Protein AF-A0A445LUB6-F1 (afdb_monomer)

Sequence (408 aa):
MPGCCTAAAAGLPTEVLAGRSSDDTPRFVSHTCWPWQSQTYELSVEFLMRFTRAGETTTYAGVMREAFGPLGAVAAQVAVVITNLGCLIMYLIIIADVFSGNQREGEVHLGVLQQWFGIHWWSSREFALLVVLFLILLPLVLYRRVESLKFSSAISTLLAVAFVTICTVLAIVAIVEGRTQSPRLIPCLDQHTSFFDLFTAVPVVVTAYTFHFNVHPIGFELAKPSEMATAVRIALLLCCVIYFSIGLSGYLLFGDSTQSDILVNFDQNAGSALGSLLNVLVRLSYAFHVMLTFPLLNFSLRTNVDEFFFPKKSPLATDSKRFVSLTLVLLALSYIAAILVPDIWYIFQFMGSTSAVCLAFVFPGAIVLRDSYGISTRRDKIIALVMVILAAITSVIAISTNIYKAFQ

pLDDT: mean 83.84, std 18.04, range [23.09, 97.5]

Structure (mmCIF, N/CA/C/O backbone):
data_AF-A0A445LUB6-F1
#
_entry.id   AF-A0A445LUB6-F1
#
loop_
_atom_site.group_PDB
_atom_site.id
_atom_site.type_symbol
_atom_site.label_atom_id
_atom_site.label_alt_id
_atom_site.label_comp_id
_atom_site.label_asym_id
_atom_site.label_entity_id
_atom_site.label_seq_id
_atom_site.pdbx_PDB_ins_code
_atom_site.Cartn_x
_atom_site.Cartn_y
_atom_site.Cartn_z
_atom_site.occupancy
_atom_site.B_iso_or_equiv
_atom_site.auth_seq_id
_atom_site.auth_comp_id
_atom_site.auth_asym_id
_atom_site.auth_atom_id
_atom_site.pdbx_PDB_model_num
ATOM 1 N N . MET A 1 1 ? 11.298 28.980 -40.816 1.00 23.09 1 MET A N 1
ATOM 2 C CA . MET A 1 1 ? 11.956 30.267 -41.150 1.00 23.09 1 MET A CA 1
ATOM 3 C C . MET A 1 1 ? 10.928 31.177 -41.820 1.00 23.09 1 MET A C 1
ATOM 5 O O . MET A 1 1 ? 10.042 30.637 -42.464 1.00 23.09 1 MET A O 1
ATOM 9 N N . PRO A 1 2 ? 10.951 32.495 -41.571 1.00 38.28 2 PRO A N 1
ATOM 10 C CA . PRO A 1 2 ? 10.082 33.097 -40.552 1.00 38.28 2 PRO A CA 1
ATOM 11 C C . PRO A 1 2 ? 9.273 34.313 -41.054 1.00 38.28 2 PRO A C 1
ATOM 13 O O . PRO A 1 2 ? 9.577 34.890 -42.089 1.00 38.28 2 PRO A O 1
ATOM 16 N N . GLY A 1 3 ? 8.295 34.751 -40.258 1.00 24.95 3 GLY A N 1
ATOM 17 C CA . GLY A 1 3 ? 7.699 36.094 -40.305 1.00 24.95 3 GLY A CA 1
ATOM 18 C C . GLY A 1 3 ? 7.289 36.459 -38.874 1.00 24.95 3 GLY A C 1
ATOM 19 O O . GLY A 1 3 ? 6.392 35.828 -38.335 1.00 24.95 3 GLY A O 1
ATOM 20 N N . CYS A 1 4 ? 8.100 37.175 -38.092 1.00 25.19 4 CYS A N 1
ATOM 21 C CA . CYS A 1 4 ? 8.432 38.603 -38.157 1.00 25.19 4 CYS A CA 1
ATOM 22 C C . CYS A 1 4 ? 7.287 39.487 -37.640 1.00 25.19 4 CYS A C 1
ATOM 24 O O . CYS A 1 4 ? 6.333 39.738 -38.362 1.00 25.19 4 CYS A O 1
ATOM 26 N N . CYS A 1 5 ? 7.446 39.989 -36.412 1.00 27.00 5 CYS A N 1
ATOM 27 C CA . CYS A 1 5 ? 6.983 41.311 -35.989 1.00 27.00 5 CYS A CA 1
ATOM 28 C C . CYS A 1 5 ? 7.835 41.773 -34.797 1.00 27.00 5 CYS A C 1
ATOM 30 O O . CYS A 1 5 ? 7.543 41.493 -33.638 1.00 27.00 5 CYS A O 1
ATOM 32 N N . THR A 1 6 ? 8.926 42.465 -35.114 1.00 29.41 6 THR A N 1
ATOM 33 C CA . THR A 1 6 ? 9.628 43.400 -34.233 1.00 29.41 6 THR A CA 1
ATOM 34 C C . THR A 1 6 ? 9.045 44.794 -34.455 1.00 29.41 6 THR A C 1
ATOM 36 O O . THR A 1 6 ? 8.915 45.239 -35.592 1.00 29.41 6 THR A O 1
ATOM 39 N N . ALA A 1 7 ? 8.748 45.509 -33.374 1.00 28.94 7 ALA A N 1
ATOM 40 C CA . ALA A 1 7 ? 8.656 46.964 -33.380 1.00 28.94 7 ALA A CA 1
ATOM 41 C C . ALA A 1 7 ? 9.311 47.487 -32.099 1.00 28.94 7 ALA A C 1
ATOM 43 O O . ALA A 1 7 ? 8.932 47.118 -30.990 1.00 28.94 7 ALA A O 1
ATOM 44 N N . ALA A 1 8 ? 10.350 48.292 -32.295 1.00 27.66 8 ALA A N 1
ATOM 45 C CA . ALA A 1 8 ? 11.150 48.951 -31.277 1.00 27.66 8 ALA A CA 1
ATOM 46 C C . ALA A 1 8 ? 10.629 50.372 -31.016 1.00 27.66 8 ALA A C 1
ATOM 48 O O . ALA A 1 8 ? 10.174 51.025 -31.952 1.00 27.66 8 ALA A O 1
ATOM 49 N N . ALA A 1 9 ? 10.804 50.881 -29.793 1.00 27.75 9 ALA A N 1
ATOM 50 C CA . ALA A 1 9 ? 11.066 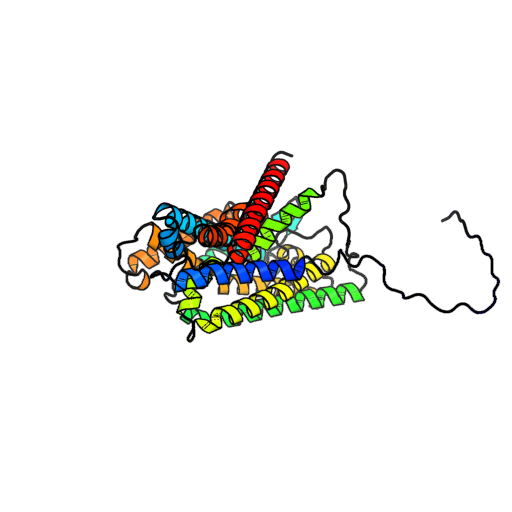52.300 -29.538 1.00 27.75 9 ALA A CA 1
ATOM 51 C C . ALA A 1 9 ? 11.678 52.489 -28.138 1.00 27.75 9 ALA A C 1
ATOM 53 O O . ALA A 1 9 ? 11.177 51.962 -27.148 1.00 27.75 9 ALA A O 1
ATOM 54 N N . ALA A 1 10 ? 12.783 53.232 -28.091 1.00 27.75 10 ALA A N 1
ATOM 55 C CA . ALA A 1 10 ? 13.555 53.611 -26.912 1.00 27.75 10 ALA A CA 1
ATOM 56 C C . ALA A 1 10 ? 13.189 55.032 -26.429 1.00 27.75 10 ALA A C 1
ATOM 58 O O . ALA A 1 10 ? 12.758 55.847 -27.243 1.00 27.75 10 ALA A O 1
ATOM 59 N N . GLY A 1 11 ? 13.454 55.354 -25.150 1.00 24.95 11 GLY A N 1
ATOM 60 C CA . GLY A 1 11 ? 13.555 56.742 -24.652 1.00 24.95 11 GLY A CA 1
ATOM 61 C C . GLY A 1 11 ? 13.123 56.980 -23.190 1.00 24.95 11 GLY A C 1
ATOM 62 O O . GLY A 1 11 ? 11.937 57.057 -22.908 1.00 24.95 11 GLY A O 1
ATOM 63 N N . LEU A 1 12 ? 14.103 57.127 -22.287 1.00 28.39 12 LEU A N 1
ATOM 64 C CA . LEU A 1 12 ? 14.058 57.630 -20.883 1.00 28.39 12 LEU A CA 1
ATOM 65 C C . LEU A 1 12 ? 13.641 59.137 -20.800 1.00 28.39 12 LEU A C 1
ATOM 67 O O . LEU A 1 12 ? 13.667 59.745 -21.872 1.00 28.39 12 LEU A O 1
ATOM 71 N N . PRO A 1 13 ? 13.340 59.801 -19.632 1.00 32.59 13 PRO A N 1
ATOM 72 C CA . PRO A 1 13 ? 13.987 59.622 -18.307 1.00 32.59 13 PRO A CA 1
ATOM 73 C C . PRO A 1 13 ? 13.181 59.890 -16.983 1.00 32.59 13 PRO A C 1
ATOM 75 O O . PRO A 1 13 ? 12.122 60.502 -16.964 1.00 32.59 13 PRO A O 1
ATOM 78 N N . THR A 1 14 ? 13.771 59.406 -15.874 1.00 30.19 14 THR A N 1
ATOM 79 C CA . THR A 1 14 ? 13.827 59.867 -14.451 1.00 30.19 14 THR A CA 1
ATOM 80 C C . THR A 1 14 ? 12.648 60.511 -13.678 1.00 30.19 14 THR A C 1
ATOM 82 O O . THR A 1 14 ? 12.255 61.639 -13.940 1.00 30.19 14 THR A O 1
ATOM 85 N N . GLU A 1 15 ? 12.348 59.837 -12.552 1.00 29.33 15 GLU A N 1
ATOM 86 C CA . GLU A 1 15 ? 12.090 60.313 -11.168 1.00 29.33 15 GLU A CA 1
ATOM 87 C C . GLU A 1 15 ? 10.743 60.918 -10.699 1.00 29.33 15 GLU A C 1
ATOM 89 O O . GLU A 1 15 ? 10.127 61.779 -11.312 1.00 29.33 15 GLU A O 1
ATOM 94 N N . VAL A 1 16 ? 10.423 60.503 -9.457 1.00 29.19 16 VAL A N 1
ATOM 95 C CA . VAL A 1 16 ? 9.447 60.999 -8.467 1.00 29.19 16 VAL A CA 1
ATOM 96 C C . VAL A 1 16 ? 7.988 60.561 -8.645 1.00 29.19 16 VAL A C 1
ATOM 98 O O . VAL A 1 16 ? 7.217 61.184 -9.358 1.00 29.19 16 VAL A O 1
ATOM 101 N N . LEU A 1 17 ? 7.576 59.548 -7.870 1.00 28.72 17 LEU A N 1
ATOM 102 C CA . LEU A 1 17 ? 6.526 59.690 -6.847 1.00 28.72 17 LEU A CA 1
ATOM 103 C C . LEU A 1 17 ? 6.545 58.477 -5.903 1.00 28.72 17 LEU A C 1
ATOM 105 O O . LEU A 1 17 ? 6.357 57.327 -6.296 1.00 28.72 17 LEU A O 1
ATOM 109 N N . ALA A 1 18 ? 6.818 58.767 -4.636 1.00 30.91 18 ALA A N 1
ATOM 110 C CA . ALA A 1 18 ? 6.825 57.825 -3.535 1.00 30.91 18 ALA A CA 1
ATOM 111 C C . ALA A 1 18 ? 5.403 57.374 -3.159 1.00 30.91 18 ALA A C 1
ATOM 113 O O . ALA A 1 18 ? 4.476 58.180 -3.126 1.00 30.91 18 ALA A O 1
ATOM 114 N N . GLY A 1 19 ? 5.284 56.106 -2.756 1.00 30.84 19 GLY A N 1
ATOM 115 C CA . GLY A 1 19 ? 4.251 55.650 -1.827 1.00 30.84 19 GLY A CA 1
ATOM 116 C C . GLY A 1 19 ? 3.029 54.975 -2.446 1.00 30.84 19 GLY A C 1
ATOM 117 O O . GLY A 1 19 ? 2.001 55.612 -2.650 1.00 30.84 19 GLY A O 1
ATOM 118 N N . ARG A 1 20 ? 3.087 53.644 -2.580 1.00 27.88 20 ARG A N 1
ATOM 119 C CA . ARG A 1 20 ? 2.038 52.737 -2.082 1.00 27.88 20 ARG A CA 1
ATOM 120 C C . ARG A 1 20 ? 2.546 51.297 -2.071 1.00 27.88 20 ARG A C 1
ATOM 122 O O . ARG A 1 20 ? 3.196 50.840 -3.002 1.00 27.88 20 ARG A O 1
ATOM 129 N N . SER A 1 21 ? 2.283 50.646 -0.948 1.00 28.12 21 SER A N 1
ATOM 130 C CA . SER A 1 21 ? 2.639 49.283 -0.574 1.00 28.12 21 SER A CA 1
ATOM 131 C C . SER A 1 21 ? 2.340 48.256 -1.666 1.00 28.12 21 SER A C 1
ATOM 133 O O . SER A 1 21 ? 1.201 48.109 -2.102 1.00 28.12 21 SER A O 1
ATOM 135 N N . SER A 1 22 ? 3.377 47.519 -2.046 1.00 34.31 22 SER A N 1
ATOM 136 C CA . SER A 1 22 ? 3.326 46.295 -2.832 1.00 34.31 22 SER A CA 1
ATOM 137 C C . SER A 1 22 ? 2.911 45.118 -1.949 1.00 34.31 22 SER A C 1
ATOM 139 O O . SER A 1 22 ? 3.748 44.579 -1.230 1.00 34.31 22 SER A O 1
ATOM 141 N N . ASP A 1 23 ? 1.645 44.722 -2.005 1.00 36.69 23 ASP A N 1
ATOM 142 C CA . ASP A 1 23 ? 1.235 43.330 -1.798 1.00 36.69 23 ASP A CA 1
ATOM 143 C C . ASP A 1 23 ? -0.211 43.199 -2.282 1.00 36.69 23 ASP A C 1
ATOM 145 O O . ASP A 1 23 ? -1.138 43.581 -1.584 1.00 36.69 23 ASP A O 1
ATOM 149 N N . ASP A 1 24 ? -0.393 42.751 -3.523 1.00 33.94 24 ASP A N 1
ATOM 150 C CA . ASP A 1 24 ? -1.641 42.122 -3.964 1.00 33.94 24 ASP A CA 1
ATOM 151 C C . ASP A 1 24 ? -1.391 41.403 -5.294 1.00 33.94 24 ASP A C 1
ATOM 153 O O . ASP A 1 24 ? -1.666 41.877 -6.394 1.00 33.94 24 ASP A O 1
ATOM 157 N N . THR A 1 25 ? -0.803 40.215 -5.177 1.00 30.62 25 THR A N 1
ATOM 158 C CA . THR A 1 25 ? -0.986 39.141 -6.157 1.00 30.62 25 THR A CA 1
ATOM 159 C C . THR A 1 25 ? -1.560 37.945 -5.398 1.00 30.62 25 THR A C 1
ATOM 161 O O . THR A 1 25 ? -1.065 37.621 -4.315 1.00 30.62 25 THR A O 1
ATOM 164 N N . PRO A 1 26 ? -2.627 37.295 -5.894 1.00 29.25 26 PRO A N 1
ATOM 165 C CA . PRO A 1 26 ? -3.351 36.299 -5.118 1.00 29.25 26 PRO A CA 1
ATOM 166 C C . PRO A 1 26 ? -2.502 35.030 -4.955 1.00 29.25 26 PRO A C 1
ATOM 168 O O . PRO A 1 26 ? -2.462 34.162 -5.826 1.00 29.25 26 PRO A O 1
ATOM 171 N N . ARG A 1 27 ? -1.839 34.898 -3.800 1.00 27.80 27 ARG A N 1
ATOM 172 C CA . ARG A 1 27 ? -1.151 33.678 -3.339 1.00 27.80 27 ARG A CA 1
ATOM 173 C C . ARG A 1 27 ? -2.151 32.604 -2.893 1.00 27.80 27 ARG A C 1
ATOM 175 O O . ARG A 1 27 ? -2.102 32.152 -1.754 1.00 27.80 27 ARG A O 1
ATOM 182 N N . PHE A 1 28 ? -3.085 32.206 -3.756 1.00 30.08 28 PHE A N 1
ATOM 183 C CA . PHE A 1 28 ? -4.148 31.270 -3.362 1.00 30.08 28 PHE A CA 1
ATOM 184 C C . PHE A 1 28 ? -4.006 29.846 -3.912 1.00 30.08 28 PHE A C 1
ATOM 186 O O . PHE A 1 28 ? -4.817 28.996 -3.559 1.00 30.08 28 PHE A O 1
ATOM 193 N N . VAL A 1 29 ? -2.987 29.539 -4.728 1.00 32.81 29 VAL A N 1
ATOM 194 C CA . VAL A 1 29 ? -2.988 28.265 -5.484 1.00 32.81 29 VAL A CA 1
ATOM 195 C C . VAL A 1 29 ? -1.783 27.340 -5.238 1.00 32.81 29 VAL A C 1
ATOM 197 O O . VAL A 1 29 ? -1.864 26.173 -5.594 1.00 32.81 29 VAL A O 1
ATOM 200 N N . SER A 1 30 ? -0.704 27.748 -4.553 1.00 29.27 30 SER A N 1
ATOM 201 C CA . SER A 1 30 ? 0.483 26.868 -4.400 1.00 29.27 30 SER A CA 1
ATOM 202 C C . SER A 1 30 ? 0.834 26.389 -2.980 1.00 29.27 30 SER A C 1
ATOM 204 O O . SER A 1 30 ? 1.665 25.496 -2.852 1.00 29.27 30 SER A O 1
ATOM 206 N N . HIS A 1 31 ? 0.208 26.901 -1.909 1.00 31.72 31 HIS A N 1
ATOM 207 C CA . HIS A 1 31 ? 0.602 26.574 -0.519 1.00 31.72 31 HIS A CA 1
ATOM 208 C C . HIS A 1 31 ? -0.474 25.887 0.347 1.00 31.72 31 HIS A C 1
ATOM 210 O O . HIS A 1 31 ? -0.206 25.558 1.501 1.00 31.72 31 HIS A O 1
ATOM 216 N N . THR A 1 32 ? -1.682 25.649 -0.165 1.00 37.31 32 THR A N 1
ATOM 217 C CA . THR A 1 32 ? -2.859 25.404 0.692 1.00 37.31 32 THR A CA 1
ATOM 218 C C . THR A 1 32 ? -3.465 24.003 0.633 1.00 37.31 32 THR A C 1
ATOM 220 O O . THR A 1 32 ? -4.292 23.707 1.480 1.00 37.31 32 THR A O 1
ATOM 223 N N . CYS A 1 33 ? -3.068 23.104 -0.274 1.00 37.81 33 CYS A N 1
ATOM 224 C CA . CYS A 1 33 ? -3.679 21.759 -0.330 1.00 37.81 33 CYS A CA 1
ATOM 225 C C . CYS A 1 33 ? -2.831 20.668 0.359 1.00 37.81 33 CYS A C 1
ATOM 227 O O . CYS A 1 33 ? -3.355 19.745 0.976 1.00 37.81 33 CYS A O 1
ATOM 229 N N . TRP A 1 34 ? -1.505 20.810 0.329 1.00 40.88 34 TRP A N 1
ATOM 230 C CA . TRP A 1 34 ? -0.561 19.757 0.717 1.00 40.88 34 TRP A CA 1
ATOM 231 C C . TRP A 1 34 ? -0.360 19.578 2.242 1.00 40.88 34 TRP A C 1
ATOM 233 O O . TRP A 1 34 ? -0.412 18.442 2.715 1.00 40.88 34 TRP A O 1
ATOM 243 N N . PRO A 1 35 ? -0.242 20.646 3.064 1.00 52.06 35 PRO A N 1
ATOM 244 C CA . PRO A 1 35 ? -0.219 20.508 4.528 1.00 52.06 35 PRO A CA 1
ATOM 245 C C . PRO A 1 35 ? -1.572 20.081 5.118 1.00 52.06 35 PRO A C 1
ATOM 247 O O . PRO A 1 35 ? -1.627 19.549 6.221 1.00 52.06 35 PRO A O 1
ATOM 250 N N . TRP A 1 36 ? -2.668 20.318 4.394 1.00 51.44 36 TRP A N 1
ATOM 251 C CA . TRP A 1 36 ? -4.024 20.008 4.850 1.00 51.44 36 TRP A CA 1
ATOM 252 C C . TRP A 1 36 ? -4.318 18.511 4.849 1.00 51.44 36 TRP A C 1
ATOM 254 O O . TRP A 1 36 ? -5.015 18.011 5.735 1.00 51.44 36 TRP A O 1
ATOM 264 N N . GLN A 1 37 ? -3.770 17.773 3.884 1.00 59.69 37 GLN A N 1
ATOM 265 C CA . GLN A 1 37 ? -4.016 16.342 3.792 1.00 59.69 37 GLN A CA 1
ATOM 266 C C . GLN A 1 37 ? -3.371 15.597 4.964 1.00 59.69 37 GLN A C 1
ATOM 268 O O . GLN A 1 37 ? -4.078 14.904 5.692 1.00 59.69 37 GLN A O 1
ATOM 273 N N . SER A 1 38 ? -2.077 15.812 5.229 1.00 66.25 38 SER A N 1
ATOM 274 C CA . SER A 1 38 ? -1.385 15.196 6.373 1.00 66.25 38 SER A CA 1
ATOM 275 C C . SER A 1 38 ? -2.034 15.559 7.715 1.00 66.25 38 SER A C 1
ATOM 277 O O . SER A 1 38 ? -2.200 14.684 8.562 1.00 66.25 38 SER A O 1
ATOM 279 N N . GLN A 1 39 ? -2.504 16.801 7.873 1.00 75.69 39 GLN A N 1
ATOM 280 C CA . GLN A 1 39 ? -3.273 17.220 9.050 1.00 75.69 39 GLN A CA 1
ATOM 281 C C . GLN A 1 39 ? -4.592 16.451 9.206 1.00 75.69 39 GLN A C 1
ATOM 283 O O . GLN A 1 39 ? -4.962 16.092 10.320 1.00 75.69 39 GLN A O 1
ATOM 288 N N . THR A 1 40 ? -5.293 16.149 8.110 1.00 84.75 40 THR A N 1
ATOM 289 C CA . THR A 1 40 ? -6.563 15.403 8.163 1.00 84.75 40 THR A CA 1
ATOM 290 C C . THR A 1 40 ? -6.342 13.949 8.596 1.00 84.75 40 THR A C 1
ATOM 292 O O . THR A 1 40 ? -7.109 13.429 9.405 1.00 84.75 40 THR A O 1
ATOM 295 N N . TYR A 1 41 ? -5.271 13.302 8.119 1.00 89.81 41 TYR A N 1
ATOM 296 C CA . TYR A 1 41 ? -4.880 11.961 8.581 1.00 89.81 41 TYR A CA 1
ATOM 297 C C . TYR A 1 41 ? -4.497 11.954 10.063 1.00 89.81 41 TYR A C 1
ATOM 299 O O . TYR A 1 41 ? -4.912 11.061 10.799 1.00 89.81 41 TYR A O 1
ATOM 307 N N . GLU A 1 42 ? -3.736 12.955 10.513 1.00 89.06 42 GLU A N 1
ATOM 308 C CA . GLU A 1 42 ? -3.361 13.092 11.922 1.00 89.06 42 GLU A CA 1
ATOM 309 C C . GLU A 1 42 ? -4.598 13.245 12.820 1.00 89.06 42 GLU A C 1
ATOM 311 O O . GLU A 1 42 ? -4.746 12.496 13.787 1.00 89.06 42 GLU A O 1
ATOM 316 N N . LEU A 1 43 ? -5.525 14.139 12.455 1.00 90.38 43 LEU A N 1
ATOM 317 C CA . LEU A 1 43 ? -6.786 14.353 13.173 1.00 90.38 43 LEU A CA 1
ATOM 318 C C . LEU A 1 43 ? -7.653 13.092 13.219 1.00 90.38 43 LEU A C 1
ATOM 320 O O . LEU A 1 43 ? -8.240 12.773 14.251 1.00 90.38 43 LEU A O 1
ATOM 324 N N . SER A 1 44 ? -7.729 12.355 12.111 1.00 94.00 44 SER A N 1
ATOM 325 C CA . SER A 1 44 ? -8.504 11.118 12.044 1.00 94.00 44 SER A CA 1
ATOM 326 C C . SER A 1 44 ? -7.977 10.048 13.009 1.00 94.00 44 SER A C 1
ATOM 328 O O . SER A 1 44 ? -8.743 9.429 13.755 1.00 94.00 44 SER A O 1
ATOM 330 N N . VAL A 1 45 ? -6.653 9.882 13.073 1.00 91.94 45 VAL A N 1
ATOM 331 C CA . VAL A 1 45 ? -6.011 8.977 14.035 1.00 91.94 45 VAL A CA 1
ATOM 332 C C . VAL A 1 45 ? -6.175 9.470 15.466 1.00 91.94 45 VAL A C 1
ATOM 334 O O . VAL A 1 45 ? -6.421 8.660 16.361 1.00 91.94 45 VAL A O 1
ATOM 337 N N . GLU A 1 46 ? -6.068 10.777 15.701 1.00 90.38 46 GLU A N 1
ATOM 338 C CA . GLU A 1 46 ? -6.306 11.368 17.016 1.00 90.38 46 GLU A CA 1
ATOM 339 C C . GLU A 1 46 ? -7.724 11.060 17.508 1.00 90.38 46 GLU A C 1
ATOM 341 O O . GLU A 1 46 ? -7.887 10.581 18.633 1.00 90.38 46 GLU A O 1
ATOM 346 N N . PHE A 1 47 ? -8.741 11.244 16.659 1.00 92.88 47 PHE A N 1
ATOM 347 C CA . PHE A 1 47 ? -10.117 10.863 16.968 1.00 92.88 47 PHE A CA 1
ATOM 348 C C . PHE A 1 47 ? -10.228 9.378 17.299 1.00 92.88 47 PHE A C 1
ATOM 350 O O . PHE A 1 47 ? -10.740 9.020 18.361 1.00 92.88 47 PHE A O 1
ATOM 357 N N . LEU A 1 48 ? -9.689 8.511 16.444 1.00 93.50 48 LEU A N 1
ATOM 358 C CA . LEU A 1 48 ? -9.738 7.070 16.656 1.00 93.50 48 LEU A CA 1
ATOM 359 C C . LEU A 1 48 ? -9.090 6.663 17.993 1.00 93.50 48 LEU A C 1
ATOM 361 O O . LEU A 1 48 ? -9.685 5.920 18.779 1.00 93.50 48 LEU A O 1
ATOM 365 N N . MET A 1 49 ? -7.902 7.187 18.298 1.00 90.38 49 MET A N 1
ATOM 366 C CA . MET A 1 49 ? -7.172 6.882 19.533 1.00 90.38 49 MET A CA 1
ATOM 367 C C . MET A 1 49 ? -7.840 7.468 20.775 1.00 90.38 49 MET A C 1
ATOM 369 O O . MET A 1 49 ? -7.845 6.825 21.825 1.00 90.38 49 MET A O 1
ATOM 373 N N . ARG A 1 50 ? -8.426 8.664 20.678 1.00 91.00 50 ARG A N 1
ATOM 374 C CA . ARG A 1 50 ? -9.142 9.301 21.788 1.00 91.00 50 ARG A CA 1
ATOM 375 C C . ARG A 1 50 ? -10.355 8.477 22.212 1.00 91.00 50 ARG A C 1
ATOM 377 O O . ARG A 1 50 ? -10.546 8.269 23.405 1.00 91.00 50 ARG A O 1
ATOM 384 N N . PHE A 1 51 ? -11.121 7.968 21.250 1.00 93.12 51 PHE A N 1
ATOM 385 C CA . PHE A 1 51 ? -12.255 7.086 21.526 1.00 93.12 51 PHE A CA 1
ATOM 386 C C . PHE A 1 51 ? -11.821 5.703 22.009 1.00 93.12 51 PHE A C 1
ATOM 388 O O . PHE A 1 51 ? -12.414 5.184 22.945 1.00 93.12 51 PHE A O 1
ATOM 395 N N . THR A 1 52 ? -10.733 5.153 21.461 1.00 92.00 52 THR A N 1
ATOM 396 C CA . THR A 1 52 ? -10.146 3.895 21.960 1.00 92.00 52 THR A CA 1
ATOM 397 C C . THR A 1 52 ? -9.774 3.997 23.440 1.00 92.00 52 THR A C 1
ATOM 399 O O . THR A 1 52 ? -10.062 3.096 24.210 1.00 92.00 52 THR A O 1
ATOM 402 N N . ARG A 1 53 ? -9.160 5.111 23.860 1.00 90.00 53 ARG A N 1
ATOM 403 C CA . ARG A 1 53 ? -8.763 5.335 25.263 1.00 90.00 53 ARG A CA 1
ATOM 404 C C . ARG A 1 53 ? -9.942 5.581 26.208 1.00 90.00 53 ARG A C 1
ATOM 406 O O . ARG A 1 53 ? -9.760 5.463 27.414 1.00 90.00 53 ARG A O 1
ATOM 413 N N . ALA A 1 54 ? -11.095 5.989 25.679 1.00 90.94 54 ALA A N 1
ATOM 414 C CA . ALA A 1 54 ? -12.316 6.170 26.459 1.00 90.94 54 ALA A CA 1
ATOM 415 C C . ALA A 1 54 ? -13.104 4.857 26.631 1.00 90.94 54 ALA A C 1
ATOM 417 O O . ALA A 1 54 ? -13.904 4.758 27.560 1.00 90.94 54 ALA A O 1
ATOM 418 N N . GLY A 1 55 ? -12.885 3.884 25.742 1.00 89.75 55 GLY A N 1
ATOM 419 C CA . GLY A 1 55 ? -13.507 2.562 25.770 1.00 89.75 55 GLY A CA 1
ATOM 420 C C . GLY A 1 55 ? -12.662 1.482 26.447 1.00 89.75 55 GLY A C 1
ATOM 421 O O . GLY A 1 55 ? -11.641 1.756 27.076 1.00 89.75 55 GLY A O 1
ATOM 422 N N . GLU A 1 56 ? -13.111 0.234 26.309 1.00 88.44 56 GLU A N 1
ATOM 423 C CA . GLU A 1 56 ? -12.456 -0.957 26.878 1.00 88.44 56 GLU A CA 1
ATOM 424 C C . GLU A 1 56 ? -11.711 -1.774 25.809 1.00 88.44 56 GLU A C 1
ATOM 426 O O . GLU A 1 56 ? -10.902 -2.653 26.113 1.00 88.44 56 GLU A O 1
ATOM 431 N N . THR A 1 57 ? -11.986 -1.494 24.538 1.00 88.25 57 THR A N 1
ATOM 432 C CA . THR A 1 57 ? -11.372 -2.160 23.392 1.00 88.25 57 THR A CA 1
ATOM 433 C C . THR A 1 57 ? -9.934 -1.723 23.108 1.00 88.25 57 THR A C 1
ATOM 435 O O . THR A 1 57 ? -9.520 -0.585 23.321 1.00 88.25 57 THR A O 1
ATOM 438 N N . THR A 1 58 ? -9.181 -2.632 22.492 1.00 86.06 58 THR A N 1
ATOM 439 C CA . THR A 1 58 ? -7.830 -2.393 21.977 1.00 86.06 58 THR A CA 1
ATOM 440 C C . THR A 1 58 ? -7.725 -2.573 20.464 1.00 86.06 58 THR A C 1
ATOM 442 O O . THR A 1 58 ? -6.627 -2.542 19.921 1.00 86.06 58 THR A O 1
ATOM 445 N N . THR A 1 59 ? -8.840 -2.746 19.749 1.00 89.88 59 THR A N 1
ATOM 446 C CA . THR A 1 59 ? -8.848 -2.917 18.287 1.00 89.88 59 THR A CA 1
ATOM 447 C C . THR A 1 59 ? -9.760 -1.906 17.611 1.00 89.88 59 THR A C 1
ATOM 449 O O . THR A 1 59 ? -10.774 -1.492 18.176 1.00 89.88 59 THR A O 1
ATOM 452 N N . TYR A 1 60 ? -9.444 -1.560 16.360 1.00 92.25 60 TYR A N 1
ATOM 453 C CA . TYR A 1 60 ? -10.292 -0.692 15.540 1.00 92.25 60 TYR A CA 1
ATOM 454 C C . TYR A 1 60 ? -11.716 -1.269 15.420 1.00 92.25 60 TYR A C 1
ATOM 456 O O . TYR A 1 60 ? -12.701 -0.589 15.715 1.00 92.25 60 TYR A O 1
ATOM 464 N N . ALA A 1 61 ? -11.844 -2.556 15.086 1.00 93.44 61 ALA A N 1
ATOM 465 C CA . ALA A 1 61 ? -13.143 -3.223 15.011 1.00 93.44 61 ALA A CA 1
ATOM 466 C C . ALA A 1 61 ? -13.937 -3.123 16.323 1.00 93.44 61 ALA A C 1
ATOM 468 O O . ALA A 1 61 ? -15.152 -2.928 16.294 1.00 93.44 61 ALA A O 1
ATOM 469 N N . GLY A 1 62 ? -13.267 -3.207 17.474 1.00 92.75 62 GLY A N 1
ATOM 470 C CA . GLY A 1 62 ? -13.919 -3.047 18.765 1.00 92.75 62 GLY A CA 1
ATOM 471 C C . GLY A 1 62 ? -14.359 -1.609 19.060 1.00 92.75 62 GLY A C 1
ATOM 472 O O . GLY A 1 62 ? -15.457 -1.443 19.574 1.00 92.75 62 GLY A O 1
ATOM 473 N N . VAL A 1 63 ? -13.617 -0.571 18.642 1.00 94.88 63 VAL A N 1
ATOM 474 C CA . VAL A 1 63 ? -14.083 0.834 18.785 1.00 94.88 63 VAL A CA 1
ATOM 475 C C . VAL A 1 63 ? -15.361 1.046 17.978 1.00 94.88 63 VAL A C 1
ATOM 477 O O . VAL A 1 63 ? -16.333 1.642 18.438 1.00 94.88 63 VAL A O 1
ATOM 480 N N . MET A 1 64 ? -15.396 0.488 16.769 1.00 96.69 64 MET A N 1
ATOM 481 C CA . MET A 1 64 ? -16.595 0.509 15.936 1.00 96.69 64 MET A CA 1
ATOM 482 C C . MET A 1 64 ? -17.738 -0.318 16.538 1.00 96.69 64 MET A C 1
ATOM 484 O O . MET A 1 64 ? -18.903 0.053 16.381 1.00 96.69 64 MET A O 1
ATOM 488 N N . ARG A 1 65 ? -17.425 -1.398 17.267 1.00 95.31 65 ARG A N 1
ATOM 489 C CA . ARG A 1 65 ? -18.402 -2.185 18.031 1.00 95.31 65 ARG A CA 1
ATOM 490 C C . ARG A 1 65 ? -19.015 -1.387 19.177 1.00 95.31 65 ARG A C 1
ATOM 492 O O . ARG A 1 65 ? -20.226 -1.435 19.353 1.00 95.31 65 ARG A O 1
ATOM 499 N N . GLU A 1 66 ? -18.206 -0.660 19.936 1.00 95.12 66 GLU A N 1
ATOM 500 C CA . GLU A 1 66 ? -18.670 0.189 21.039 1.00 95.12 66 GLU A CA 1
ATOM 501 C C . GLU A 1 66 ? -19.531 1.356 20.525 1.00 95.12 66 GLU A C 1
ATOM 503 O O . GLU A 1 66 ? -20.537 1.712 21.138 1.00 95.12 66 GLU A O 1
ATOM 508 N N . ALA A 1 67 ? -19.196 1.921 19.360 1.00 95.94 67 ALA A N 1
ATOM 509 C CA . ALA A 1 67 ? -19.943 3.034 18.775 1.00 95.94 67 ALA A CA 1
ATOM 510 C C . ALA A 1 67 ? -21.261 2.619 18.085 1.00 95.94 67 ALA A C 1
ATOM 512 O O . ALA A 1 67 ? -22.294 3.278 18.258 1.00 95.94 67 ALA A O 1
ATOM 513 N N . PHE A 1 68 ? -21.235 1.536 17.300 1.00 96.69 68 PHE A N 1
ATOM 514 C CA . PHE A 1 68 ? -22.313 1.152 16.373 1.00 96.69 68 PHE A CA 1
ATOM 515 C C . PHE A 1 68 ? -22.800 -0.298 16.535 1.00 96.69 68 PHE A C 1
ATOM 517 O O . PHE A 1 68 ? -23.603 -0.782 15.736 1.00 96.69 68 PHE A O 1
ATOM 524 N N . GLY A 1 69 ? -22.333 -1.015 17.554 1.00 95.31 69 GLY A N 1
ATOM 525 C CA . GLY A 1 69 ? -22.675 -2.416 17.777 1.00 95.31 69 GLY A CA 1
ATOM 526 C C . GLY A 1 69 ? -22.000 -3.378 16.786 1.00 95.31 69 GLY A C 1
ATOM 527 O O . GLY A 1 69 ? -21.057 -3.018 16.076 1.00 95.31 69 GLY A O 1
ATOM 528 N N . PRO A 1 70 ? -22.475 -4.635 16.704 1.00 93.75 70 PRO A N 1
ATOM 529 C CA . PRO A 1 70 ? -21.842 -5.680 15.894 1.00 93.75 70 PRO A CA 1
ATOM 530 C C . PRO A 1 70 ? -21.702 -5.332 14.407 1.00 93.75 70 PRO A C 1
ATOM 532 O O . PRO A 1 70 ? -20.709 -5.708 13.789 1.00 93.75 70 PRO A O 1
ATOM 535 N N . LEU A 1 71 ? -22.659 -4.586 13.845 1.00 95.19 71 LEU A N 1
ATOM 536 C CA . LEU A 1 71 ? -22.631 -4.170 12.440 1.00 95.19 71 LEU A CA 1
ATOM 537 C C . LEU A 1 71 ? -21.465 -3.221 12.142 1.00 95.19 71 LEU A C 1
ATOM 539 O O . LEU A 1 71 ? -20.801 -3.380 11.121 1.00 95.19 71 LEU A O 1
ATOM 543 N N . GLY A 1 72 ? -21.171 -2.282 13.049 1.00 95.69 72 GLY A N 1
ATOM 544 C CA . GLY A 1 72 ? -20.014 -1.394 12.912 1.00 95.69 72 GLY A CA 1
ATOM 545 C C . GLY A 1 72 ? -18.695 -2.159 12.937 1.00 95.69 72 GLY A C 1
ATOM 546 O O . GLY A 1 72 ? -17.811 -1.896 12.123 1.00 95.69 72 GLY A O 1
ATOM 547 N N . ALA A 1 73 ? -18.586 -3.148 13.827 1.00 94.69 73 ALA A N 1
ATOM 548 C CA . ALA A 1 73 ? -17.412 -4.012 13.912 1.00 94.69 73 ALA A CA 1
ATOM 549 C C . ALA A 1 73 ? -17.179 -4.786 12.607 1.00 94.69 73 ALA A C 1
ATOM 551 O O . ALA A 1 73 ? -16.071 -4.780 12.077 1.00 94.69 73 ALA A O 1
ATOM 552 N N . VAL A 1 74 ? -18.237 -5.400 12.065 1.00 95.31 74 VAL A N 1
ATOM 553 C CA . VAL A 1 74 ? -18.185 -6.142 10.797 1.00 95.31 74 VAL A CA 1
ATOM 554 C C . VAL A 1 74 ? -17.805 -5.224 9.636 1.00 95.31 74 VAL A C 1
ATOM 556 O O . VAL A 1 74 ? -16.940 -5.586 8.844 1.00 95.31 74 VAL A O 1
ATOM 559 N N . ALA A 1 75 ? -18.385 -4.023 9.552 1.00 96.75 75 ALA A N 1
ATOM 560 C CA . ALA A 1 75 ? -18.044 -3.055 8.510 1.00 96.75 75 ALA A CA 1
ATOM 561 C C . ALA A 1 75 ? -16.555 -2.667 8.551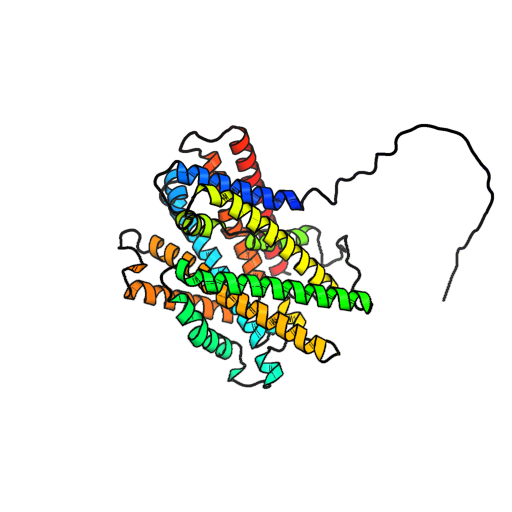 1.00 96.75 75 ALA A C 1
ATOM 563 O O . ALA A 1 75 ? -15.889 -2.653 7.514 1.00 96.75 75 ALA A O 1
ATOM 564 N N . ALA A 1 76 ? -16.017 -2.420 9.749 1.00 95.56 76 ALA A N 1
ATOM 565 C CA . ALA A 1 76 ? -14.599 -2.143 9.939 1.00 95.56 76 ALA A CA 1
ATOM 566 C C . ALA A 1 76 ? -13.728 -3.336 9.529 1.00 95.56 76 ALA A C 1
ATOM 568 O O . ALA A 1 76 ? -12.809 -3.169 8.734 1.00 95.56 76 ALA A O 1
ATOM 569 N N . GLN A 1 77 ? -14.046 -4.544 10.001 1.00 95.19 77 GLN A N 1
ATOM 570 C CA . GLN A 1 77 ? -13.294 -5.760 9.675 1.00 95.19 77 GLN A CA 1
ATOM 571 C C . GLN A 1 77 ? -13.271 -6.031 8.169 1.00 95.19 77 GLN A C 1
ATOM 573 O O . GLN A 1 77 ? -12.203 -6.274 7.614 1.00 95.19 77 GLN A O 1
ATOM 578 N N . VAL A 1 78 ? -14.416 -5.925 7.488 1.00 96.19 78 VAL A N 1
ATOM 579 C CA . VAL A 1 78 ? -14.502 -6.093 6.029 1.00 96.19 78 VAL A CA 1
ATOM 580 C C . VAL A 1 78 ? -13.638 -5.059 5.311 1.00 96.19 78 VAL A C 1
ATOM 582 O O . VAL A 1 78 ? -12.864 -5.427 4.431 1.00 96.19 78 VAL A O 1
ATOM 585 N N . ALA A 1 79 ? -13.691 -3.787 5.714 1.00 96.81 79 ALA A N 1
ATOM 586 C CA . ALA A 1 79 ? -12.853 -2.755 5.112 1.00 96.81 79 ALA A CA 1
ATOM 587 C C . ALA A 1 79 ? -11.353 -3.021 5.344 1.00 96.81 79 ALA A C 1
ATOM 589 O O . ALA A 1 79 ? -10.554 -2.873 4.416 1.00 96.81 79 ALA A O 1
ATOM 590 N N . VAL A 1 80 ? -10.959 -3.468 6.543 1.00 95.56 80 VAL A N 1
ATOM 591 C CA . VAL A 1 80 ? -9.567 -3.844 6.845 1.00 95.56 80 VAL A CA 1
ATOM 592 C C . VAL A 1 80 ? -9.120 -5.037 6.000 1.00 95.56 80 VAL A C 1
ATOM 594 O O . VAL A 1 80 ? -8.007 -5.012 5.474 1.00 95.56 80 VAL A O 1
ATOM 597 N N . VAL A 1 81 ? -9.974 -6.051 5.834 1.00 95.69 81 VAL A N 1
ATOM 598 C CA . VAL A 1 81 ? -9.690 -7.234 5.009 1.00 95.69 81 VAL A CA 1
ATOM 599 C C . VAL A 1 81 ? -9.522 -6.849 3.543 1.00 95.69 81 VAL A C 1
ATOM 601 O O . VAL A 1 81 ? -8.502 -7.202 2.960 1.00 95.69 81 VAL A O 1
ATOM 604 N N . ILE A 1 82 ? -10.460 -6.087 2.968 1.00 95.81 82 ILE A N 1
ATOM 605 C CA . ILE A 1 82 ? -10.380 -5.626 1.572 1.00 95.81 82 ILE A CA 1
ATOM 606 C C . ILE A 1 82 ? -9.100 -4.815 1.356 1.00 95.81 82 ILE A C 1
ATOM 608 O O . ILE A 1 82 ? -8.362 -5.074 0.409 1.00 95.81 82 ILE A O 1
ATOM 612 N N . THR A 1 83 ? -8.799 -3.886 2.268 1.00 95.75 83 THR A N 1
ATOM 613 C CA . THR A 1 83 ? -7.628 -3.008 2.143 1.00 95.75 83 THR A CA 1
ATOM 614 C C . THR A 1 83 ? -6.322 -3.788 2.235 1.00 95.75 83 THR A C 1
ATOM 616 O O . THR A 1 83 ? -5.460 -3.666 1.372 1.00 95.75 83 THR A O 1
ATOM 619 N N . ASN A 1 84 ? -6.157 -4.630 3.257 1.00 95.44 84 ASN A N 1
ATOM 620 C CA . ASN A 1 84 ? -4.903 -5.362 3.412 1.00 95.44 84 ASN A CA 1
ATOM 621 C C . ASN A 1 84 ? -4.726 -6.429 2.332 1.00 95.44 84 ASN A C 1
ATOM 623 O O . ASN A 1 84 ? -3.623 -6.564 1.816 1.00 95.44 84 ASN A O 1
ATOM 627 N N . LEU A 1 85 ? -5.786 -7.157 1.961 1.00 96.25 85 LEU A N 1
ATOM 628 C CA . LEU A 1 85 ? -5.713 -8.135 0.877 1.00 96.25 85 LEU A CA 1
ATOM 629 C C . LEU A 1 85 ? -5.358 -7.449 -0.449 1.00 96.25 85 LEU A C 1
ATOM 631 O O . LEU A 1 85 ? -4.462 -7.918 -1.143 1.00 96.25 85 LEU A O 1
ATOM 635 N N . GLY A 1 86 ? -5.988 -6.310 -0.758 1.00 95.88 86 GLY A N 1
ATOM 636 C CA . GLY A 1 86 ? -5.652 -5.491 -1.924 1.00 95.88 86 GLY A CA 1
ATOM 637 C C . GLY A 1 86 ? -4.182 -5.073 -1.936 1.00 95.88 86 GLY A C 1
ATOM 638 O O . GLY A 1 86 ? -3.494 -5.284 -2.931 1.00 95.88 86 GLY A O 1
ATOM 639 N N . CYS A 1 87 ? -3.658 -4.576 -0.812 1.00 95.81 87 CYS A N 1
ATOM 640 C CA . CYS A 1 87 ? -2.240 -4.232 -0.693 1.00 95.81 87 CYS A CA 1
ATOM 641 C C . CYS A 1 87 ? -1.301 -5.430 -0.888 1.00 95.81 87 CYS A C 1
ATOM 643 O O . CYS A 1 87 ? -0.296 -5.293 -1.582 1.00 95.81 87 CYS A O 1
ATOM 645 N N . LEU A 1 88 ? -1.619 -6.606 -0.334 1.00 96.69 88 LEU A N 1
ATOM 646 C CA . LEU A 1 88 ? -0.811 -7.811 -0.558 1.00 96.69 88 LEU A CA 1
ATOM 647 C C . LEU A 1 88 ? -0.816 -8.235 -2.031 1.00 96.69 88 LEU A C 1
ATOM 649 O O . LEU A 1 88 ? 0.229 -8.614 -2.553 1.00 96.69 88 LEU A O 1
ATOM 653 N N . ILE A 1 89 ? -1.960 -8.138 -2.713 1.00 96.88 89 ILE A N 1
ATOM 654 C CA . ILE A 1 89 ? -2.059 -8.426 -4.149 1.00 96.88 89 ILE A CA 1
ATOM 655 C C . ILE A 1 89 ? -1.199 -7.439 -4.946 1.00 96.88 89 ILE A C 1
ATOM 657 O O . ILE A 1 89 ? -0.399 -7.872 -5.771 1.00 96.88 89 ILE A O 1
ATOM 661 N N . MET A 1 90 ? -1.288 -6.132 -4.666 1.00 95.69 90 MET A N 1
ATOM 662 C CA . MET A 1 90 ? -0.440 -5.121 -5.317 1.00 95.69 90 MET A CA 1
ATOM 663 C C . MET A 1 90 ? 1.046 -5.402 -5.101 1.00 95.69 90 MET A C 1
ATOM 665 O O . MET A 1 90 ? 1.831 -5.317 -6.038 1.00 95.69 90 MET A O 1
ATOM 669 N N . TYR A 1 91 ? 1.437 -5.791 -3.887 1.00 96.12 91 TYR A N 1
ATOM 670 C CA . TYR A 1 91 ? 2.822 -6.137 -3.577 1.00 96.12 91 TYR A CA 1
ATOM 671 C C . TYR A 1 91 ? 3.318 -7.321 -4.410 1.00 96.12 91 TYR A C 1
ATOM 673 O O . TYR A 1 91 ? 4.430 -7.280 -4.931 1.00 96.12 91 TYR A O 1
ATOM 681 N N . LEU A 1 92 ? 2.489 -8.353 -4.582 1.00 97.12 92 LEU A N 1
ATOM 682 C CA . LEU A 1 92 ? 2.816 -9.492 -5.438 1.00 97.12 92 LEU A CA 1
ATOM 683 C C . LEU A 1 92 ? 2.904 -9.099 -6.918 1.00 97.12 92 LEU A C 1
ATOM 685 O O . LEU A 1 92 ? 3.806 -9.578 -7.601 1.00 97.12 92 LEU A O 1
ATOM 689 N N . ILE A 1 93 ? 2.025 -8.212 -7.401 1.00 95.25 93 ILE A N 1
ATOM 690 C CA . ILE A 1 93 ? 2.077 -7.696 -8.778 1.00 95.25 93 ILE A CA 1
ATOM 691 C C . ILE A 1 93 ? 3.376 -6.920 -9.015 1.00 95.25 93 ILE A C 1
ATOM 693 O O . ILE A 1 93 ? 4.060 -7.216 -9.987 1.00 95.25 93 ILE A O 1
ATOM 697 N N . ILE A 1 94 ? 3.755 -6.012 -8.109 1.00 94.88 94 ILE A N 1
ATOM 698 C CA . ILE A 1 94 ? 4.998 -5.223 -8.200 1.00 94.88 94 ILE A CA 1
ATOM 699 C C . ILE A 1 94 ? 6.226 -6.141 -8.203 1.00 94.88 94 ILE A C 1
ATOM 701 O O . ILE A 1 94 ? 7.130 -5.992 -9.022 1.00 94.88 94 ILE A O 1
ATOM 705 N N . ILE A 1 95 ? 6.266 -7.128 -7.302 1.00 96.06 95 ILE A N 1
ATOM 706 C CA . ILE A 1 95 ? 7.343 -8.126 -7.272 1.00 96.06 95 ILE A CA 1
ATOM 707 C C . ILE A 1 95 ? 7.423 -8.844 -8.624 1.00 96.06 95 ILE A C 1
ATOM 709 O O . ILE A 1 95 ? 8.502 -8.966 -9.203 1.00 96.06 95 ILE A O 1
ATOM 713 N N . ALA A 1 96 ? 6.291 -9.304 -9.146 1.00 94.75 96 ALA A N 1
ATOM 714 C CA . ALA A 1 96 ? 6.243 -10.022 -10.408 1.00 94.75 96 ALA A CA 1
ATOM 715 C C . ALA A 1 96 ? 6.652 -9.141 -11.608 1.00 94.75 96 ALA A C 1
ATOM 717 O O . ALA A 1 96 ? 7.429 -9.603 -12.443 1.00 94.75 96 ALA A O 1
ATOM 718 N N . ASP A 1 97 ? 6.225 -7.875 -11.653 1.00 93.50 97 ASP A N 1
ATOM 719 C CA . ASP A 1 97 ? 6.610 -6.889 -12.675 1.00 93.50 97 ASP A CA 1
ATOM 720 C C . ASP A 1 97 ? 8.128 -6.607 -12.626 1.00 93.50 97 ASP A C 1
ATOM 722 O O . ASP A 1 97 ? 8.802 -6.546 -13.658 1.00 93.50 97 ASP A O 1
ATOM 726 N N . VAL A 1 98 ? 8.723 -6.530 -11.429 1.00 95.00 98 VAL A N 1
ATOM 727 C CA . VAL A 1 98 ? 10.175 -6.344 -11.276 1.00 95.00 98 VAL A CA 1
ATOM 728 C C . VAL A 1 98 ? 10.968 -7.561 -11.753 1.00 95.00 98 VAL A C 1
ATOM 730 O O . VAL A 1 98 ? 11.935 -7.393 -12.496 1.00 95.00 98 VAL A O 1
ATOM 733 N N . PHE A 1 99 ? 10.607 -8.783 -11.351 1.00 94.88 99 PHE A N 1
ATOM 734 C CA . PHE A 1 99 ? 11.406 -9.971 -11.687 1.00 94.88 99 PHE A CA 1
ATOM 735 C C . PHE A 1 99 ? 11.143 -10.505 -13.094 1.00 94.88 99 PHE A C 1
ATOM 737 O O . PHE A 1 99 ? 12.091 -10.910 -13.768 1.00 94.88 99 PHE A O 1
ATOM 744 N N . SER A 1 100 ? 9.892 -10.474 -13.546 1.00 93.06 100 SER A N 1
ATOM 745 C CA . SER A 1 100 ? 9.427 -11.135 -14.772 1.00 93.06 100 SER A CA 1
ATOM 746 C C . SER A 1 100 ? 8.786 -10.191 -15.781 1.00 93.06 100 SER A C 1
ATOM 748 O O . SER A 1 100 ? 8.321 -10.655 -16.818 1.00 93.06 100 SER A O 1
ATOM 750 N N . GLY A 1 101 ? 8.790 -8.885 -15.521 1.00 88.50 101 GLY A N 1
ATOM 751 C CA . GLY A 1 101 ? 8.305 -7.906 -16.480 1.00 88.50 101 GLY A CA 1
ATOM 752 C C . GLY A 1 101 ? 6.792 -7.937 -16.635 1.00 88.50 101 GLY A C 1
ATOM 753 O O . GLY A 1 101 ? 6.069 -8.650 -15.929 1.00 88.50 101 GLY A O 1
ATOM 754 N N . ASN A 1 102 ? 6.317 -7.133 -17.576 1.00 83.56 102 ASN A N 1
ATOM 755 C CA . ASN A 1 102 ? 4.909 -7.034 -17.912 1.00 83.56 102 ASN A CA 1
ATOM 756 C C . ASN A 1 102 ? 4.765 -6.725 -19.407 1.00 83.56 102 ASN A C 1
ATOM 758 O O . ASN A 1 102 ? 5.622 -6.078 -20.005 1.00 83.56 102 ASN A O 1
ATOM 762 N N . GLN A 1 103 ? 3.682 -7.193 -20.014 1.00 77.25 103 GLN A N 1
ATOM 763 C CA . GLN A 1 103 ? 3.336 -6.873 -21.390 1.00 77.25 103 GLN A CA 1
ATOM 764 C C . GLN A 1 103 ? 2.074 -6.016 -21.353 1.00 77.25 103 GLN A C 1
ATOM 766 O O . GLN A 1 103 ? 0.974 -6.536 -21.166 1.00 77.25 103 GLN A O 1
ATOM 771 N N . ARG A 1 104 ? 2.240 -4.696 -21.482 1.00 68.00 104 ARG A N 1
ATOM 772 C CA . ARG A 1 104 ? 1.145 -3.722 -21.384 1.00 68.00 104 ARG A CA 1
ATOM 773 C C . ARG A 1 104 ? 1.030 -2.941 -22.678 1.00 68.00 104 ARG A C 1
ATOM 775 O O . ARG A 1 104 ? 2.032 -2.494 -23.211 1.00 68.00 104 ARG A O 1
ATOM 782 N N . GLU A 1 105 ? -0.194 -2.809 -23.187 1.00 58.69 105 GLU A N 1
ATOM 783 C CA . GLU A 1 105 ? -0.532 -1.890 -24.291 1.00 58.69 105 GLU A CA 1
ATOM 784 C C . GLU A 1 105 ? 0.349 -2.021 -25.555 1.00 58.69 105 GLU A C 1
ATOM 786 O O . GLU A 1 105 ? 0.506 -1.082 -26.326 1.00 58.69 105 GLU A O 1
ATOM 791 N N . GLY A 1 106 ? 0.908 -3.212 -25.801 1.00 63.69 106 GLY A N 1
ATOM 792 C CA . GLY A 1 106 ? 1.804 -3.473 -26.933 1.00 63.69 106 GLY A CA 1
ATOM 793 C C . GLY A 1 106 ? 3.288 -3.189 -26.664 1.00 63.69 106 GLY A C 1
ATOM 794 O O . GLY A 1 106 ? 4.121 -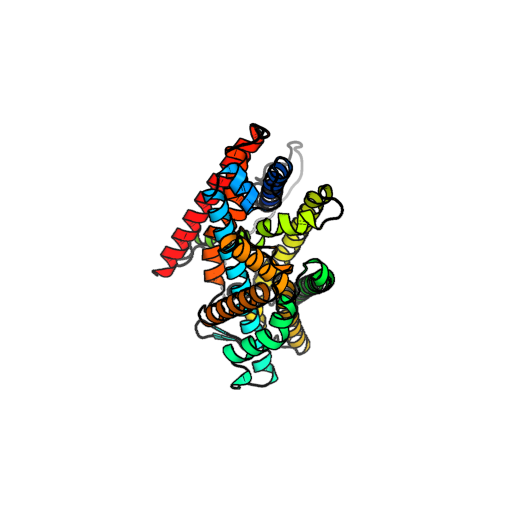3.603 -27.469 1.00 63.69 106 GLY A O 1
ATOM 795 N N . GLU A 1 107 ? 3.636 -2.585 -25.525 1.00 73.06 107 GLU A N 1
ATOM 796 C CA . GLU A 1 107 ? 5.010 -2.438 -25.045 1.00 73.06 107 GLU A CA 1
ATOM 797 C C . GLU A 1 107 ? 5.404 -3.637 -24.168 1.00 73.06 107 GLU A C 1
ATOM 799 O O . GLU A 1 107 ? 4.717 -4.036 -23.220 1.00 73.06 107 GLU A O 1
ATOM 804 N N . VAL A 1 108 ? 6.520 -4.271 -24.531 1.00 83.00 108 VAL A N 1
ATOM 805 C CA . VAL A 1 108 ? 7.075 -5.406 -23.790 1.00 83.00 108 VAL A CA 1
ATOM 806 C C . VAL A 1 108 ? 8.114 -4.867 -22.828 1.00 83.00 108 VAL A C 1
ATOM 808 O O . VAL A 1 108 ? 9.201 -4.480 -23.258 1.00 83.00 108 VAL A O 1
ATOM 811 N N . HIS A 1 109 ? 7.789 -4.898 -21.538 1.00 87.12 109 HIS A N 1
ATOM 812 C CA . HIS A 1 109 ? 8.729 -4.537 -20.496 1.00 87.12 109 HIS A CA 1
ATOM 813 C C . HIS A 1 109 ? 9.362 -5.769 -19.867 1.00 87.12 109 HIS A C 1
ATOM 815 O O . HIS A 1 109 ? 8.669 -6.678 -19.403 1.00 87.12 109 HIS A O 1
ATOM 821 N N . LEU A 1 110 ? 10.692 -5.801 -19.823 1.00 89.75 110 LEU A N 1
ATOM 822 C CA . LEU A 1 110 ? 11.436 -6.976 -19.378 1.00 89.75 110 LEU A CA 1
ATOM 823 C C . LEU A 1 110 ? 11.740 -6.928 -17.880 1.00 89.75 110 LEU A C 1
ATOM 825 O O . LEU A 1 110 ? 12.249 -5.944 -17.332 1.00 89.75 110 LEU A O 1
ATOM 829 N N . GLY A 1 111 ? 11.488 -8.048 -17.208 1.00 91.81 111 GLY A N 1
ATOM 830 C CA . GLY A 1 111 ? 11.870 -8.270 -15.816 1.00 91.81 111 GLY A CA 1
ATOM 831 C C . GLY A 1 111 ? 13.379 -8.391 -15.628 1.00 91.81 111 GLY A C 1
ATOM 832 O O . GLY A 1 111 ? 14.097 -8.742 -16.561 1.00 91.81 111 GLY A O 1
ATOM 833 N N . VAL A 1 112 ? 13.875 -8.186 -14.408 1.00 93.38 112 VAL A N 1
ATOM 834 C CA . VAL A 1 112 ? 15.304 -8.352 -14.083 1.00 93.38 112 VAL A CA 1
ATOM 835 C C . VAL A 1 112 ? 15.803 -9.762 -14.430 1.00 93.38 112 VAL A C 1
ATOM 837 O O . VAL A 1 112 ? 16.887 -9.905 -14.992 1.00 93.38 112 VAL A O 1
ATOM 840 N N . LEU A 1 113 ? 15.009 -10.813 -14.172 1.00 93.38 113 LEU A N 1
ATOM 841 C CA . LEU A 1 113 ? 15.397 -12.186 -14.524 1.00 93.38 113 LEU A CA 1
ATOM 842 C C . LEU A 1 113 ? 15.489 -12.370 -16.038 1.00 93.38 113 LEU A C 1
ATOM 844 O O . LEU A 1 113 ? 16.424 -12.999 -16.526 1.00 93.38 113 LEU A O 1
ATOM 848 N N . GLN A 1 114 ? 14.546 -11.792 -16.779 1.00 91.88 114 GLN A N 1
ATOM 849 C CA . GLN A 1 114 ? 14.522 -11.879 -18.237 1.00 91.88 114 GLN A CA 1
ATOM 850 C C . GLN A 1 114 ? 15.666 -11.085 -18.874 1.00 91.88 114 GLN A C 1
ATOM 852 O O . GLN A 1 114 ? 16.246 -11.536 -19.856 1.00 91.88 114 GLN A O 1
ATOM 857 N N . GLN A 1 115 ? 16.030 -9.934 -18.305 1.00 90.25 115 GLN A N 1
ATOM 858 C CA . GLN A 1 115 ? 17.154 -9.121 -18.775 1.00 90.25 115 GLN A CA 1
ATOM 859 C C . GLN A 1 115 ? 18.503 -9.811 -18.549 1.00 90.25 115 GLN A C 1
ATOM 861 O O . GLN A 1 115 ? 19.383 -9.736 -19.401 1.00 90.25 115 GLN A O 1
ATOM 866 N N . TRP A 1 116 ? 18.679 -10.476 -17.406 1.00 90.88 116 TRP A N 1
ATOM 867 C CA . TRP A 1 116 ? 19.949 -11.111 -17.048 1.00 90.88 116 TRP A CA 1
ATOM 868 C C . TRP A 1 116 ? 20.146 -12.484 -17.677 1.00 90.88 116 TRP A C 1
ATOM 870 O O . TRP A 1 116 ? 21.271 -12.845 -18.019 1.00 90.88 116 TRP A O 1
ATOM 880 N N . PHE A 1 117 ? 19.067 -13.253 -17.808 1.00 91.38 117 PHE A N 1
ATOM 881 C CA . PHE A 1 117 ? 19.147 -14.661 -18.185 1.00 91.38 117 PHE A CA 1
ATOM 882 C C . PHE A 1 117 ? 18.383 -15.000 -19.464 1.00 91.38 117 PHE A C 1
ATOM 884 O O . PHE A 1 117 ? 18.484 -16.127 -19.930 1.00 91.38 117 PHE A O 1
ATOM 891 N N . GLY A 1 118 ? 17.658 -14.051 -20.057 1.00 88.75 118 GLY A N 1
ATOM 892 C CA . GLY A 1 118 ? 16.796 -14.295 -21.209 1.00 88.75 118 GLY A CA 1
ATOM 893 C C . GLY A 1 118 ? 15.416 -14.836 -20.827 1.00 88.75 118 GLY A C 1
ATOM 894 O O . GLY A 1 118 ? 15.094 -15.057 -19.658 1.00 88.75 118 GLY A O 1
ATOM 895 N N . ILE A 1 119 ? 14.568 -15.031 -21.839 1.00 89.44 119 ILE A N 1
ATOM 896 C CA . ILE A 1 119 ? 13.189 -15.496 -21.658 1.00 89.44 119 ILE A CA 1
ATOM 897 C C . ILE A 1 119 ? 13.176 -17.026 -21.580 1.00 89.44 119 ILE A C 1
ATOM 899 O O . ILE A 1 119 ? 13.388 -17.728 -22.569 1.00 89.44 119 ILE A O 1
ATOM 903 N N . HIS A 1 120 ? 12.883 -17.541 -20.392 1.00 92.69 120 HIS A N 1
ATOM 904 C CA . HIS A 1 120 ? 12.749 -18.961 -20.096 1.00 92.69 120 HIS A CA 1
ATOM 905 C C . HIS A 1 120 ? 11.444 -19.262 -19.344 1.00 92.69 120 HIS A C 1
ATOM 907 O O . HIS A 1 120 ? 10.801 -18.378 -18.781 1.00 92.69 120 HIS A O 1
ATOM 913 N N . TRP A 1 121 ? 11.064 -20.542 -19.268 1.00 90.31 121 TRP A N 1
ATOM 914 C CA . TRP A 1 121 ? 9.872 -20.976 -18.523 1.00 90.31 121 TRP A CA 1
ATOM 915 C C . TRP A 1 121 ? 9.942 -20.609 -17.031 1.00 90.31 121 TRP A C 1
ATOM 917 O O . TRP A 1 121 ? 8.922 -20.306 -16.422 1.00 90.31 121 TRP A O 1
ATOM 927 N N . TRP A 1 122 ? 11.144 -20.590 -16.449 1.00 90.62 122 TRP A N 1
ATOM 928 C CA . TRP A 1 122 ? 11.373 -20.246 -15.044 1.00 90.62 122 TRP A CA 1
ATOM 929 C C . TRP A 1 122 ? 11.485 -18.733 -14.799 1.00 90.62 122 TRP A C 1
ATOM 931 O O . TRP A 1 122 ? 11.400 -18.291 -13.659 1.00 90.62 122 TRP A O 1
ATOM 941 N N . SER A 1 123 ? 11.639 -17.924 -15.851 1.00 89.94 123 SER A N 1
ATOM 942 C CA . SER A 1 123 ? 11.520 -16.463 -15.765 1.00 89.94 123 SER A CA 1
ATOM 943 C C . SER A 1 123 ? 10.088 -15.984 -16.038 1.00 89.94 123 SER A C 1
ATOM 945 O O . SER A 1 123 ? 9.856 -14.775 -16.112 1.00 89.94 123 SER A O 1
ATOM 947 N N . SER A 1 124 ? 9.136 -16.909 -16.225 1.00 91.75 124 SER A N 1
ATOM 948 C CA . SER A 1 124 ? 7.709 -16.590 -16.331 1.00 91.75 124 SER A CA 1
ATOM 949 C C . SER A 1 124 ? 7.195 -15.962 -15.040 1.00 91.75 124 SER A C 1
ATOM 951 O O . SER A 1 124 ? 7.704 -16.234 -13.948 1.00 91.75 124 SER A O 1
ATOM 953 N N . ARG A 1 125 ? 6.177 -15.115 -15.181 1.00 92.06 125 ARG A N 1
ATOM 954 C CA . ARG A 1 125 ? 5.570 -14.365 -14.082 1.00 92.06 125 ARG A CA 1
ATOM 955 C C . ARG A 1 125 ? 5.060 -15.295 -12.986 1.00 92.06 125 ARG A C 1
ATOM 957 O O . ARG A 1 125 ? 5.324 -15.080 -11.805 1.00 92.06 125 ARG A O 1
ATOM 964 N N . GLU A 1 126 ? 4.361 -16.347 -13.392 1.00 93.81 126 GLU A N 1
ATOM 965 C CA . GLU A 1 126 ? 3.713 -17.313 -12.517 1.00 93.81 126 GLU A CA 1
ATOM 966 C C . GLU A 1 126 ? 4.756 -18.075 -11.706 1.00 93.81 126 GLU A C 1
ATOM 968 O O . GLU A 1 126 ? 4.631 -18.175 -10.483 1.00 93.81 126 GLU A O 1
ATOM 973 N N . PHE A 1 127 ? 5.803 -18.577 -12.370 1.00 94.88 127 PHE A N 1
ATOM 974 C CA . PHE A 1 127 ? 6.836 -19.379 -11.723 1.00 94.88 127 PHE A CA 1
ATOM 975 C C . PHE A 1 127 ? 7.747 -18.537 -10.829 1.00 94.88 127 PHE A C 1
ATOM 977 O O . PHE A 1 127 ? 7.974 -18.909 -9.678 1.00 94.88 127 PHE A O 1
ATOM 984 N N . ALA A 1 128 ? 8.240 -17.392 -11.310 1.00 94.75 128 ALA A N 1
ATOM 985 C CA . ALA A 1 128 ? 9.128 -16.535 -10.527 1.00 94.75 128 ALA A CA 1
ATOM 986 C C . ALA A 1 128 ? 8.436 -16.026 -9.254 1.00 94.75 128 ALA A C 1
ATOM 988 O O . ALA A 1 128 ? 9.008 -16.102 -8.162 1.00 94.75 128 ALA A O 1
ATOM 989 N N . LEU A 1 129 ? 7.177 -15.585 -9.367 1.00 95.69 129 LEU A N 1
ATOM 990 C CA . LEU A 1 129 ? 6.396 -15.154 -8.211 1.00 95.69 129 LEU A CA 1
ATOM 991 C C . LEU A 1 129 ? 6.140 -16.313 -7.238 1.00 95.69 129 LEU A C 1
ATOM 993 O O . LEU A 1 129 ? 6.218 -16.114 -6.028 1.00 95.69 129 LEU A O 1
ATOM 997 N N . LEU A 1 130 ? 5.887 -17.528 -7.740 1.00 96.56 130 LEU A N 1
ATOM 998 C CA . LEU A 1 130 ? 5.708 -18.718 -6.902 1.00 96.56 130 LEU A CA 1
ATOM 999 C C . LEU A 1 130 ? 6.981 -19.044 -6.106 1.00 96.56 130 LEU A C 1
ATOM 1001 O O . LEU A 1 130 ? 6.909 -19.326 -4.910 1.00 96.56 130 LEU A O 1
ATOM 1005 N N . VAL A 1 131 ? 8.152 -18.956 -6.745 1.00 96.25 131 VAL A N 1
ATOM 1006 C CA . VAL A 1 131 ? 9.455 -19.156 -6.094 1.00 96.25 131 VAL A CA 1
ATOM 1007 C C . VAL A 1 131 ? 9.680 -18.115 -4.999 1.00 96.25 131 VAL A C 1
ATOM 1009 O O . VAL A 1 131 ? 10.016 -18.482 -3.873 1.00 96.25 131 VAL A O 1
ATOM 1012 N N . VAL A 1 132 ? 9.443 -16.831 -5.285 1.00 96.19 132 VAL A N 1
ATOM 1013 C CA . VAL A 1 132 ? 9.540 -15.759 -4.280 1.00 96.19 132 VAL A CA 1
ATOM 1014 C C . VAL A 1 132 ? 8.567 -16.001 -3.125 1.00 96.19 132 VAL A C 1
ATOM 1016 O O . VAL A 1 132 ? 8.934 -15.851 -1.958 1.00 96.19 132 VAL A O 1
ATOM 1019 N N . LEU A 1 133 ? 7.338 -16.423 -3.426 1.00 96.31 133 LEU A N 1
ATOM 1020 C CA . LEU A 1 133 ? 6.324 -16.693 -2.418 1.00 96.31 133 LEU A CA 1
ATOM 1021 C C . LEU A 1 133 ? 6.753 -17.813 -1.466 1.00 96.31 133 LEU A C 1
ATOM 1023 O O . LEU A 1 133 ? 6.642 -17.637 -0.257 1.00 96.31 133 LEU A O 1
ATOM 1027 N N . PHE A 1 134 ? 7.273 -18.933 -1.972 1.00 95.75 134 PHE A N 1
ATOM 1028 C CA . PHE A 1 134 ? 7.682 -20.058 -1.123 1.00 95.75 134 PHE A CA 1
ATOM 1029 C C . PHE A 1 134 ? 9.019 -19.844 -0.411 1.00 95.75 134 PHE A C 1
ATOM 1031 O O . PHE A 1 134 ? 9.144 -20.216 0.755 1.00 95.75 134 PHE A O 1
ATOM 1038 N N . LEU A 1 135 ? 10.016 -19.272 -1.091 1.00 95.00 135 LEU A N 1
ATOM 1039 C CA . LEU A 1 135 ? 11.374 -19.159 -0.549 1.00 95.00 135 LEU A CA 1
ATOM 1040 C C . LEU A 1 135 ? 11.579 -17.912 0.312 1.00 95.00 135 LEU A C 1
ATOM 1042 O O . LEU A 1 135 ? 12.432 -17.928 1.197 1.00 95.00 135 LEU A O 1
ATOM 1046 N N . ILE A 1 136 ? 10.816 -16.845 0.064 1.00 93.94 136 ILE A N 1
ATOM 1047 C CA . ILE A 1 136 ? 10.983 -15.555 0.741 1.00 93.94 136 ILE A CA 1
ATOM 1048 C C . ILE A 1 136 ? 9.727 -15.216 1.541 1.00 93.94 136 ILE A C 1
ATOM 1050 O O . ILE A 1 136 ? 9.777 -15.142 2.764 1.00 93.94 136 ILE A O 1
ATOM 1054 N N . LEU A 1 137 ? 8.569 -15.046 0.901 1.00 95.19 137 LEU A N 1
ATOM 1055 C CA . LEU A 1 137 ? 7.408 -14.487 1.605 1.00 95.19 137 LEU A CA 1
ATOM 1056 C C . LEU A 1 137 ? 6.853 -15.433 2.675 1.00 95.19 137 LEU A C 1
ATOM 1058 O O . LEU A 1 137 ? 6.590 -14.992 3.791 1.00 95.19 137 LEU A O 1
ATOM 1062 N N . LEU A 1 138 ? 6.718 -16.726 2.372 1.00 94.75 138 LEU A N 1
ATOM 1063 C CA . LEU A 1 138 ? 6.201 -17.737 3.292 1.00 94.75 138 LEU A CA 1
ATOM 1064 C C . LEU A 1 138 ? 6.989 -17.799 4.614 1.00 94.75 138 LEU A C 1
ATOM 1066 O O . LEU A 1 138 ? 6.351 -17.664 5.661 1.00 94.75 138 LEU A O 1
ATOM 1070 N N . PRO A 1 139 ? 8.330 -17.953 4.635 1.00 93.06 139 PRO A N 1
ATOM 1071 C CA . PRO A 1 139 ? 9.065 -17.951 5.898 1.00 93.06 139 PRO A CA 1
ATOM 1072 C C . PRO A 1 139 ? 8.917 -16.625 6.654 1.00 93.06 139 PRO A C 1
ATOM 1074 O O . PRO A 1 139 ? 8.768 -16.646 7.877 1.00 93.06 139 PRO A O 1
ATOM 1077 N N . LEU A 1 140 ? 8.864 -15.484 5.956 1.00 90.44 140 LEU A N 1
ATOM 1078 C CA . LEU A 1 140 ? 8.672 -14.184 6.599 1.00 90.44 140 LEU A CA 1
ATOM 1079 C C . LEU A 1 140 ? 7.265 -14.008 7.218 1.00 90.44 140 LEU A C 1
ATOM 1081 O O . LEU A 1 140 ? 7.134 -13.440 8.300 1.00 90.44 140 LEU A O 1
ATOM 1085 N N . VAL A 1 141 ? 6.188 -14.502 6.601 1.00 91.75 141 VAL A N 1
ATOM 1086 C CA . VAL A 1 141 ? 4.824 -14.349 7.162 1.00 91.75 141 VAL A CA 1
ATOM 1087 C C . VAL A 1 141 ? 4.496 -15.335 8.289 1.00 91.75 141 VAL A C 1
ATOM 1089 O O . VAL A 1 141 ? 3.475 -15.190 8.981 1.00 91.75 141 VAL A O 1
ATOM 1092 N N . LEU A 1 142 ? 5.336 -16.356 8.479 1.00 90.75 142 LEU A N 1
ATOM 1093 C CA . LEU A 1 142 ? 5.197 -17.334 9.557 1.00 90.75 142 LEU A CA 1
ATOM 1094 C C . LEU A 1 142 ? 5.680 -16.799 10.915 1.00 90.75 142 LEU A C 1
ATOM 1096 O O . LEU A 1 142 ? 5.366 -17.401 11.948 1.00 90.75 142 LEU A O 1
ATOM 1100 N N . TYR A 1 143 ? 6.355 -15.645 10.950 1.00 84.88 143 TYR A N 1
ATOM 1101 C CA . TYR A 1 143 ? 6.638 -14.946 12.201 1.00 84.88 143 TYR A CA 1
ATOM 1102 C C . TYR A 1 143 ? 5.335 -14.549 12.918 1.00 84.88 143 TYR A C 1
ATOM 1104 O O . TYR A 1 143 ? 4.391 -14.006 12.338 1.00 84.88 143 TYR A O 1
ATOM 1112 N N . ARG A 1 144 ? 5.263 -14.863 14.219 1.00 77.00 144 ARG A N 1
ATOM 1113 C CA . ARG A 1 144 ? 4.044 -14.692 15.032 1.00 77.00 144 ARG A CA 1
ATOM 1114 C C . ARG A 1 144 ? 3.909 -13.321 15.686 1.00 77.00 144 ARG A C 1
ATOM 1116 O O . ARG A 1 144 ? 2.814 -12.992 16.130 1.00 77.00 144 ARG A O 1
ATOM 1123 N N . ARG A 1 145 ? 5.002 -12.564 15.804 1.00 69.00 145 ARG A N 1
ATOM 1124 C CA . ARG A 1 145 ? 5.058 -11.294 16.544 1.00 69.00 145 ARG A CA 1
ATOM 1125 C C . ARG A 1 145 ? 5.567 -10.176 15.648 1.00 69.00 145 ARG A C 1
ATOM 1127 O O . ARG A 1 145 ? 6.590 -10.363 14.990 1.00 69.00 145 ARG A O 1
ATOM 1134 N N . VAL A 1 146 ? 4.916 -9.016 15.691 1.00 68.81 146 VAL A N 1
ATOM 1135 C CA . VAL A 1 146 ? 5.341 -7.828 14.935 1.00 68.81 146 VAL A CA 1
ATOM 1136 C C . VAL A 1 146 ? 6.725 -7.359 15.392 1.00 68.81 146 VAL A C 1
ATOM 1138 O O . VAL A 1 146 ? 7.563 -7.044 14.554 1.00 68.81 146 VAL A O 1
ATOM 1141 N N . GLU A 1 147 ? 7.042 -7.466 16.687 1.00 67.75 147 GLU A N 1
ATOM 1142 C CA . GLU A 1 147 ? 8.369 -7.111 17.214 1.00 67.75 147 GLU A CA 1
ATOM 1143 C C . GLU A 1 147 ? 9.532 -7.866 16.536 1.00 67.75 147 GLU A C 1
ATOM 1145 O O . GLU A 1 147 ? 10.612 -7.308 16.329 1.00 67.75 147 GLU A O 1
ATOM 1150 N N . SER A 1 148 ? 9.323 -9.124 16.125 1.00 72.06 148 SER A N 1
ATOM 1151 C CA . SER A 1 148 ? 10.358 -9.895 15.414 1.00 72.06 148 SER A CA 1
ATOM 1152 C C . SER A 1 148 ? 10.678 -9.332 14.021 1.00 72.06 148 SER A C 1
ATOM 1154 O O . SER A 1 148 ? 11.746 -9.599 13.478 1.00 72.06 148 SER A O 1
ATOM 1156 N N . LEU A 1 149 ? 9.797 -8.479 13.485 1.00 71.62 149 LEU A N 1
ATOM 1157 C CA . LEU A 1 149 ? 9.936 -7.798 12.201 1.00 71.62 149 LEU A CA 1
ATOM 1158 C C . LEU A 1 149 ? 10.583 -6.408 12.327 1.00 71.62 149 LEU A C 1
ATOM 1160 O O . LEU A 1 149 ? 10.718 -5.722 11.313 1.00 71.62 149 LEU A O 1
ATOM 1164 N N . LYS A 1 150 ? 11.013 -5.962 13.520 1.00 78.31 150 LYS A N 1
ATOM 1165 C CA . LYS A 1 150 ? 11.585 -4.611 13.705 1.00 78.31 150 LYS A CA 1
ATOM 1166 C C . LYS A 1 150 ? 12.825 -4.355 12.842 1.00 78.31 150 LYS A C 1
ATOM 1168 O O . LYS A 1 150 ? 12.929 -3.308 12.210 1.00 78.31 150 LYS A O 1
ATOM 1173 N N . PHE A 1 151 ? 13.723 -5.339 12.743 1.00 81.12 151 PHE A N 1
ATOM 1174 C CA . PHE A 1 151 ? 14.911 -5.249 11.886 1.00 81.12 151 PHE A CA 1
ATOM 1175 C C . PHE A 1 151 ? 14.541 -5.265 10.398 1.00 81.12 151 PHE A C 1
ATOM 1177 O O . PHE A 1 151 ? 15.061 -4.456 9.636 1.00 81.12 151 PHE A O 1
ATOM 1184 N N . SER A 1 152 ? 13.588 -6.119 10.006 1.00 84.12 152 SER A N 1
ATOM 1185 C CA . SER A 1 152 ? 13.031 -6.154 8.644 1.00 84.12 152 SER A CA 1
ATOM 1186 C C . SER A 1 152 ? 12.440 -4.799 8.251 1.00 84.12 152 SER A C 1
ATOM 1188 O O . SER A 1 152 ? 12.715 -4.288 7.171 1.00 84.12 152 SER A O 1
ATOM 1190 N N . SER A 1 153 ? 11.696 -4.169 9.163 1.00 83.50 153 SER A N 1
ATOM 1191 C CA . SER A 1 153 ? 11.061 -2.863 8.952 1.00 83.50 153 SER A CA 1
ATOM 1192 C C . SER A 1 153 ? 12.090 -1.733 8.831 1.00 83.50 153 SER A C 1
ATOM 1194 O O . SER A 1 153 ? 11.952 -0.859 7.975 1.00 83.50 153 SER A O 1
ATOM 1196 N N . ALA A 1 154 ? 13.156 -1.765 9.638 1.00 87.19 154 ALA A N 1
ATOM 1197 C CA . ALA A 1 154 ? 14.256 -0.805 9.544 1.00 87.19 154 ALA A CA 1
ATOM 1198 C C . ALA A 1 154 ? 15.021 -0.925 8.213 1.00 87.19 154 ALA A C 1
ATOM 1200 O O . ALA A 1 154 ? 15.226 0.078 7.530 1.00 87.19 154 ALA A O 1
ATOM 1201 N N . ILE A 1 155 ? 15.383 -2.149 7.809 1.00 91.00 155 ILE A N 1
ATOM 1202 C CA . ILE A 1 155 ? 16.043 -2.413 6.518 1.00 91.00 155 ILE A CA 1
ATOM 1203 C C . ILE A 1 155 ? 15.128 -2.002 5.363 1.00 91.00 155 ILE A C 1
ATOM 1205 O O . ILE A 1 155 ? 15.566 -1.328 4.435 1.00 91.00 155 ILE A O 1
ATOM 1209 N N . SER A 1 156 ? 13.844 -2.348 5.441 1.00 91.75 156 SER A N 1
ATOM 1210 C CA . SER A 1 156 ? 12.844 -1.959 4.451 1.00 91.75 156 SER A CA 1
ATOM 1211 C C . SER A 1 156 ? 12.763 -0.436 4.293 1.00 91.75 156 SER A C 1
ATOM 1213 O O . SER A 1 156 ? 12.751 0.068 3.172 1.00 91.75 156 SER A O 1
ATOM 1215 N N . THR A 1 157 ? 12.788 0.315 5.396 1.00 89.69 157 THR A N 1
ATOM 1216 C CA . THR A 1 157 ? 12.765 1.786 5.360 1.00 89.69 157 THR A CA 1
ATOM 1217 C C . THR A 1 157 ? 14.027 2.345 4.694 1.00 89.69 157 THR A C 1
ATOM 1219 O O . THR A 1 157 ? 13.933 3.247 3.865 1.00 89.69 157 THR A O 1
ATOM 1222 N N . LEU A 1 158 ? 15.204 1.778 4.989 1.00 92.50 158 LEU A N 1
ATOM 1223 C CA . LEU A 1 158 ? 16.459 2.155 4.331 1.00 92.50 158 LEU A CA 1
ATOM 1224 C C . LEU A 1 158 ? 16.414 1.901 2.816 1.00 92.50 158 LEU A C 1
ATOM 1226 O O . LEU A 1 158 ? 16.864 2.746 2.046 1.00 92.50 158 LEU A O 1
ATOM 1230 N N . LEU A 1 159 ? 15.846 0.771 2.385 1.00 94.06 159 LEU A N 1
ATOM 1231 C CA . LEU A 1 159 ? 15.670 0.451 0.967 1.00 94.06 15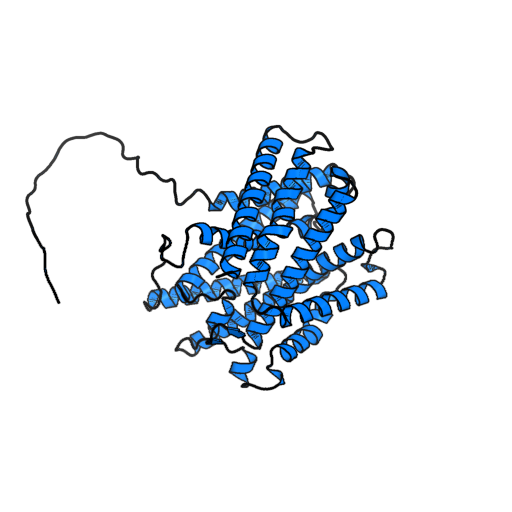9 LEU A CA 1
ATOM 1232 C C . LEU A 1 159 ? 14.722 1.432 0.263 1.00 94.06 159 LEU A C 1
ATOM 1234 O O . LEU A 1 159 ? 15.020 1.851 -0.852 1.00 94.06 159 LEU A O 1
ATOM 1238 N N . ALA A 1 160 ? 13.635 1.859 0.916 1.00 90.69 160 ALA A N 1
ATOM 1239 C CA . ALA A 1 160 ? 12.754 2.898 0.376 1.00 90.69 160 ALA A CA 1
ATOM 1240 C C . ALA A 1 160 ? 13.478 4.243 0.221 1.00 90.69 160 ALA A C 1
ATOM 1242 O O . ALA A 1 160 ? 13.334 4.905 -0.804 1.00 90.69 160 ALA A O 1
ATOM 1243 N N . VAL A 1 161 ? 14.294 4.636 1.205 1.00 92.31 161 VAL A N 1
ATOM 1244 C CA . VAL A 1 161 ? 15.115 5.853 1.106 1.00 92.31 161 VAL A CA 1
ATOM 1245 C C . VAL A 1 161 ? 16.127 5.729 -0.033 1.00 92.31 161 VAL A C 1
ATOM 1247 O O . VAL A 1 161 ? 16.239 6.648 -0.838 1.00 92.31 161 VAL A O 1
ATOM 1250 N N . ALA A 1 162 ? 16.808 4.586 -0.160 1.00 92.81 162 ALA A N 1
ATOM 1251 C CA . ALA A 1 162 ? 17.742 4.334 -1.254 1.00 92.81 162 ALA A CA 1
ATOM 1252 C C . ALA A 1 162 ? 17.055 4.435 -2.626 1.00 92.81 162 ALA A C 1
ATOM 1254 O O . ALA A 1 162 ? 17.565 5.123 -3.508 1.00 92.81 162 ALA A O 1
ATOM 1255 N N . PHE A 1 163 ? 15.874 3.830 -2.783 1.00 92.56 163 PHE A N 1
ATOM 1256 C CA . PHE A 1 163 ? 15.043 3.942 -3.984 1.00 92.56 163 PHE A CA 1
ATOM 1257 C C . PHE A 1 163 ? 14.766 5.410 -4.352 1.00 92.56 163 PHE A C 1
ATOM 1259 O O . PHE A 1 163 ? 15.045 5.826 -5.478 1.00 92.56 163 PHE A O 1
ATOM 1266 N N . VAL A 1 164 ? 14.300 6.220 -3.394 1.00 93.31 164 VAL A N 1
ATOM 1267 C CA . VAL A 1 164 ? 14.014 7.655 -3.598 1.00 93.31 164 VAL A CA 1
ATOM 1268 C C . VAL A 1 164 ? 15.273 8.421 -3.986 1.00 93.31 164 VAL A C 1
ATOM 1270 O O . VAL A 1 164 ? 15.248 9.233 -4.912 1.00 93.31 164 VAL A O 1
ATOM 1273 N N . THR A 1 165 ? 16.378 8.179 -3.277 1.00 94.19 165 THR A N 1
ATOM 1274 C CA . THR A 1 165 ? 17.649 8.859 -3.523 1.00 94.19 165 THR A CA 1
ATOM 1275 C C . THR A 1 165 ? 18.161 8.553 -4.923 1.00 94.19 165 THR A C 1
ATOM 1277 O O . THR A 1 165 ? 18.517 9.483 -5.642 1.00 94.19 165 THR A O 1
ATOM 1280 N N . ILE A 1 166 ? 18.150 7.286 -5.346 1.00 93.75 166 ILE A N 1
ATOM 1281 C CA . ILE A 1 166 ? 18.615 6.911 -6.684 1.00 93.75 166 ILE A CA 1
ATOM 1282 C C . ILE A 1 166 ? 17.707 7.522 -7.759 1.00 93.75 166 ILE A C 1
ATOM 1284 O O . ILE A 1 166 ? 18.225 8.111 -8.706 1.00 93.75 166 ILE A O 1
ATOM 1288 N N . CYS A 1 167 ? 16.379 7.476 -7.593 1.00 92.31 167 CYS A N 1
ATOM 1289 C CA . CYS A 1 167 ? 15.448 8.122 -8.528 1.00 92.31 167 CYS A CA 1
ATOM 1290 C C . CYS A 1 167 ? 15.715 9.628 -8.653 1.00 92.31 167 CYS A C 1
ATOM 1292 O O . CYS A 1 167 ? 15.764 10.163 -9.757 1.00 92.31 167 CYS A O 1
ATOM 1294 N N . THR A 1 168 ? 15.942 10.304 -7.526 1.00 92.94 168 THR A N 1
ATOM 1295 C CA . THR A 1 168 ? 16.234 11.745 -7.500 1.00 92.94 168 THR A CA 1
ATOM 1296 C C . THR A 1 168 ? 17.566 12.055 -8.184 1.00 92.94 168 THR A C 1
ATOM 1298 O O . THR A 1 168 ? 17.659 13.008 -8.953 1.00 92.94 168 THR A O 1
ATOM 1301 N N . VAL A 1 169 ? 18.600 11.240 -7.954 1.00 92.25 169 VAL A N 1
ATOM 1302 C CA . VAL A 1 169 ? 19.901 11.384 -8.628 1.00 92.25 169 VAL A CA 1
ATOM 1303 C C . VAL A 1 169 ? 19.751 11.208 -10.136 1.00 92.25 169 VAL A C 1
ATOM 1305 O O . VAL A 1 169 ? 20.261 12.035 -10.887 1.00 92.25 169 VAL A O 1
ATOM 1308 N N . LEU A 1 170 ? 19.022 10.184 -10.587 1.00 90.88 170 LEU A N 1
ATOM 1309 C CA . LEU A 1 170 ? 18.754 9.975 -12.010 1.00 90.88 170 LEU A CA 1
ATOM 1310 C C . LEU A 1 170 ? 17.980 11.153 -12.619 1.00 90.88 170 LEU A C 1
ATOM 1312 O O . LEU A 1 170 ? 18.314 11.587 -13.719 1.00 90.88 170 LEU A O 1
ATOM 1316 N N . ALA A 1 171 ? 17.021 11.730 -11.888 1.00 90.50 171 ALA A N 1
ATOM 1317 C CA . ALA A 1 171 ? 16.296 12.924 -12.322 1.00 90.50 171 ALA A CA 1
ATOM 1318 C C . ALA A 1 171 ? 17.235 14.127 -12.485 1.00 90.50 171 ALA A C 1
ATOM 1320 O O . ALA A 1 171 ? 17.193 14.810 -13.503 1.00 90.50 171 ALA A O 1
ATOM 1321 N N . ILE A 1 172 ? 18.116 14.372 -11.510 1.00 91.00 172 ILE A N 1
ATOM 1322 C CA . ILE A 1 172 ? 19.094 15.469 -11.563 1.00 91.00 172 ILE A CA 1
ATOM 1323 C C . ILE A 1 172 ? 20.047 15.286 -12.746 1.00 91.00 172 ILE A C 1
ATOM 1325 O O . ILE A 1 172 ? 20.298 16.242 -13.476 1.00 91.00 172 ILE A O 1
ATOM 1329 N N . VAL A 1 173 ? 20.553 14.069 -12.963 1.00 89.19 173 VAL A N 1
ATOM 1330 C CA . VAL A 1 173 ? 21.407 13.759 -14.118 1.00 89.19 173 VAL A CA 1
ATOM 1331 C C . VAL A 1 173 ? 20.657 14.036 -15.421 1.00 89.19 173 VAL A C 1
ATOM 1333 O O . VAL A 1 173 ? 21.183 14.746 -16.275 1.00 89.19 173 VAL A O 1
ATOM 1336 N N . ALA A 1 174 ? 19.405 13.588 -15.539 1.00 87.88 174 ALA A N 1
ATOM 1337 C CA . ALA A 1 174 ? 18.581 13.856 -16.713 1.00 87.88 174 ALA A CA 1
ATOM 1338 C C . ALA A 1 174 ? 18.353 15.363 -16.944 1.00 87.88 174 ALA A C 1
ATOM 1340 O O . ALA A 1 174 ? 18.352 15.803 -18.094 1.00 87.88 174 ALA A O 1
ATOM 1341 N N . ILE A 1 175 ? 18.195 16.164 -15.877 1.00 89.06 175 ILE A N 1
ATOM 1342 C CA . ILE A 1 175 ? 18.074 17.631 -15.979 1.00 89.06 175 ILE A CA 1
ATOM 1343 C C . ILE A 1 175 ? 19.363 18.219 -16.551 1.00 89.06 175 ILE A C 1
ATOM 1345 O O . ILE A 1 175 ? 19.316 19.018 -17.484 1.00 89.06 175 ILE A O 1
ATOM 1349 N N . VAL A 1 176 ? 20.514 17.827 -15.996 1.00 89.25 176 VAL A N 1
ATOM 1350 C CA . VAL A 1 176 ? 21.831 18.334 -16.413 1.00 89.25 176 VAL A CA 1
ATOM 1351 C C . VAL A 1 176 ? 22.129 17.970 -17.868 1.00 89.25 176 VAL A C 1
ATOM 1353 O O . VAL A 1 176 ? 22.690 18.778 -18.603 1.00 89.25 176 VAL A O 1
ATOM 1356 N N . GLU A 1 177 ? 21.722 16.781 -18.303 1.00 86.88 177 GLU A N 1
ATOM 1357 C CA . GLU A 1 177 ? 21.881 16.317 -19.683 1.00 86.88 177 GLU A CA 1
ATOM 1358 C C . GLU A 1 177 ? 20.834 16.895 -20.652 1.00 86.88 177 GLU A C 1
ATOM 1360 O O . GLU A 1 177 ? 20.909 16.630 -21.852 1.00 86.88 177 GLU A O 1
ATOM 1365 N N . GLY A 1 178 ? 19.853 17.661 -20.162 1.00 83.56 178 GLY A N 1
ATOM 1366 C CA . GLY A 1 178 ? 18.774 18.219 -20.981 1.00 83.56 178 GLY A CA 1
ATOM 1367 C C . GLY A 1 178 ? 17.819 17.163 -21.551 1.00 83.56 178 GLY A C 1
ATOM 1368 O O . GLY A 1 178 ? 17.218 17.386 -22.599 1.00 83.56 178 GLY A O 1
ATOM 1369 N N . ARG A 1 179 ? 17.700 16.006 -20.887 1.00 80.12 179 ARG A N 1
ATOM 1370 C CA . ARG A 1 179 ? 16.839 14.877 -21.289 1.00 80.12 179 ARG A CA 1
ATOM 1371 C C . ARG A 1 179 ? 15.464 14.891 -20.617 1.00 80.12 179 ARG A C 1
ATOM 1373 O O . ARG A 1 179 ? 14.648 14.025 -20.915 1.00 80.12 179 ARG A O 1
ATOM 1380 N N . THR A 1 180 ? 15.203 15.827 -19.705 1.00 79.25 180 THR A N 1
ATOM 1381 C CA . THR A 1 180 ? 13.919 15.899 -18.998 1.00 79.25 180 THR A CA 1
ATOM 1382 C C . THR A 1 180 ? 12.813 16.497 -19.846 1.00 79.25 180 THR A C 1
ATOM 1384 O O . THR A 1 180 ? 13.024 17.401 -20.657 1.00 79.25 180 THR A O 1
ATOM 1387 N N . GLN A 1 181 ? 11.590 16.040 -19.589 1.00 68.12 181 GLN A N 1
ATOM 1388 C CA . GLN A 1 181 ? 10.406 16.756 -20.037 1.00 68.12 181 GLN A CA 1
ATOM 1389 C C . GLN A 1 181 ? 10.121 17.922 -19.085 1.00 68.12 181 GLN A C 1
ATOM 1391 O O . GLN A 1 181 ? 10.235 17.796 -17.864 1.00 68.12 181 GLN A O 1
ATOM 1396 N N . SER A 1 182 ? 9.761 19.084 -19.636 1.00 71.19 182 SER A N 1
ATOM 1397 C CA . SER A 1 182 ? 9.378 20.243 -18.828 1.00 71.19 182 SER A CA 1
ATOM 1398 C C . SER A 1 182 ? 8.102 19.921 -18.040 1.00 71.19 182 SER A C 1
ATOM 1400 O O . SER A 1 182 ? 7.086 19.615 -18.677 1.00 71.19 182 SER A O 1
ATOM 1402 N N . PRO A 1 183 ? 8.107 20.004 -16.695 1.00 69.44 183 PRO A N 1
ATOM 1403 C CA . PRO A 1 183 ? 6.938 19.656 -15.906 1.00 69.44 183 PRO A CA 1
ATOM 1404 C C . PRO 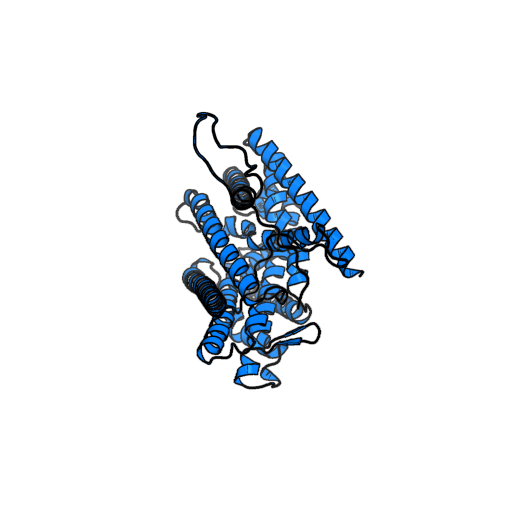A 1 183 ? 5.766 20.576 -16.246 1.00 69.44 183 PRO A C 1
ATOM 1406 O O . PRO A 1 183 ? 5.868 21.801 -16.138 1.00 69.44 183 PRO A O 1
ATOM 1409 N N . ARG A 1 184 ? 4.638 19.994 -16.663 1.00 69.38 184 ARG A N 1
ATOM 1410 C CA . ARG A 1 184 ? 3.415 20.753 -16.933 1.00 69.38 184 ARG A CA 1
ATOM 1411 C C . ARG A 1 184 ? 2.716 21.025 -15.603 1.00 69.38 184 ARG A C 1
ATOM 1413 O O . ARG A 1 184 ? 2.154 20.120 -15.000 1.00 69.38 184 ARG A O 1
ATOM 1420 N N . LEU A 1 185 ? 2.747 22.275 -15.134 1.00 70.56 185 LEU A N 1
ATOM 1421 C CA . LEU A 1 185 ? 2.027 22.670 -13.911 1.00 70.56 185 LEU A CA 1
ATOM 1422 C C . LEU A 1 185 ? 0.503 22.725 -14.101 1.00 70.56 185 LEU A C 1
ATOM 1424 O O . LEU A 1 185 ? -0.233 22.720 -13.117 1.00 70.56 185 LEU A O 1
ATOM 1428 N N . ILE A 1 186 ? 0.030 22.817 -15.346 1.00 70.88 186 ILE A N 1
ATOM 1429 C CA . ILE A 1 186 ? -1.390 22.915 -15.689 1.00 70.88 186 ILE A CA 1
ATOM 1430 C C . ILE A 1 186 ? -1.745 21.710 -16.572 1.00 70.88 186 ILE A C 1
ATOM 1432 O O . ILE A 1 186 ? -1.031 21.473 -17.553 1.00 70.88 186 ILE A O 1
ATOM 1436 N N . PRO A 1 187 ? -2.816 20.954 -16.255 1.00 66.75 187 PRO A N 1
ATOM 1437 C CA . PRO A 1 187 ? -3.255 19.842 -17.088 1.00 66.75 187 PRO A CA 1
ATOM 1438 C C . PRO A 1 187 ? -3.652 20.343 -18.479 1.00 66.75 187 PRO A C 1
ATOM 1440 O O . PRO A 1 187 ? -4.355 21.346 -18.619 1.00 66.75 187 PRO A O 1
ATOM 1443 N N . CYS A 1 188 ? -3.199 19.640 -19.516 1.00 66.88 188 CYS A N 1
ATOM 1444 C CA . CYS A 1 188 ? -3.676 19.873 -20.872 1.00 66.88 188 CYS A CA 1
ATOM 1445 C C . CYS A 1 188 ? -5.030 19.180 -20.990 1.00 66.88 188 CYS A C 1
ATOM 1447 O O . CYS A 1 188 ? -5.079 17.962 -20.926 1.00 66.88 188 CYS A O 1
ATOM 1449 N N . LEU A 1 189 ? -6.109 19.958 -21.070 1.00 72.44 189 LEU A N 1
ATOM 1450 C CA . LEU A 1 189 ? -7.448 19.425 -21.298 1.00 72.44 189 LEU A CA 1
ATOM 1451 C C . LEU A 1 189 ? -7.611 19.216 -22.804 1.00 72.44 189 LEU A C 1
ATOM 1453 O O . LEU A 1 189 ? -7.696 20.190 -23.556 1.00 72.44 189 LEU A O 1
ATOM 1457 N N . ASP A 1 190 ? -7.610 17.962 -23.238 1.00 70.12 190 ASP A N 1
ATOM 1458 C CA . ASP A 1 190 ? -7.842 17.561 -24.626 1.00 70.12 190 ASP A CA 1
ATOM 1459 C C . ASP A 1 190 ? -9.137 16.736 -24.763 1.00 70.12 190 ASP A C 1
ATOM 1461 O O . ASP A 1 190 ? -9.952 16.671 -23.843 1.00 70.12 190 ASP A O 1
ATOM 1465 N N . GLN A 1 191 ? -9.384 16.137 -25.933 1.00 64.81 191 GLN A N 1
ATOM 1466 C CA . GLN A 1 191 ? -10.604 15.346 -26.157 1.00 64.81 191 GLN A CA 1
ATOM 1467 C C . GLN A 1 191 ? -10.679 14.072 -25.295 1.00 64.81 191 GLN A C 1
ATOM 1469 O O . GLN A 1 191 ? -11.774 13.534 -25.130 1.00 64.81 191 GLN A O 1
ATOM 1474 N N . HIS A 1 192 ? -9.555 13.606 -24.744 1.00 65.25 192 HIS A N 1
ATOM 1475 C CA . HIS A 1 192 ? -9.453 12.364 -23.978 1.00 65.25 192 HIS A CA 1
ATOM 1476 C C . HIS A 1 192 ? -9.199 12.593 -22.478 1.00 65.25 192 HIS A C 1
ATOM 1478 O O . HIS A 1 192 ? -9.324 11.651 -21.697 1.00 65.25 192 HIS A O 1
ATOM 1484 N N . THR A 1 193 ? -8.888 13.825 -22.061 1.00 70.12 193 THR A N 1
ATOM 1485 C CA . THR A 1 193 ? -8.548 14.185 -20.679 1.00 70.12 193 THR A CA 1
ATOM 1486 C C . THR A 1 193 ? -9.467 15.275 -20.126 1.00 70.12 193 THR A C 1
ATOM 1488 O O . THR A 1 193 ? -9.555 16.400 -20.619 1.00 70.12 193 THR A O 1
ATOM 1491 N N . SER A 1 194 ? -10.173 14.941 -19.048 1.00 75.44 194 SER A N 1
ATOM 1492 C CA . SER A 1 194 ? -11.095 15.831 -18.344 1.00 75.44 194 SER A CA 1
ATOM 1493 C C . SER A 1 194 ? -10.511 16.298 -17.015 1.00 75.44 194 SER A C 1
ATOM 1495 O O . SER A 1 194 ? -9.734 15.597 -16.372 1.00 75.44 194 SER A O 1
ATOM 1497 N N . PHE A 1 195 ? -10.967 17.449 -16.512 1.00 76.62 195 PHE A N 1
ATOM 1498 C CA . PHE A 1 195 ? -10.644 17.904 -15.154 1.00 76.62 195 PHE A CA 1
ATOM 1499 C C . PHE A 1 195 ? -10.984 16.845 -14.086 1.00 76.62 195 PHE A C 1
ATOM 1501 O O . PHE A 1 195 ? -10.280 16.712 -13.085 1.00 76.62 195 PHE A O 1
ATOM 1508 N N . PHE A 1 196 ? -12.035 16.050 -14.314 1.00 75.50 196 PHE A N 1
ATOM 1509 C CA . PHE A 1 196 ? -12.445 14.977 -13.406 1.00 75.50 196 PHE A CA 1
ATOM 1510 C C . PHE A 1 196 ? -11.455 13.809 -13.347 1.00 75.50 196 PHE A C 1
ATOM 1512 O O . PHE A 1 196 ? -11.491 13.037 -12.389 1.00 75.50 196 PHE A O 1
ATOM 1519 N N . ASP A 1 197 ? -10.523 13.707 -14.294 1.00 76.06 197 ASP A N 1
ATOM 1520 C CA . ASP A 1 197 ? -9.483 12.682 -14.265 1.00 76.06 197 ASP A CA 1
ATOM 1521 C C . ASP A 1 197 ? -8.491 12.900 -13.132 1.00 76.06 197 ASP A C 1
ATOM 1523 O O . ASP A 1 197 ? -7.961 11.929 -12.595 1.00 76.06 197 ASP A O 1
ATOM 1527 N N . LEU A 1 198 ? -8.328 14.141 -12.665 1.00 78.75 198 LEU A N 1
ATOM 1528 C CA . LEU A 1 198 ? -7.532 14.435 -11.477 1.00 78.75 198 LEU A CA 1
ATOM 1529 C C . LEU A 1 198 ? -8.081 13.716 -10.231 1.00 78.75 198 LEU A C 1
ATOM 1531 O O . LEU A 1 198 ? -7.314 13.319 -9.354 1.00 78.75 198 LEU A O 1
ATOM 1535 N N . PHE A 1 199 ? -9.395 13.472 -10.164 1.00 80.69 199 PHE A N 1
ATOM 1536 C CA . PHE A 1 199 ? -10.005 12.739 -9.050 1.00 80.69 199 PHE A CA 1
ATOM 1537 C C . PHE A 1 199 ? -9.651 11.250 -9.052 1.00 80.69 199 PHE A C 1
ATOM 1539 O O . PHE A 1 199 ? -9.756 10.617 -8.005 1.00 80.69 199 PHE A O 1
ATOM 1546 N N . THR A 1 200 ? -9.157 10.697 -10.163 1.00 82.94 200 THR A N 1
ATOM 1547 C CA . THR A 1 200 ? -8.625 9.325 -10.186 1.00 82.94 200 THR A CA 1
ATOM 1548 C C . THR A 1 200 ? -7.285 9.212 -9.446 1.00 82.94 200 THR A C 1
ATOM 1550 O O . THR A 1 200 ? -6.928 8.134 -8.986 1.00 82.94 200 THR A O 1
ATOM 1553 N N . ALA A 1 201 ? -6.572 10.317 -9.194 1.00 86.25 201 ALA A N 1
ATOM 1554 C CA . ALA A 1 201 ? -5.403 10.301 -8.312 1.00 86.25 201 ALA A CA 1
ATOM 1555 C C . ALA A 1 201 ? -5.791 10.201 -6.823 1.00 86.25 201 ALA A C 1
ATOM 1557 O O . ALA A 1 201 ? -5.017 9.691 -6.012 1.00 86.25 201 ALA A O 1
ATOM 1558 N N . VAL A 1 202 ? -6.997 10.648 -6.444 1.00 87.56 202 VAL A N 1
ATOM 1559 C CA . VAL A 1 202 ? -7.436 10.690 -5.038 1.00 87.56 202 VAL A CA 1
ATOM 1560 C C . VAL A 1 202 ? -7.433 9.295 -4.394 1.00 87.56 202 VAL A C 1
ATOM 1562 O O . VAL A 1 202 ? -6.816 9.166 -3.339 1.00 87.56 202 VAL A O 1
ATOM 1565 N N . PRO A 1 203 ? -8.014 8.232 -4.989 1.00 90.88 203 PRO A N 1
ATOM 1566 C CA . PRO A 1 203 ? -7.933 6.873 -4.443 1.00 90.88 203 PRO A CA 1
ATOM 1567 C C . PRO A 1 203 ? -6.504 6.369 -4.203 1.00 90.88 203 PRO A C 1
ATOM 1569 O O . PRO A 1 203 ? -6.241 5.729 -3.180 1.00 90.88 203 PRO A O 1
ATOM 1572 N N . VAL A 1 204 ? -5.573 6.689 -5.108 1.00 91.62 204 VAL A N 1
ATOM 1573 C CA . VAL A 1 204 ? -4.157 6.305 -4.993 1.00 91.62 204 VAL A CA 1
ATOM 1574 C C . VAL A 1 204 ? -3.532 6.984 -3.777 1.00 91.62 204 VAL A C 1
ATOM 1576 O O . VAL A 1 204 ? -2.959 6.316 -2.916 1.00 91.62 204 VAL A O 1
ATOM 1579 N N . VAL A 1 205 ? -3.707 8.303 -3.650 1.00 90.69 205 VAL A N 1
ATOM 1580 C CA . VAL A 1 205 ? -3.181 9.061 -2.507 1.00 90.69 205 VAL A CA 1
ATOM 1581 C C . VAL A 1 205 ? -3.843 8.607 -1.208 1.00 90.69 205 VAL A C 1
ATOM 1583 O O . VAL A 1 205 ? -3.157 8.423 -0.203 1.00 90.69 205 VAL A O 1
ATOM 1586 N N . VAL A 1 206 ? -5.160 8.369 -1.212 1.00 91.69 206 VAL A N 1
ATOM 1587 C CA . VAL A 1 206 ? -5.853 7.924 -0.002 1.00 91.69 206 VAL A CA 1
ATOM 1588 C C . VAL A 1 206 ? -5.317 6.586 0.476 1.00 91.69 206 VAL A C 1
ATOM 1590 O O . VAL A 1 206 ? -5.005 6.434 1.658 1.00 91.69 206 VAL A O 1
ATOM 1593 N N . THR A 1 207 ? -5.144 5.648 -0.449 1.00 92.00 207 THR A N 1
ATOM 1594 C CA . THR A 1 207 ? -4.502 4.364 -0.179 1.00 92.00 207 THR A CA 1
ATOM 1595 C C . THR A 1 207 ? -3.106 4.551 0.410 1.00 92.00 207 THR A C 1
ATOM 1597 O O . THR A 1 207 ? -2.810 3.978 1.457 1.00 92.00 207 THR A O 1
ATOM 1600 N N . ALA A 1 208 ? -2.268 5.383 -0.216 1.00 91.88 208 ALA A N 1
ATOM 1601 C CA . ALA A 1 208 ? -0.868 5.575 0.164 1.00 91.88 208 ALA A CA 1
ATOM 1602 C C . ALA A 1 208 ? -0.678 6.104 1.599 1.00 91.88 208 ALA A C 1
ATOM 1604 O O . ALA A 1 208 ? 0.359 5.854 2.216 1.00 91.88 208 ALA A O 1
ATOM 1605 N N . TYR A 1 209 ? -1.674 6.813 2.138 1.00 91.56 209 TYR A N 1
ATOM 1606 C CA . TYR A 1 209 ? -1.677 7.340 3.506 1.00 91.56 209 TYR A CA 1
ATOM 1607 C C . TYR A 1 209 ? -2.560 6.547 4.482 1.00 91.56 209 TYR A C 1
ATOM 1609 O O . TYR A 1 209 ? -2.663 6.899 5.658 1.00 91.56 209 TYR A O 1
ATOM 1617 N N . THR A 1 210 ? -3.205 5.464 4.047 1.00 92.69 210 THR A N 1
ATOM 1618 C CA . THR A 1 210 ? -4.069 4.673 4.931 1.00 92.69 210 THR A CA 1
ATOM 1619 C C . THR A 1 210 ? -3.250 3.672 5.742 1.00 92.69 210 THR A C 1
ATOM 1621 O O . THR A 1 210 ? -2.968 2.567 5.296 1.00 92.69 210 THR A O 1
ATOM 1624 N N . PHE A 1 211 ? -2.932 4.034 6.986 1.00 92.25 211 PHE A N 1
ATOM 1625 C CA . PHE A 1 211 ? -2.292 3.145 7.973 1.00 92.25 211 PHE A CA 1
ATOM 1626 C C . PHE A 1 211 ? -3.178 2.863 9.201 1.00 92.25 211 PHE A C 1
ATOM 1628 O O . PHE A 1 211 ? -2.755 2.173 10.126 1.00 92.25 211 PHE A O 1
ATOM 1635 N N . HIS A 1 212 ? -4.412 3.382 9.225 1.00 93.44 212 HIS A N 1
ATOM 1636 C CA . HIS A 1 212 ? -5.323 3.368 10.380 1.00 93.44 212 HIS A CA 1
ATOM 1637 C C . HIS A 1 212 ? -5.547 1.977 10.991 1.00 93.44 212 HIS A C 1
ATOM 1639 O O . HIS A 1 212 ? -5.663 1.840 12.204 1.00 93.44 212 HIS A O 1
ATOM 1645 N N . PHE A 1 213 ? -5.551 0.926 10.172 1.00 90.62 213 PHE A N 1
ATOM 1646 C CA . PHE A 1 213 ? -5.710 -0.458 10.628 1.00 90.62 213 PHE A CA 1
ATOM 1647 C C . PHE A 1 213 ? -4.502 -1.002 11.414 1.00 90.62 213 PHE A C 1
ATOM 1649 O O . PHE A 1 213 ? -4.645 -1.980 12.144 1.00 90.62 213 PHE A O 1
ATOM 1656 N N . ASN A 1 214 ? -3.336 -0.358 11.307 1.00 89.81 214 ASN A N 1
ATOM 1657 C CA . ASN A 1 214 ? -2.128 -0.684 12.067 1.00 89.81 214 ASN A CA 1
ATOM 1658 C C . ASN A 1 214 ? -1.947 0.195 13.312 1.00 89.81 214 ASN A C 1
ATOM 1660 O O . ASN A 1 214 ? -1.078 -0.096 14.133 1.00 89.81 214 ASN A O 1
ATOM 1664 N N . VAL A 1 215 ? -2.763 1.241 13.484 1.00 89.25 215 VAL A N 1
ATOM 1665 C CA . VAL A 1 215 ? -2.641 2.177 14.611 1.00 89.25 215 VAL A CA 1
ATOM 1666 C C . VAL A 1 215 ? -2.800 1.454 15.944 1.00 89.25 215 VAL A C 1
ATOM 1668 O O . VAL A 1 215 ? -1.984 1.664 16.835 1.00 89.25 215 VAL A O 1
ATOM 1671 N N . HIS A 1 216 ? -3.793 0.574 16.083 1.00 87.94 216 HIS A N 1
ATOM 1672 C CA . HIS A 1 216 ? -3.985 -0.177 17.324 1.00 87.94 216 HIS A CA 1
ATOM 1673 C C . HIS A 1 216 ? -2.876 -1.207 17.579 1.00 87.94 216 HIS A C 1
ATOM 1675 O O . HIS A 1 216 ? -2.244 -1.098 18.629 1.00 87.94 216 HIS A O 1
ATOM 1681 N N . PRO A 1 217 ? -2.566 -2.155 16.663 1.00 83.69 217 PRO A N 1
ATOM 1682 C CA . PRO A 1 217 ? -1.494 -3.124 16.901 1.00 83.69 217 PRO A CA 1
ATOM 1683 C C . PRO A 1 217 ? -0.152 -2.476 17.260 1.00 83.69 217 PRO A C 1
ATOM 1685 O O . PRO A 1 217 ? 0.502 -2.921 18.194 1.00 83.69 217 PRO A O 1
ATOM 1688 N N . ILE A 1 218 ? 0.231 -1.390 16.577 1.00 84.81 218 ILE A N 1
ATOM 1689 C CA . ILE A 1 218 ? 1.479 -0.666 16.865 1.00 84.81 218 ILE A CA 1
ATOM 1690 C C . ILE A 1 218 ? 1.352 0.144 18.161 1.00 84.81 218 ILE A C 1
ATOM 1692 O O . ILE A 1 218 ? 2.253 0.131 18.997 1.00 84.81 218 ILE A O 1
ATOM 1696 N N . GLY A 1 219 ? 0.219 0.826 18.352 1.00 83.12 219 GLY A N 1
ATOM 1697 C CA . GLY A 1 219 ? -0.083 1.670 19.509 1.00 83.12 219 GLY A CA 1
ATOM 1698 C C . GLY A 1 219 ? 0.064 0.952 20.849 1.00 83.12 219 GLY A C 1
ATOM 1699 O O . GLY A 1 219 ? 0.566 1.542 21.804 1.00 83.12 219 GLY A O 1
ATOM 1700 N N . PHE A 1 220 ? -0.344 -0.318 20.910 1.00 80.12 220 PHE A N 1
ATOM 1701 C CA . PHE A 1 220 ? -0.234 -1.151 22.111 1.00 80.12 220 PHE A CA 1
ATOM 1702 C C . PHE A 1 220 ? 1.126 -1.849 22.270 1.00 80.12 220 PHE A C 1
ATOM 1704 O O . PHE A 1 220 ? 1.412 -2.350 23.354 1.00 80.12 220 PHE A O 1
ATOM 1711 N N . GLU A 1 221 ? 1.976 -1.860 21.238 1.00 81.94 221 GLU A N 1
ATOM 1712 C CA . GLU A 1 221 ? 3.367 -2.332 21.333 1.00 81.94 221 GLU A CA 1
ATOM 1713 C C . GLU A 1 221 ? 4.349 -1.218 21.748 1.00 81.94 221 GLU A C 1
ATOM 1715 O O . GLU A 1 221 ? 5.461 -1.504 22.195 1.00 81.94 221 GLU A O 1
ATOM 1720 N N . LEU A 1 222 ? 3.952 0.056 21.644 1.00 81.56 222 LEU A N 1
ATOM 1721 C CA . LEU A 1 222 ? 4.750 1.192 22.110 1.00 81.56 222 LEU A CA 1
ATOM 1722 C C . LEU A 1 222 ? 4.938 1.167 23.632 1.00 81.56 222 LEU A C 1
ATOM 1724 O O . LEU A 1 222 ? 3.985 1.025 24.396 1.00 81.56 222 LEU A O 1
ATOM 1728 N N . ALA A 1 223 ? 6.167 1.443 24.079 1.00 80.56 223 ALA A N 1
ATOM 1729 C CA . ALA A 1 223 ? 6.487 1.565 25.503 1.00 80.56 223 ALA A CA 1
ATOM 1730 C C . ALA A 1 223 ? 5.662 2.661 26.202 1.00 80.56 223 ALA A C 1
ATOM 1732 O O . ALA A 1 223 ? 5.319 2.531 27.377 1.00 80.56 223 ALA A O 1
ATOM 1733 N N . LYS A 1 224 ? 5.335 3.743 25.480 1.00 81.38 224 LYS A N 1
ATOM 1734 C CA . LYS A 1 224 ? 4.450 4.812 25.950 1.00 81.38 224 LYS A CA 1
ATOM 1735 C C . LYS A 1 224 ? 3.369 5.108 24.907 1.00 81.38 224 LYS A C 1
ATOM 1737 O O . LYS A 1 224 ? 3.670 5.717 23.879 1.00 81.38 224 LYS A O 1
ATOM 1742 N N . PRO A 1 225 ? 2.090 4.804 25.187 1.00 74.38 225 PRO A N 1
ATOM 1743 C CA . PRO A 1 225 ? 0.986 5.096 24.268 1.00 74.38 225 PRO A CA 1
ATOM 1744 C C . PRO A 1 225 ? 0.834 6.584 23.916 1.00 74.38 225 PRO A C 1
ATOM 1746 O O . PRO A 1 225 ? 0.243 6.921 22.889 1.00 74.38 225 PRO A O 1
ATOM 1749 N N . SER A 1 226 ? 1.348 7.493 24.755 1.00 76.44 226 SER A N 1
ATOM 1750 C CA . SER A 1 226 ? 1.358 8.941 24.504 1.00 76.44 226 SER A CA 1
ATOM 1751 C C . SER A 1 226 ? 2.250 9.349 23.328 1.00 76.44 226 SER A C 1
ATOM 1753 O O . SER A 1 226 ? 2.009 10.394 22.734 1.00 76.44 226 SER A O 1
ATOM 1755 N N . GLU A 1 227 ? 3.249 8.538 22.970 1.00 84.62 227 GLU A N 1
ATOM 1756 C CA . GLU A 1 227 ? 4.197 8.832 21.885 1.00 84.62 227 GLU A CA 1
ATOM 1757 C C . GLU A 1 227 ? 3.621 8.517 20.492 1.00 84.62 227 GLU A C 1
ATOM 1759 O O . GLU A 1 227 ? 4.164 8.977 19.488 1.00 84.62 227 GLU A O 1
ATOM 1764 N N . MET A 1 228 ? 2.484 7.810 20.418 1.00 85.62 228 MET A N 1
ATOM 1765 C CA . MET A 1 228 ? 1.853 7.407 19.155 1.00 85.62 228 MET A CA 1
ATOM 1766 C C . MET A 1 228 ? 1.525 8.599 18.244 1.00 85.62 228 MET A C 1
ATOM 1768 O O . MET A 1 228 ? 1.783 8.542 17.047 1.00 85.62 228 MET A O 1
ATOM 1772 N N . ALA A 1 229 ? 1.004 9.701 18.795 1.00 82.38 229 ALA A N 1
ATOM 1773 C CA . ALA A 1 229 ? 0.666 10.889 18.004 1.00 82.38 229 ALA A CA 1
ATOM 1774 C C . ALA A 1 229 ? 1.914 11.526 17.366 1.00 82.38 229 ALA A C 1
ATOM 1776 O O . ALA A 1 229 ? 1.917 11.858 16.182 1.00 82.38 229 ALA A O 1
ATOM 1777 N N . THR A 1 230 ? 3.008 11.625 18.127 1.00 85.19 230 THR A N 1
ATOM 1778 C CA . THR A 1 230 ? 4.292 12.133 17.627 1.00 85.19 230 THR A CA 1
ATOM 1779 C C . THR A 1 230 ? 4.872 11.214 16.555 1.00 85.19 230 THR A C 1
ATOM 1781 O O . THR A 1 230 ? 5.322 11.697 15.518 1.00 85.19 230 THR A O 1
ATOM 1784 N N . ALA A 1 231 ? 4.824 9.895 16.771 1.00 87.88 231 ALA A N 1
ATOM 1785 C CA . ALA A 1 231 ? 5.287 8.911 15.796 1.00 87.88 231 ALA A CA 1
ATOM 1786 C C . ALA A 1 231 ? 4.502 9.011 14.479 1.00 87.88 231 ALA A C 1
ATOM 1788 O O . ALA A 1 231 ? 5.107 9.068 13.409 1.00 87.88 231 ALA A O 1
ATOM 1789 N N . VAL A 1 232 ? 3.171 9.116 14.556 1.00 88.31 232 VAL A N 1
ATOM 1790 C CA . VAL A 1 232 ? 2.294 9.307 13.392 1.00 88.31 232 VAL A CA 1
ATOM 1791 C C . VAL A 1 232 ? 2.627 10.602 12.656 1.00 88.31 232 VAL A C 1
ATOM 1793 O O . VAL A 1 232 ? 2.793 10.576 11.439 1.00 88.31 232 VAL A O 1
ATOM 1796 N N . ARG A 1 233 ? 2.798 11.720 13.370 1.00 86.56 233 ARG A N 1
ATOM 1797 C CA . ARG A 1 233 ? 3.151 13.008 12.756 1.00 86.56 233 ARG A CA 1
ATOM 1798 C C . ARG A 1 233 ? 4.487 12.940 12.012 1.00 86.56 233 ARG A C 1
ATOM 1800 O O . ARG A 1 233 ? 4.571 13.377 10.866 1.00 86.56 233 ARG A O 1
ATOM 1807 N N . ILE A 1 234 ? 5.523 12.372 12.633 1.00 88.88 234 ILE A N 1
ATOM 1808 C CA . ILE A 1 234 ? 6.843 12.211 12.001 1.00 88.88 234 ILE A CA 1
ATOM 1809 C C . ILE A 1 234 ? 6.743 11.293 10.776 1.00 88.88 234 ILE A C 1
ATOM 1811 O O . ILE A 1 234 ? 7.277 11.630 9.719 1.00 88.88 234 ILE A O 1
ATOM 1815 N N . ALA A 1 235 ? 6.027 10.170 10.885 1.00 89.50 235 ALA A N 1
ATOM 1816 C CA . ALA A 1 235 ? 5.839 9.234 9.780 1.00 89.50 235 ALA A CA 1
ATOM 1817 C C . ALA A 1 235 ? 5.095 9.877 8.599 1.00 89.50 235 ALA A C 1
ATOM 1819 O O . ALA A 1 235 ? 5.518 9.719 7.456 1.00 89.50 235 ALA A O 1
ATOM 1820 N N . LEU A 1 236 ? 4.037 10.653 8.861 1.00 89.25 236 LEU A N 1
ATOM 1821 C CA . LEU A 1 236 ? 3.284 11.385 7.840 1.00 89.25 236 LEU A CA 1
ATOM 1822 C C . LEU A 1 236 ? 4.151 12.420 7.114 1.00 89.25 236 LEU A C 1
ATOM 1824 O O . LEU A 1 236 ? 4.095 12.506 5.886 1.00 89.25 236 LEU A O 1
ATOM 1828 N N . LEU A 1 237 ? 4.975 13.174 7.851 1.00 88.50 237 LEU A N 1
ATOM 1829 C CA . LEU A 1 237 ? 5.919 14.136 7.271 1.00 88.50 237 LEU A CA 1
ATOM 1830 C C . LEU A 1 237 ? 6.979 13.440 6.408 1.00 88.50 237 LEU A C 1
ATOM 1832 O O . LEU A 1 237 ? 7.261 13.894 5.300 1.00 88.50 237 LEU A O 1
ATOM 1836 N N . LEU A 1 238 ? 7.527 12.318 6.878 1.00 88.12 238 LEU A N 1
ATOM 1837 C CA . LEU A 1 238 ? 8.499 11.533 6.120 1.00 88.12 238 LEU A CA 1
ATOM 1838 C C . LEU A 1 238 ? 7.886 10.967 4.829 1.00 88.12 238 LEU A C 1
ATOM 1840 O O . LEU A 1 238 ? 8.465 11.137 3.758 1.00 88.12 238 LEU A O 1
ATOM 1844 N N . CYS A 1 239 ? 6.698 10.357 4.910 1.00 90.50 239 CYS A N 1
ATOM 1845 C CA . CYS A 1 239 ? 5.983 9.826 3.743 1.00 90.50 239 CYS A CA 1
ATOM 1846 C C . CYS A 1 239 ? 5.679 10.929 2.728 1.00 90.50 239 CYS A C 1
ATOM 1848 O O . CYS A 1 239 ? 5.874 10.744 1.535 1.00 90.50 239 CYS A O 1
ATOM 1850 N N . CYS A 1 240 ? 5.268 12.103 3.206 1.00 88.56 240 CYS A N 1
ATOM 1851 C CA . CYS A 1 240 ? 5.065 13.295 2.391 1.00 88.56 240 CYS A CA 1
ATOM 1852 C C . CYS A 1 240 ? 6.314 13.682 1.588 1.00 88.56 240 CYS A C 1
ATOM 1854 O O . CYS A 1 240 ? 6.232 13.834 0.370 1.00 88.56 240 CYS A O 1
ATOM 1856 N N . VAL A 1 241 ? 7.475 13.802 2.235 1.00 90.12 241 VAL A N 1
ATOM 1857 C CA . VAL A 1 241 ? 8.728 14.127 1.533 1.00 90.12 241 VAL A CA 1
ATOM 1858 C C . VAL A 1 241 ? 9.081 13.048 0.507 1.00 90.12 241 VAL A C 1
ATOM 1860 O O . VAL A 1 241 ? 9.430 13.371 -0.628 1.00 90.12 241 VAL A O 1
ATOM 1863 N N . ILE A 1 242 ? 8.951 11.776 0.884 1.00 90.88 242 ILE A N 1
ATOM 1864 C CA . ILE A 1 242 ? 9.261 10.628 0.025 1.00 90.88 242 ILE A CA 1
ATOM 1865 C C . ILE A 1 242 ? 8.351 10.594 -1.211 1.00 90.88 242 ILE A C 1
ATOM 1867 O O . ILE A 1 242 ? 8.852 10.567 -2.333 1.00 90.88 242 ILE A O 1
ATOM 1871 N N . TYR A 1 243 ? 7.030 10.649 -1.027 1.00 91.69 243 TYR A N 1
ATOM 1872 C CA . TYR A 1 243 ? 6.060 10.575 -2.121 1.00 91.69 243 TYR A CA 1
ATOM 1873 C C . TYR A 1 243 ? 6.171 11.767 -3.067 1.00 91.69 243 TYR A C 1
ATOM 1875 O O . TYR A 1 243 ? 6.151 11.574 -4.281 1.00 91.69 243 TYR A O 1
ATOM 1883 N N . PHE A 1 244 ? 6.355 12.981 -2.538 1.00 90.94 244 PHE A N 1
ATOM 1884 C CA . PHE A 1 244 ? 6.582 14.157 -3.376 1.00 90.94 244 PHE A CA 1
ATOM 1885 C C . PHE A 1 244 ? 7.867 14.021 -4.203 1.00 90.94 244 PHE A C 1
ATOM 1887 O O . PHE A 1 244 ? 7.857 14.280 -5.404 1.00 90.94 244 PHE A O 1
ATOM 1894 N N . SER A 1 245 ? 8.961 13.564 -3.583 1.00 91.94 245 SER A N 1
ATOM 1895 C CA . SER A 1 245 ? 10.255 13.402 -4.261 1.00 91.94 245 SER A CA 1
ATOM 1896 C C . SER A 1 245 ? 10.202 12.344 -5.362 1.00 91.94 245 SER A C 1
ATOM 1898 O O . SER A 1 245 ? 10.740 12.572 -6.445 1.00 91.94 245 SER A O 1
ATOM 1900 N N . ILE A 1 246 ? 9.531 11.211 -5.118 1.00 92.25 246 ILE A N 1
ATOM 1901 C CA . ILE A 1 246 ? 9.334 10.162 -6.130 1.00 92.25 246 ILE A CA 1
ATOM 1902 C C . ILE A 1 246 ? 8.431 10.667 -7.249 1.00 92.25 246 ILE A C 1
ATOM 1904 O O . ILE A 1 246 ? 8.783 10.498 -8.409 1.00 92.25 246 ILE A O 1
ATOM 1908 N N . GLY A 1 247 ? 7.298 11.295 -6.922 1.00 91.12 247 GLY A N 1
ATOM 1909 C CA . GLY A 1 247 ? 6.362 11.801 -7.925 1.00 91.12 247 GLY A CA 1
ATOM 1910 C C . GLY A 1 247 ? 7.009 12.840 -8.841 1.00 91.12 247 GLY A C 1
ATOM 1911 O O . GLY A 1 247 ? 6.895 12.746 -10.060 1.00 91.12 247 GLY A O 1
ATOM 1912 N N . LEU A 1 248 ? 7.762 13.782 -8.263 1.00 90.12 248 LEU A N 1
ATOM 1913 C CA . LEU A 1 248 ? 8.504 14.785 -9.023 1.00 90.12 248 LEU A CA 1
ATOM 1914 C C . LEU A 1 248 ? 9.608 14.149 -9.873 1.00 90.12 248 LEU A C 1
ATOM 1916 O O . LEU A 1 248 ? 9.680 14.413 -11.069 1.00 90.12 248 LEU A O 1
ATOM 1920 N N . SER A 1 249 ? 10.458 13.310 -9.274 1.00 91.44 249 SER A N 1
ATOM 1921 C CA . SER A 1 249 ? 11.561 12.663 -9.996 1.00 91.44 249 SER A CA 1
ATOM 1922 C C . SER A 1 249 ? 11.032 11.781 -11.122 1.00 91.44 249 SER A C 1
ATOM 1924 O O . SER A 1 249 ? 11.467 11.912 -12.257 1.00 91.44 249 SER A O 1
ATOM 1926 N N . GLY A 1 250 ? 10.039 10.942 -10.838 1.00 90.50 250 GLY A N 1
ATOM 1927 C CA . GLY A 1 250 ? 9.411 10.061 -11.814 1.00 90.50 250 GLY A CA 1
ATOM 1928 C C . GLY A 1 250 ? 8.834 10.812 -13.008 1.00 90.50 250 GLY A C 1
ATOM 1929 O O . GLY A 1 250 ? 9.140 10.468 -14.147 1.00 90.50 250 GLY A O 1
ATOM 1930 N N . TYR A 1 251 ? 8.084 11.891 -12.759 1.00 88.94 251 TYR A N 1
ATOM 1931 C CA . TYR A 1 251 ? 7.533 12.705 -13.841 1.00 88.94 251 TYR A CA 1
ATOM 1932 C C . TYR A 1 251 ? 8.626 13.418 -14.651 1.00 88.94 251 TYR A C 1
ATOM 1934 O O . TYR A 1 251 ? 8.513 13.532 -15.866 1.00 88.94 251 TYR A O 1
ATOM 1942 N N . LEU A 1 252 ? 9.717 13.857 -14.013 1.00 89.06 252 LEU A N 1
ATOM 1943 C CA . LEU A 1 252 ? 10.856 14.446 -14.726 1.00 89.06 252 LEU A CA 1
ATOM 1944 C C . LEU A 1 252 ? 11.587 13.431 -15.618 1.00 89.06 252 LEU A C 1
ATOM 1946 O O . LEU A 1 252 ? 12.050 13.813 -16.694 1.00 89.06 252 LEU A O 1
ATOM 1950 N N . LEU A 1 253 ? 11.700 12.170 -15.181 1.00 88.75 253 LEU A N 1
ATOM 1951 C CA . LEU A 1 253 ? 12.341 11.099 -15.952 1.00 88.75 253 LEU A CA 1
ATOM 1952 C C . LEU A 1 253 ? 11.484 10.624 -17.130 1.00 88.75 253 LEU A C 1
ATOM 1954 O O . LEU A 1 253 ? 12.014 10.446 -18.223 1.00 88.75 253 LEU A O 1
ATOM 1958 N N . PHE A 1 254 ? 10.193 10.376 -16.901 1.00 88.31 254 PHE A N 1
ATOM 1959 C CA . PHE A 1 254 ? 9.355 9.627 -17.847 1.00 88.31 254 PHE A CA 1
ATOM 1960 C C . PHE A 1 254 ? 8.231 10.456 -18.476 1.00 88.31 254 PHE A C 1
ATOM 1962 O O . PHE A 1 254 ? 7.720 10.081 -19.529 1.00 88.31 254 PHE A O 1
ATOM 1969 N N . GLY A 1 255 ? 7.862 11.590 -17.874 1.00 86.25 255 GLY A N 1
ATOM 1970 C CA . GLY A 1 255 ? 6.823 12.485 -18.381 1.00 86.25 255 GLY A CA 1
ATOM 1971 C C . GLY A 1 255 ? 5.513 11.757 -18.677 1.00 86.25 255 GLY A C 1
ATOM 1972 O O . GLY A 1 255 ? 5.012 10.988 -17.853 1.00 86.25 255 GLY A O 1
ATOM 1973 N N . ASP A 1 256 ? 4.984 11.978 -19.879 1.00 83.06 256 ASP A N 1
ATOM 1974 C CA . ASP A 1 256 ? 3.714 11.397 -20.334 1.00 83.06 256 ASP A CA 1
ATOM 1975 C C . ASP A 1 256 ? 3.781 9.860 -20.536 1.00 83.06 256 ASP A C 1
ATOM 1977 O O . ASP A 1 256 ? 2.743 9.214 -20.630 1.00 83.06 256 ASP A O 1
ATOM 1981 N N . SER A 1 257 ? 4.976 9.250 -20.537 1.00 85.44 257 SER A N 1
ATOM 1982 C CA . SER A 1 257 ? 5.181 7.790 -20.646 1.00 85.44 257 SER A CA 1
ATOM 1983 C C . SER A 1 257 ? 5.227 7.066 -19.292 1.00 85.44 257 SER A C 1
ATOM 1985 O O . SER A 1 257 ? 5.646 5.909 -19.214 1.00 85.44 257 SER A O 1
ATOM 1987 N N . THR A 1 258 ? 4.854 7.738 -18.201 1.00 88.56 258 THR A N 1
ATOM 1988 C CA . THR A 1 258 ? 4.854 7.145 -16.855 1.00 88.56 258 THR A CA 1
ATOM 1989 C C . THR A 1 258 ? 3.832 6.006 -16.762 1.00 88.56 258 THR A C 1
ATOM 1991 O O . THR A 1 258 ? 2.641 6.219 -16.974 1.00 88.56 258 THR A O 1
ATOM 1994 N N . GLN A 1 259 ? 4.291 4.807 -16.401 1.00 88.94 259 GLN A N 1
ATOM 1995 C CA . GLN A 1 259 ? 3.443 3.632 -16.196 1.00 88.94 259 GLN A CA 1
ATOM 1996 C C . GLN A 1 259 ? 2.798 3.644 -14.804 1.00 88.94 259 GLN A C 1
ATOM 1998 O O . GLN A 1 259 ? 3.313 4.261 -13.869 1.00 88.94 259 GLN A O 1
ATOM 2003 N N . SER A 1 260 ? 1.681 2.920 -14.639 1.00 88.00 260 SER A N 1
ATOM 2004 C CA . SER A 1 260 ? 1.017 2.789 -13.329 1.00 88.00 260 SER A CA 1
ATOM 2005 C C . SER A 1 260 ? 1.941 2.170 -12.271 1.00 88.00 260 SER A C 1
ATOM 2007 O O . SER A 1 260 ? 1.919 2.593 -11.114 1.00 88.00 260 SER A O 1
ATOM 2009 N N . ASP A 1 261 ? 2.789 1.221 -12.684 1.00 91.00 261 ASP A N 1
ATOM 2010 C CA . ASP A 1 261 ? 3.969 0.788 -11.938 1.00 91.00 261 ASP A CA 1
ATOM 2011 C C . ASP A 1 261 ? 5.213 1.452 -12.535 1.00 91.00 261 ASP A C 1
ATOM 2013 O O . ASP A 1 261 ? 5.755 1.007 -13.547 1.00 91.00 261 ASP A O 1
ATOM 2017 N N . ILE A 1 262 ? 5.692 2.510 -11.884 1.00 91.56 262 ILE A N 1
ATOM 2018 C CA . ILE A 1 262 ? 6.860 3.263 -12.349 1.00 91.56 262 ILE A CA 1
ATOM 2019 C C . ILE A 1 262 ? 8.141 2.416 -12.420 1.00 91.56 262 ILE A C 1
ATOM 2021 O O . ILE A 1 262 ? 9.057 2.748 -13.168 1.00 91.56 262 ILE A O 1
ATOM 2025 N N . LEU A 1 263 ? 8.244 1.310 -11.670 1.00 92.50 263 LEU A N 1
ATOM 2026 C CA . LEU A 1 263 ? 9.429 0.444 -11.722 1.00 92.50 263 LEU A CA 1
ATOM 2027 C C . LEU A 1 263 ? 9.589 -0.238 -13.075 1.00 92.50 263 LEU A C 1
ATOM 2029 O O . LEU A 1 263 ? 10.708 -0.599 -13.449 1.00 92.50 263 LEU A O 1
ATOM 2033 N N . VAL A 1 264 ? 8.482 -0.395 -13.796 1.00 90.12 264 VAL A N 1
ATOM 2034 C CA . VAL A 1 264 ? 8.457 -0.926 -15.152 1.00 90.12 264 VAL A CA 1
ATOM 2035 C C . VAL A 1 264 ? 9.185 0.025 -16.102 1.00 90.12 264 VAL A C 1
ATOM 2037 O O . VAL A 1 264 ? 9.973 -0.447 -16.908 1.00 90.12 264 VAL A O 1
ATOM 2040 N N . ASN A 1 265 ? 9.061 1.348 -15.937 1.00 90.50 265 ASN A N 1
ATOM 2041 C CA . ASN A 1 265 ? 9.772 2.325 -16.772 1.00 90.50 265 ASN A CA 1
ATOM 2042 C C . ASN A 1 265 ? 11.308 2.249 -16.664 1.00 90.50 265 ASN A C 1
ATOM 2044 O O . ASN A 1 265 ? 12.018 2.653 -17.585 1.00 90.50 265 ASN A O 1
ATOM 2048 N N . PHE A 1 266 ? 11.842 1.740 -15.549 1.00 89.94 266 PHE A N 1
ATOM 2049 C CA . PHE A 1 266 ? 13.288 1.580 -15.348 1.00 89.94 266 PHE A CA 1
ATOM 2050 C C . PHE A 1 266 ? 13.866 0.355 -16.071 1.00 89.94 266 PHE A C 1
ATOM 2052 O O . PHE A 1 266 ? 15.054 0.064 -15.938 1.00 89.94 266 PHE A O 1
ATOM 2059 N N . ASP A 1 267 ? 13.069 -0.395 -16.827 1.00 82.06 267 ASP A N 1
ATOM 2060 C CA . ASP A 1 267 ? 13.568 -1.518 -17.612 1.00 82.06 267 ASP A CA 1
ATOM 2061 C C . ASP A 1 267 ? 14.335 -1.088 -18.878 1.00 82.06 267 ASP A C 1
ATOM 2063 O O . ASP A 1 267 ? 15.110 -1.875 -19.424 1.00 82.06 267 ASP A O 1
ATOM 2067 N N . GLN A 1 268 ? 14.184 0.167 -19.304 1.00 72.19 268 GLN A N 1
ATOM 2068 C CA . GLN A 1 268 ? 14.847 0.709 -20.483 1.00 72.19 268 GLN A CA 1
ATOM 2069 C C . GLN A 1 268 ? 16.347 0.945 -20.240 1.00 72.19 268 GLN A C 1
ATOM 2071 O O . GLN A 1 268 ? 16.780 1.398 -19.175 1.00 72.19 268 GLN A O 1
ATOM 2076 N N . ASN A 1 269 ? 17.171 0.663 -21.253 1.00 62.53 269 ASN A N 1
ATOM 2077 C CA . ASN A 1 269 ? 18.614 0.886 -21.180 1.00 62.53 269 ASN A CA 1
ATOM 2078 C C . ASN A 1 269 ? 18.923 2.388 -21.112 1.00 62.53 269 ASN A C 1
ATOM 2080 O O . ASN A 1 269 ? 18.756 3.107 -22.093 1.00 62.53 269 ASN A O 1
ATOM 2084 N N . ALA A 1 270 ? 19.470 2.848 -19.986 1.00 63.16 270 ALA A N 1
ATOM 2085 C CA . ALA A 1 270 ? 19.817 4.251 -19.725 1.00 63.16 270 ALA A CA 1
ATOM 2086 C C . ALA A 1 270 ? 21.031 4.786 -20.528 1.00 63.16 270 ALA A C 1
ATOM 2088 O O . ALA A 1 270 ? 21.755 5.664 -20.058 1.00 63.16 270 ALA A O 1
ATOM 2089 N N . GLY A 1 271 ? 21.324 4.218 -21.704 1.00 66.38 271 GLY A N 1
ATOM 2090 C CA . GLY A 1 271 ? 22.417 4.617 -22.606 1.00 66.38 271 GLY A CA 1
ATOM 2091 C C . GLY A 1 271 ? 23.848 4.434 -22.069 1.00 66.38 271 GLY A C 1
ATOM 2092 O O . GLY A 1 271 ? 24.797 4.469 -22.847 1.00 66.38 271 GLY A O 1
ATOM 2093 N N . SER A 1 272 ? 24.025 4.209 -20.764 1.00 81.12 272 SER A N 1
ATOM 2094 C CA . SER A 1 272 ? 25.307 4.037 -20.074 1.00 81.12 272 SER A CA 1
ATOM 2095 C C . SER A 1 272 ? 25.277 2.839 -19.118 1.00 81.12 272 SER A C 1
ATOM 2097 O O . SER A 1 272 ? 24.230 2.484 -18.572 1.00 81.12 272 SER A O 1
ATOM 2099 N N . ALA A 1 273 ? 26.443 2.230 -18.872 1.00 84.44 273 ALA A N 1
ATOM 2100 C CA . ALA A 1 273 ? 26.569 1.098 -17.949 1.00 84.44 273 ALA A CA 1
ATOM 2101 C C . ALA A 1 273 ? 26.178 1.472 -16.506 1.00 84.44 273 ALA A C 1
ATOM 2103 O O . ALA A 1 273 ? 25.506 0.700 -15.826 1.00 84.44 273 ALA A O 1
ATOM 2104 N N . LEU A 1 274 ? 26.550 2.678 -16.058 1.00 86.00 274 LEU A N 1
ATOM 2105 C CA . LEU A 1 274 ? 26.181 3.181 -14.734 1.00 86.00 274 LEU A CA 1
ATOM 2106 C C . LEU A 1 274 ? 24.667 3.398 -14.618 1.00 86.00 274 LEU A C 1
ATOM 2108 O O . LEU A 1 274 ? 24.079 2.995 -13.621 1.00 86.00 274 LEU A O 1
ATOM 2112 N N . GLY A 1 275 ? 24.026 3.978 -15.636 1.00 86.06 275 GLY A N 1
ATOM 2113 C CA . GLY A 1 275 ? 22.575 4.169 -15.637 1.00 86.06 275 GLY A CA 1
ATOM 2114 C C . GLY A 1 275 ? 21.813 2.841 -15.613 1.00 86.06 275 GLY A C 1
ATOM 2115 O O . GLY A 1 275 ? 20.882 2.687 -14.831 1.00 86.06 275 GLY A O 1
ATOM 2116 N N . SER A 1 276 ? 22.253 1.848 -16.394 1.00 87.50 276 SER A N 1
ATOM 2117 C CA . SER A 1 276 ? 21.665 0.500 -16.368 1.00 87.50 276 SER A CA 1
ATOM 2118 C C . SER A 1 276 ? 21.794 -0.155 -14.984 1.00 87.50 276 SER A C 1
ATOM 2120 O O . SER A 1 276 ? 20.824 -0.712 -14.470 1.00 87.50 276 SER A O 1
ATOM 2122 N N . LEU A 1 277 ? 22.948 -0.011 -14.319 1.00 90.31 277 LEU A N 1
ATOM 2123 C CA . LEU A 1 277 ? 23.130 -0.488 -12.946 1.00 90.31 277 LEU A CA 1
ATOM 2124 C C . LEU A 1 277 ? 22.186 0.217 -11.961 1.00 90.31 277 LEU A C 1
ATOM 2126 O O . LEU A 1 277 ? 21.549 -0.447 -11.145 1.00 90.31 277 LEU A O 1
ATOM 2130 N N . LEU A 1 278 ? 22.082 1.547 -12.032 1.00 91.62 278 LEU A N 1
ATOM 2131 C CA . LEU A 1 278 ? 21.201 2.325 -11.158 1.00 91.62 278 LEU A CA 1
ATOM 2132 C C . LEU A 1 278 ? 19.729 1.941 -11.355 1.00 91.62 278 LEU A C 1
ATOM 2134 O O . LEU A 1 278 ? 19.030 1.754 -10.363 1.00 91.62 278 LEU A O 1
ATOM 2138 N N . ASN A 1 279 ? 19.284 1.730 -12.594 1.00 91.81 279 ASN A N 1
ATOM 2139 C CA . ASN A 1 279 ? 17.935 1.252 -12.903 1.00 91.81 279 ASN A CA 1
ATOM 2140 C C . ASN A 1 279 ? 17.630 -0.093 -12.228 1.00 91.81 279 ASN A C 1
ATOM 2142 O O . ASN A 1 279 ? 16.587 -0.265 -11.596 1.00 91.81 279 ASN A O 1
ATOM 2146 N N . VAL A 1 280 ? 18.564 -1.043 -12.295 1.00 92.25 280 VAL A N 1
ATOM 2147 C CA . VAL A 1 280 ? 18.408 -2.336 -11.621 1.00 92.25 280 VAL A CA 1
ATOM 2148 C C . VAL A 1 280 ? 18.386 -2.176 -10.099 1.00 92.25 280 VAL A C 1
ATOM 2150 O O . VAL A 1 280 ? 17.567 -2.806 -9.429 1.00 92.25 280 VAL A O 1
ATOM 2153 N N . LEU A 1 281 ? 19.235 -1.311 -9.536 1.00 93.75 281 LEU A N 1
ATOM 2154 C CA . LEU A 1 281 ? 19.247 -1.035 -8.097 1.00 93.75 281 LEU A CA 1
ATOM 2155 C C . LEU A 1 281 ? 17.934 -0.403 -7.617 1.00 93.75 281 LEU A C 1
ATOM 2157 O O . LEU A 1 281 ? 17.433 -0.791 -6.564 1.00 93.75 281 LEU A O 1
ATOM 2161 N N . VAL A 1 282 ? 17.338 0.512 -8.387 1.00 94.38 282 VAL A N 1
ATOM 2162 C CA . VAL A 1 282 ? 16.002 1.081 -8.122 1.00 94.38 282 VAL A CA 1
ATOM 2163 C C . VAL A 1 282 ? 14.954 -0.030 -8.056 1.00 94.38 282 VAL A C 1
ATOM 2165 O O . VAL A 1 282 ? 14.255 -0.156 -7.051 1.00 94.38 282 VAL A O 1
ATOM 2168 N N . ARG A 1 283 ? 14.894 -0.886 -9.083 1.00 94.94 283 ARG A N 1
ATOM 2169 C CA . ARG A 1 283 ? 13.913 -1.980 -9.175 1.00 94.94 283 ARG A CA 1
ATOM 2170 C C . ARG A 1 283 ? 14.062 -2.987 -8.034 1.00 94.94 283 ARG A C 1
ATOM 2172 O O . ARG A 1 283 ? 13.087 -3.305 -7.355 1.00 94.94 283 ARG A O 1
ATOM 2179 N N . LEU A 1 284 ? 15.284 -3.458 -7.782 1.00 95.12 284 LEU A N 1
ATOM 2180 C CA . LEU A 1 284 ? 15.549 -4.442 -6.733 1.00 95.12 284 LEU A CA 1
ATOM 2181 C C . LEU A 1 284 ? 15.367 -3.857 -5.329 1.00 95.12 284 LEU A C 1
ATOM 2183 O O . LEU A 1 284 ? 14.783 -4.525 -4.479 1.00 95.12 284 LEU A O 1
ATOM 2187 N N . SER A 1 285 ? 15.818 -2.624 -5.073 1.00 94.94 285 SER A N 1
ATOM 2188 C CA . SER A 1 285 ? 15.647 -1.993 -3.756 1.00 94.94 285 SER A CA 1
ATOM 2189 C C . SER A 1 285 ? 14.174 -1.876 -3.373 1.00 94.94 285 SER A C 1
ATOM 2191 O O . SER A 1 285 ? 13.815 -2.249 -2.255 1.00 94.94 285 SER A O 1
ATOM 2193 N N . TYR A 1 286 ? 13.305 -1.462 -4.302 1.00 94.56 286 TYR A N 1
ATOM 2194 C CA . TYR A 1 286 ? 11.874 -1.377 -4.028 1.00 94.56 286 TYR A CA 1
ATOM 2195 C C . TYR A 1 286 ? 11.201 -2.755 -3.937 1.00 94.56 286 TYR A C 1
ATOM 2197 O O . TYR A 1 286 ? 10.400 -2.982 -3.031 1.00 94.56 286 TYR A O 1
ATOM 2205 N N . ALA A 1 287 ? 11.561 -3.717 -4.795 1.00 95.75 287 ALA A N 1
ATOM 2206 C CA . ALA A 1 287 ? 11.035 -5.080 -4.684 1.00 95.75 287 ALA A CA 1
ATOM 2207 C C . ALA A 1 287 ? 11.366 -5.707 -3.320 1.00 95.75 287 ALA A C 1
ATOM 2209 O O . ALA A 1 287 ? 10.485 -6.252 -2.657 1.00 95.75 287 ALA A O 1
ATOM 2210 N N . PHE A 1 288 ? 12.609 -5.570 -2.850 1.00 95.31 288 PHE A N 1
ATOM 2211 C CA . PHE A 1 288 ? 12.991 -6.034 -1.517 1.00 95.31 288 PHE A CA 1
ATOM 2212 C C . PHE A 1 288 ? 12.320 -5.227 -0.401 1.00 95.31 288 PHE A C 1
ATOM 2214 O O . PHE A 1 288 ? 11.889 -5.824 0.584 1.00 95.31 288 PHE A O 1
ATOM 2221 N N . HIS A 1 289 ? 12.167 -3.905 -0.546 1.00 94.94 289 HIS A N 1
ATOM 2222 C CA . HIS A 1 289 ? 11.395 -3.082 0.393 1.00 94.94 289 HIS A CA 1
ATOM 2223 C C . HIS A 1 289 ? 9.994 -3.670 0.611 1.00 94.94 289 HIS A C 1
ATOM 2225 O O . HIS A 1 289 ? 9.617 -3.943 1.754 1.00 94.94 289 HIS A O 1
ATOM 2231 N N . VAL A 1 290 ? 9.283 -3.939 -0.487 1.00 94.94 290 VAL A N 1
ATOM 2232 C CA . VAL A 1 290 ? 7.928 -4.502 -0.504 1.00 94.94 290 VAL A CA 1
ATOM 2233 C C . VAL A 1 290 ? 7.882 -5.918 0.083 1.00 94.94 290 VAL A C 1
ATOM 2235 O O . VAL A 1 290 ? 6.998 -6.231 0.879 1.00 94.94 290 VAL A O 1
ATOM 2238 N N . MET A 1 291 ? 8.855 -6.780 -0.230 1.00 95.12 291 MET A N 1
ATOM 2239 C CA . MET A 1 291 ? 8.942 -8.117 0.379 1.00 95.12 291 MET A CA 1
ATOM 2240 C C . MET A 1 291 ? 9.104 -8.060 1.900 1.00 95.12 291 MET A C 1
ATOM 2242 O O . MET A 1 291 ? 8.530 -8.881 2.614 1.00 95.12 291 MET A O 1
ATOM 2246 N N . LEU A 1 292 ? 9.882 -7.099 2.403 1.00 93.25 292 LEU A N 1
ATOM 2247 C CA . LEU A 1 292 ? 10.149 -6.940 3.831 1.00 93.25 292 LEU A CA 1
ATOM 2248 C C . LEU A 1 292 ? 8.987 -6.280 4.593 1.00 93.25 292 LEU A C 1
ATOM 2250 O O . LEU A 1 292 ? 8.873 -6.497 5.803 1.00 93.25 292 LEU A O 1
ATOM 2254 N N . THR A 1 293 ? 8.122 -5.506 3.921 1.00 92.31 293 THR A N 1
ATOM 2255 C CA . THR A 1 293 ? 6.885 -4.951 4.509 1.00 92.31 293 THR A CA 1
ATOM 2256 C C . THR A 1 293 ? 5.687 -5.897 4.403 1.00 92.31 293 THR A C 1
ATOM 2258 O O . THR A 1 293 ? 4.779 -5.816 5.233 1.00 92.31 293 THR A O 1
ATOM 2261 N N . PHE A 1 294 ? 5.689 -6.834 3.446 1.00 94.44 294 PHE A N 1
ATOM 2262 C CA . PHE A 1 294 ? 4.626 -7.826 3.232 1.00 94.44 294 PHE A CA 1
ATOM 2263 C C . PHE A 1 294 ? 4.131 -8.517 4.523 1.00 94.44 294 PHE A C 1
ATOM 2265 O O . PHE A 1 294 ? 2.915 -8.614 4.727 1.00 94.44 294 PHE A O 1
ATOM 2272 N N . PRO A 1 295 ? 5.004 -8.963 5.452 1.00 91.69 295 PRO A N 1
ATOM 2273 C CA . PRO A 1 295 ? 4.567 -9.672 6.653 1.00 91.69 295 PRO A CA 1
ATOM 2274 C C . PRO A 1 295 ? 3.746 -8.818 7.611 1.00 91.69 295 PRO A C 1
ATOM 2276 O O . PRO A 1 295 ? 2.870 -9.355 8.287 1.00 91.69 295 PRO A O 1
ATOM 2279 N N . LEU A 1 296 ? 3.996 -7.506 7.652 1.00 87.75 296 LEU A N 1
ATOM 2280 C CA . LEU A 1 296 ? 3.262 -6.583 8.513 1.00 87.75 296 LEU A CA 1
ATOM 2281 C C . LEU A 1 296 ? 1.800 -6.464 8.063 1.00 87.75 296 LEU A C 1
ATOM 2283 O O . LEU A 1 296 ? 0.890 -6.583 8.880 1.00 87.75 296 LEU A O 1
ATOM 2287 N N . LEU A 1 297 ? 1.565 -6.311 6.757 1.00 91.00 297 LEU A N 1
ATOM 2288 C CA . LEU A 1 297 ? 0.210 -6.270 6.199 1.00 91.00 297 LEU A CA 1
ATOM 2289 C C . LEU A 1 297 ? -0.498 -7.620 6.332 1.00 91.00 297 LEU A C 1
ATOM 2291 O O . LEU A 1 297 ? -1.664 -7.681 6.728 1.00 91.00 297 LEU A O 1
ATOM 2295 N N . ASN A 1 298 ? 0.216 -8.721 6.078 1.00 93.31 298 ASN A N 1
ATOM 2296 C CA . ASN A 1 298 ? -0.347 -10.057 6.250 1.00 93.31 298 ASN A CA 1
ATOM 2297 C C . ASN A 1 298 ? -0.702 -10.348 7.717 1.00 93.31 298 ASN A C 1
ATOM 2299 O O . ASN A 1 298 ? -1.709 -11.000 7.986 1.00 93.31 298 ASN A O 1
ATOM 2303 N N . PHE A 1 299 ? 0.082 -9.850 8.677 1.00 89.81 299 PHE A N 1
ATOM 2304 C CA . PHE A 1 299 ? -0.233 -9.964 10.099 1.00 89.81 299 PHE A CA 1
ATOM 2305 C C . PHE A 1 299 ? -1.571 -9.291 10.436 1.00 89.81 299 PHE A C 1
ATOM 2307 O O . PHE A 1 299 ? -2.431 -9.919 11.066 1.00 89.81 299 PHE A O 1
ATOM 2314 N N . SER A 1 300 ? -1.769 -8.051 9.981 1.00 90.19 300 SER A N 1
ATOM 2315 C CA . SER A 1 300 ? -3.005 -7.295 10.209 1.00 90.19 300 SER A CA 1
ATOM 2316 C C . SER A 1 300 ? -4.202 -7.935 9.512 1.00 90.19 300 SER A C 1
ATOM 2318 O O . SER A 1 300 ? -5.249 -8.108 10.141 1.00 90.19 300 SER A O 1
ATOM 2320 N N . LEU A 1 301 ? -4.036 -8.383 8.262 1.00 93.62 301 LEU A N 1
ATOM 2321 C CA . LEU A 1 301 ? -5.055 -9.134 7.525 1.00 93.62 301 LEU A CA 1
ATOM 2322 C C . LEU A 1 301 ? -5.472 -10.396 8.280 1.00 93.62 301 LEU A C 1
ATOM 2324 O O . LEU A 1 301 ? -6.646 -10.588 8.585 1.00 93.62 301 LEU A O 1
ATOM 2328 N N . ARG A 1 302 ? -4.501 -11.246 8.619 1.00 92.88 302 ARG A N 1
ATOM 2329 C CA . ARG A 1 302 ? -4.740 -12.540 9.258 1.00 92.88 302 ARG A CA 1
ATOM 2330 C C . ARG A 1 302 ? -5.425 -12.390 10.612 1.00 92.88 302 ARG A C 1
ATOM 2332 O O . ARG A 1 302 ? -6.324 -13.165 10.919 1.00 92.88 302 ARG A O 1
ATOM 2339 N N . THR A 1 303 ? -5.023 -11.400 11.407 1.00 89.06 303 THR A N 1
ATOM 2340 C CA . THR A 1 303 ? -5.640 -11.134 12.714 1.00 89.06 303 THR A CA 1
ATOM 2341 C C . THR A 1 303 ? -7.092 -10.675 12.560 1.00 89.06 303 THR A C 1
ATOM 2343 O O . THR A 1 303 ? -7.954 -11.159 13.286 1.00 89.06 303 THR A O 1
ATOM 2346 N N . ASN A 1 304 ? -7.390 -9.821 11.573 1.00 90.88 304 ASN A N 1
ATOM 2347 C CA . ASN A 1 304 ? -8.766 -9.388 11.299 1.00 90.88 304 ASN A CA 1
ATOM 2348 C C . ASN A 1 304 ? -9.643 -10.532 10.774 1.00 90.88 304 ASN A C 1
ATOM 2350 O O . ASN A 1 304 ? -10.789 -10.666 11.196 1.00 90.88 304 ASN A O 1
ATOM 2354 N N . VAL A 1 305 ? -9.105 -11.387 9.900 1.00 93.31 305 VAL A N 1
ATOM 2355 C CA . VAL A 1 305 ? -9.802 -12.588 9.410 1.00 93.31 305 VAL A CA 1
ATOM 2356 C C . VAL A 1 305 ? -10.069 -13.568 10.557 1.00 93.31 305 VAL A C 1
ATOM 2358 O O . VAL A 1 305 ? -11.171 -14.107 10.653 1.00 93.31 305 VAL A O 1
ATOM 2361 N N . ASP A 1 306 ? -9.104 -13.777 11.459 1.00 91.94 306 ASP A N 1
ATOM 2362 C CA . ASP A 1 306 ? -9.300 -14.635 12.633 1.00 91.94 306 ASP A CA 1
ATOM 2363 C C . ASP A 1 306 ? -10.358 -14.075 13.588 1.00 91.94 306 ASP A C 1
ATOM 2365 O O . ASP A 1 306 ? -11.236 -14.819 14.016 1.00 91.94 306 ASP A O 1
ATOM 2369 N N . GLU A 1 307 ? -10.331 -12.771 13.883 1.00 87.00 307 GLU A N 1
ATOM 2370 C CA . GLU A 1 307 ? -11.349 -12.137 14.729 1.00 87.00 307 GLU A CA 1
ATOM 2371 C C . GLU A 1 307 ? -12.746 -12.224 14.090 1.00 87.00 307 GLU A C 1
ATOM 2373 O O . GLU A 1 307 ? -13.736 -12.409 14.796 1.00 87.00 307 GLU A O 1
ATOM 2378 N N . PHE A 1 308 ? -12.834 -12.130 12.760 1.00 88.25 308 PHE A N 1
ATOM 2379 C CA . PHE A 1 308 ? -14.095 -12.214 12.027 1.00 88.25 308 PHE A CA 1
ATOM 2380 C C . PHE A 1 308 ? -14.705 -13.625 12.060 1.00 88.25 308 PHE A C 1
ATOM 2382 O O . PHE A 1 308 ? -15.869 -13.789 12.426 1.00 88.25 308 PHE A O 1
ATOM 2389 N N . PHE A 1 309 ? -13.931 -14.660 11.713 1.00 89.94 309 PHE A N 1
ATOM 2390 C CA . PHE A 1 309 ? -14.437 -16.039 11.640 1.00 89.94 309 PHE A CA 1
ATOM 2391 C C . PHE A 1 309 ? -14.424 -16.775 12.986 1.00 89.94 309 PHE A C 1
ATOM 2393 O O . PHE A 1 309 ? -15.214 -17.697 13.200 1.00 89.94 309 PHE A O 1
ATOM 2400 N N . PHE A 1 310 ? -13.540 -16.386 13.906 1.00 89.81 310 PHE A N 1
ATOM 2401 C CA . PHE A 1 310 ? -13.293 -17.095 15.160 1.00 89.81 310 PHE A CA 1
ATOM 2402 C C . PHE A 1 310 ? -13.256 -16.176 16.400 1.00 89.81 310 PHE A C 1
ATOM 2404 O O . PHE A 1 310 ? -12.367 -16.332 17.243 1.00 89.81 310 PHE A O 1
ATOM 2411 N N . PRO A 1 311 ? -14.255 -15.295 16.614 1.00 83.06 311 PRO A N 1
ATOM 2412 C CA . PRO A 1 311 ? -14.223 -14.271 17.670 1.00 83.06 311 PRO A CA 1
ATOM 2413 C C . PRO A 1 311 ? -14.156 -14.826 19.103 1.00 83.06 311 PRO A C 1
ATOM 2415 O O . PRO A 1 311 ? -13.766 -14.119 20.024 1.00 83.06 311 PRO A O 1
ATOM 2418 N N . LYS A 1 312 ? -14.567 -16.084 19.318 1.00 84.56 312 LYS A N 1
ATOM 2419 C CA . LYS A 1 312 ? -14.632 -16.733 20.644 1.00 84.56 312 LYS A CA 1
ATOM 2420 C C . LYS A 1 312 ? -13.491 -17.722 20.909 1.00 84.56 312 LYS A C 1
ATOM 2422 O O . LYS A 1 312 ? -13.512 -18.425 21.917 1.00 84.56 312 LYS A O 1
ATOM 2427 N N . LYS A 1 313 ? -12.553 -17.873 19.974 1.00 85.69 313 LYS A N 1
ATOM 2428 C CA . LYS A 1 313 ? -11.436 -18.821 20.100 1.00 85.69 313 LYS A CA 1
ATOM 2429 C C . LYS A 1 313 ? -10.254 -18.169 20.824 1.00 85.69 313 LYS A C 1
ATOM 2431 O O . LYS A 1 313 ? -10.205 -16.954 20.985 1.00 85.69 313 LYS A O 1
ATOM 2436 N N . SER A 1 314 ? -9.296 -18.989 21.262 1.00 83.94 314 SER A N 1
ATOM 2437 C CA . SER A 1 314 ? -8.054 -18.502 21.872 1.00 83.94 314 SER A CA 1
ATOM 2438 C C . SER A 1 314 ? -7.271 -17.602 20.902 1.00 83.94 314 SER A C 1
ATOM 2440 O O . SER A 1 314 ? -7.496 -17.680 19.691 1.00 83.94 314 SER A O 1
ATOM 2442 N N . PRO A 1 315 ? -6.333 -16.768 21.386 1.00 82.50 315 PRO A N 1
ATOM 2443 C CA . PRO A 1 315 ? -5.537 -15.898 20.524 1.00 82.50 315 PRO A CA 1
ATOM 2444 C C . PRO A 1 315 ? -4.813 -16.674 19.419 1.00 82.50 315 PRO A C 1
ATOM 2446 O O . PRO A 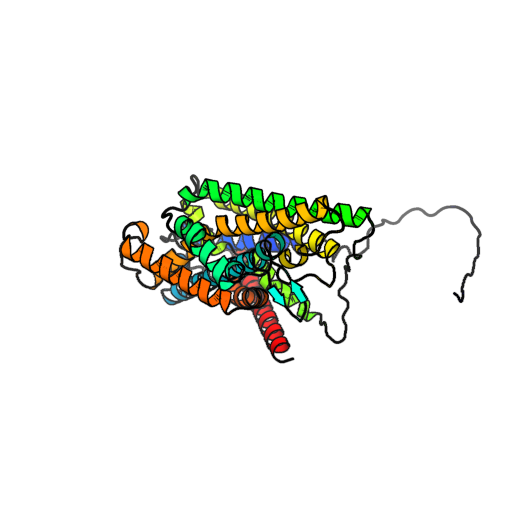1 315 ? -4.226 -17.728 19.683 1.00 82.50 315 PRO A O 1
ATOM 2449 N N . LEU A 1 316 ? -4.786 -16.133 18.197 1.00 84.25 316 LEU A N 1
ATOM 2450 C CA . LEU A 1 316 ? -4.223 -16.810 17.020 1.00 84.25 316 LEU A CA 1
ATOM 2451 C C . LEU A 1 316 ? -2.777 -17.280 17.196 1.00 84.25 316 LEU A C 1
ATOM 2453 O O . LEU A 1 316 ? -2.402 -18.333 16.689 1.00 84.25 316 LEU A O 1
ATOM 2457 N N . ALA A 1 317 ? -1.973 -16.543 17.961 1.00 79.81 317 ALA A N 1
ATOM 2458 C CA . ALA A 1 317 ? -0.587 -16.910 18.238 1.00 79.81 317 ALA A CA 1
ATOM 2459 C C . ALA A 1 317 ? -0.435 -18.251 18.991 1.00 79.81 317 ALA A C 1
ATOM 2461 O O . ALA A 1 317 ? 0.648 -18.842 18.950 1.00 79.81 317 ALA A O 1
ATOM 2462 N N . THR A 1 318 ? -1.491 -18.727 19.665 1.00 84.94 318 THR A N 1
ATOM 2463 C CA . THR A 1 318 ? -1.499 -19.986 20.432 1.00 84.94 318 THR A CA 1
ATOM 2464 C C . THR A 1 318 ? -1.872 -21.204 19.583 1.00 84.94 318 THR A C 1
ATOM 2466 O O . THR A 1 318 ? -1.339 -22.289 19.808 1.00 84.94 318 THR A O 1
ATOM 2469 N N . ASP A 1 319 ? -2.722 -21.034 18.567 1.00 88.75 319 ASP A N 1
ATOM 2470 C CA . ASP A 1 319 ? -3.179 -22.123 17.698 1.00 88.75 319 ASP A CA 1
ATOM 2471 C C . ASP A 1 319 ? -2.337 -22.198 16.418 1.00 88.75 319 ASP A C 1
ATOM 2473 O O . ASP A 1 319 ? -2.608 -21.536 15.414 1.00 88.75 319 ASP A O 1
ATOM 2477 N N . SER A 1 320 ? -1.309 -23.050 16.447 1.00 90.31 320 SER A N 1
ATOM 2478 C CA . SER A 1 320 ? -0.385 -23.237 15.323 1.00 90.31 320 SER A CA 1
ATOM 2479 C C . SER A 1 320 ? -1.073 -23.723 14.044 1.00 90.31 320 SER A C 1
ATOM 2481 O O . SER A 1 320 ? -0.684 -23.303 12.957 1.00 90.31 320 SER A O 1
ATOM 2483 N N . LYS A 1 321 ? -2.079 -24.603 14.151 1.00 92.38 321 LYS A N 1
ATOM 2484 C CA . LYS A 1 321 ? -2.742 -25.180 12.971 1.00 92.38 321 LYS A CA 1
ATOM 2485 C C . LYS A 1 321 ? -3.586 -24.121 12.282 1.00 92.38 321 LYS A C 1
ATOM 2487 O O . LYS A 1 321 ? -3.465 -23.936 11.074 1.00 92.38 321 LYS A O 1
ATOM 2492 N N . ARG A 1 322 ? -4.383 -23.384 13.059 1.00 92.94 322 ARG A N 1
ATOM 2493 C CA . ARG A 1 322 ? -5.196 -22.278 12.549 1.00 92.94 322 ARG A CA 1
ATOM 2494 C C . ARG A 1 322 ? -4.332 -21.158 11.981 1.00 92.94 322 ARG A C 1
ATOM 2496 O O . ARG A 1 322 ? -4.619 -20.670 10.894 1.00 92.94 322 ARG A O 1
ATOM 2503 N N . PHE A 1 323 ? -3.248 -20.804 12.670 1.00 93.88 323 PHE A N 1
ATOM 2504 C CA . PHE A 1 323 ? -2.285 -19.806 12.210 1.00 93.88 323 PHE A CA 1
ATOM 2505 C C . PHE A 1 323 ? -1.702 -20.160 10.838 1.00 93.88 323 PHE A C 1
ATOM 2507 O O . PHE A 1 323 ? -1.779 -19.351 9.915 1.00 93.88 323 PHE A O 1
ATOM 2514 N N . VAL A 1 324 ? -1.153 -21.372 10.691 1.00 94.12 324 VAL A N 1
ATOM 2515 C CA . VAL A 1 324 ? -0.538 -21.815 9.431 1.00 94.12 324 VAL A CA 1
ATOM 2516 C C . VAL A 1 324 ? -1.596 -21.951 8.338 1.00 94.12 324 VAL A C 1
ATOM 2518 O O . VAL A 1 324 ? -1.383 -21.464 7.233 1.00 94.12 324 VAL A O 1
ATOM 2521 N N . SER A 1 325 ? -2.756 -22.538 8.646 1.00 95.12 325 SER A N 1
ATOM 2522 C CA . SER A 1 325 ? -3.846 -22.699 7.678 1.00 95.12 325 SER A CA 1
ATOM 2523 C C . SER A 1 325 ? -4.338 -21.357 7.139 1.00 95.12 325 SER A C 1
ATOM 2525 O O . SER A 1 325 ? -4.466 -21.210 5.927 1.00 95.12 325 SER A O 1
ATOM 2527 N N . LEU A 1 326 ? -4.590 -20.370 8.007 1.00 94.81 326 LEU A N 1
ATOM 2528 C CA . LEU A 1 326 ? -5.016 -19.036 7.575 1.00 94.81 326 LEU A CA 1
ATOM 2529 C C . LEU A 1 326 ? -3.934 -18.354 6.737 1.00 94.81 326 LEU A C 1
ATOM 2531 O O . LEU A 1 326 ? -4.248 -17.792 5.694 1.00 94.81 326 LEU A O 1
ATOM 2535 N N . THR A 1 327 ? -2.664 -18.440 7.145 1.00 95.25 327 THR A N 1
ATOM 2536 C CA . THR A 1 327 ? -1.551 -17.888 6.361 1.00 95.25 327 THR A CA 1
ATOM 2537 C C . THR A 1 327 ? -1.484 -18.488 4.958 1.00 95.25 327 THR A C 1
ATOM 2539 O O . THR A 1 327 ? -1.387 -17.740 3.991 1.00 95.25 327 THR A O 1
ATOM 2542 N N . LEU A 1 328 ? -1.550 -19.817 4.830 1.00 96.25 328 LEU A N 1
ATOM 2543 C CA . LEU A 1 328 ? -1.460 -20.487 3.531 1.00 96.25 328 LEU A CA 1
ATOM 2544 C C . LEU A 1 328 ? -2.644 -20.139 2.626 1.00 96.25 328 LEU A C 1
ATOM 2546 O O . LEU A 1 328 ? -2.440 -19.868 1.447 1.00 96.25 328 LEU A O 1
ATOM 2550 N N . VAL A 1 329 ? -3.863 -20.093 3.173 1.00 96.81 329 VAL A N 1
ATOM 2551 C CA . VAL A 1 329 ? -5.061 -19.708 2.411 1.00 96.81 329 VAL A CA 1
ATOM 2552 C C . VAL A 1 329 ? -4.956 -18.259 1.929 1.00 96.81 329 VAL A C 1
ATOM 2554 O O . VAL A 1 329 ? -5.174 -17.998 0.751 1.00 96.81 329 VAL A O 1
ATOM 2557 N N . LEU A 1 330 ? -4.580 -17.319 2.801 1.00 97.00 330 LEU A N 1
ATOM 2558 C CA . LEU A 1 330 ? -4.457 -15.902 2.438 1.00 97.00 330 LEU A CA 1
ATOM 2559 C C . LEU A 1 330 ? -3.346 -15.656 1.412 1.00 97.00 330 LEU A C 1
ATOM 2561 O O . LEU A 1 330 ? -3.553 -14.892 0.471 1.00 97.00 330 LEU A O 1
ATOM 2565 N N . LEU A 1 331 ? -2.201 -16.332 1.544 1.00 96.88 331 LEU A N 1
ATOM 2566 C CA . LEU A 1 331 ? -1.139 -16.292 0.539 1.00 96.88 331 LEU A CA 1
ATOM 2567 C C . LEU A 1 331 ? -1.596 -16.866 -0.804 1.00 96.88 331 LEU A C 1
ATOM 2569 O O . LEU A 1 331 ? -1.362 -16.239 -1.832 1.00 96.88 331 LEU A O 1
ATOM 2573 N N . ALA A 1 332 ? -2.263 -18.024 -0.804 1.00 97.12 332 ALA A N 1
ATOM 2574 C CA . ALA A 1 332 ? -2.750 -18.650 -2.030 1.00 97.12 332 ALA A CA 1
ATOM 2575 C C . ALA A 1 332 ? -3.778 -17.763 -2.747 1.00 97.12 332 ALA A C 1
ATOM 2577 O O . ALA A 1 332 ? -3.670 -17.551 -3.951 1.00 97.12 332 ALA A O 1
ATOM 2578 N N . LEU A 1 333 ? -4.734 -17.191 -2.007 1.00 97.06 333 LEU A N 1
ATOM 2579 C CA . LEU A 1 333 ? -5.715 -16.252 -2.556 1.00 97.06 333 LEU A CA 1
ATOM 2580 C C . LEU A 1 333 ? -5.042 -15.000 -3.127 1.00 97.06 333 LEU A C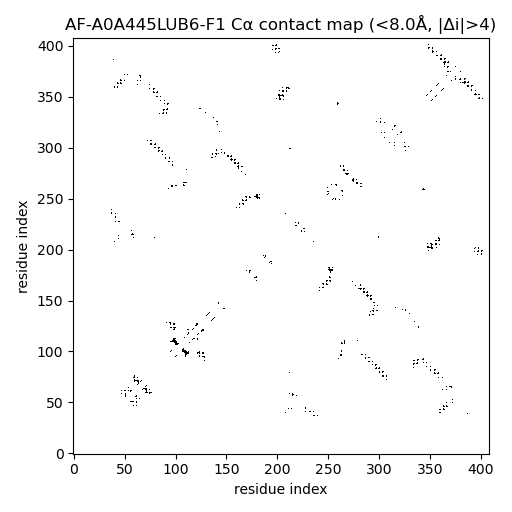 1
ATOM 2582 O O . LEU A 1 333 ? -5.387 -14.575 -4.227 1.00 97.06 333 LEU A O 1
ATOM 2586 N N . SER A 1 334 ? -4.061 -14.442 -2.411 1.00 97.12 334 SER A N 1
ATOM 2587 C CA . SER A 1 334 ? -3.325 -13.258 -2.870 1.00 97.12 334 SER A CA 1
ATOM 2588 C C . SER A 1 334 ? -2.521 -13.551 -4.139 1.00 97.12 334 SER A C 1
ATOM 2590 O O . SER A 1 334 ? -2.532 -12.747 -5.063 1.00 97.12 334 SER A O 1
ATOM 2592 N N . TYR A 1 335 ? -1.867 -14.716 -4.210 1.00 97.06 335 TYR A N 1
ATOM 2593 C CA . TYR A 1 335 ? -1.125 -15.167 -5.389 1.00 97.06 335 TYR A CA 1
ATOM 2594 C C . TYR A 1 335 ? -2.033 -15.351 -6.601 1.00 97.06 335 TYR A C 1
ATOM 2596 O O . TYR A 1 335 ? -1.761 -14.778 -7.650 1.00 97.06 335 TYR A O 1
ATOM 2604 N N . ILE A 1 336 ? -3.133 -16.098 -6.452 1.00 96.81 336 ILE A N 1
ATOM 2605 C CA . ILE A 1 336 ? -4.081 -16.325 -7.551 1.00 96.81 336 ILE A CA 1
ATOM 2606 C C . ILE A 1 336 ? -4.607 -14.980 -8.062 1.00 96.81 336 ILE A C 1
ATOM 2608 O O . ILE A 1 336 ? -4.585 -14.732 -9.264 1.00 96.81 336 ILE A O 1
ATOM 2612 N N . ALA A 1 337 ? -5.010 -14.080 -7.164 1.00 95.69 337 ALA A N 1
ATOM 2613 C CA . ALA A 1 337 ? -5.473 -12.755 -7.555 1.00 95.69 337 ALA A CA 1
ATOM 2614 C C . ALA A 1 337 ? -4.379 -11.922 -8.252 1.00 95.69 337 ALA A C 1
ATOM 2616 O O . ALA A 1 337 ? -4.677 -11.255 -9.235 1.00 95.69 337 ALA A O 1
ATOM 2617 N N . ALA A 1 338 ? -3.120 -11.992 -7.811 1.00 95.31 338 ALA A N 1
ATOM 2618 C CA . ALA A 1 338 ? -2.009 -11.260 -8.429 1.00 95.31 338 ALA A CA 1
ATOM 2619 C C . ALA A 1 338 ? -1.642 -11.754 -9.841 1.00 95.31 338 ALA A C 1
ATOM 2621 O O . ALA A 1 338 ? -1.097 -10.987 -10.633 1.00 95.31 338 ALA A O 1
ATOM 2622 N N . ILE A 1 339 ? -1.929 -13.020 -10.160 1.00 93.81 339 ILE A N 1
ATOM 2623 C CA . ILE A 1 339 ? -1.790 -13.553 -11.523 1.00 93.81 339 ILE A CA 1
ATOM 2624 C C . ILE A 1 339 ? -2.979 -13.143 -12.402 1.00 93.81 339 ILE A C 1
ATOM 2626 O O . ILE A 1 339 ? -2.801 -12.878 -13.586 1.00 93.81 339 ILE A O 1
ATOM 2630 N N . LEU A 1 340 ? -4.185 -13.071 -11.832 1.00 92.44 340 LEU A N 1
ATOM 2631 C CA . LEU A 1 340 ? -5.401 -12.725 -12.575 1.00 92.44 340 LEU A CA 1
ATOM 2632 C C . LEU A 1 340 ? -5.562 -11.221 -12.829 1.00 92.44 340 LEU A C 1
ATOM 2634 O O . LEU A 1 340 ? -6.199 -10.841 -13.809 1.00 92.44 340 LEU A O 1
ATOM 2638 N N . VAL A 1 341 ? -5.039 -10.368 -11.945 1.00 88.50 341 VAL A N 1
ATOM 2639 C CA . VAL A 1 341 ? -5.155 -8.912 -12.068 1.00 88.50 341 VAL A CA 1
ATOM 2640 C C . VAL A 1 341 ? -3.972 -8.364 -12.876 1.00 88.50 341 VAL A C 1
ATOM 2642 O O . VAL A 1 341 ? -2.833 -8.461 -12.417 1.00 88.50 341 VAL A O 1
ATOM 2645 N N . PRO A 1 342 ? -4.217 -7.757 -14.051 1.00 74.88 342 PRO A N 1
ATOM 2646 C CA . PRO A 1 342 ? -3.148 -7.32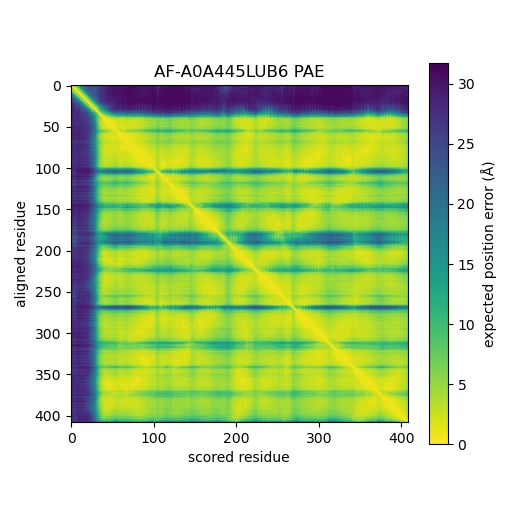3 -14.952 1.00 74.88 342 PRO A CA 1
ATOM 2647 C C . PRO A 1 342 ? -2.480 -6.006 -14.528 1.00 74.88 342 PRO A C 1
ATOM 2649 O O . PRO A 1 342 ? -1.324 -5.764 -14.881 1.00 74.88 342 PRO A O 1
ATOM 2652 N N . ASP A 1 343 ? -3.192 -5.157 -13.778 1.00 84.25 343 ASP A N 1
ATOM 2653 C CA . ASP A 1 343 ? -2.746 -3.804 -13.439 1.00 84.25 343 ASP A CA 1
ATOM 2654 C C . ASP A 1 343 ? -3.097 -3.428 -11.991 1.00 84.25 343 ASP A C 1
ATOM 2656 O O . ASP A 1 343 ? -4.236 -3.577 -11.534 1.00 84.25 343 ASP A O 1
ATOM 2660 N N . ILE A 1 344 ? -2.098 -2.895 -11.282 1.00 90.44 344 ILE A N 1
ATOM 2661 C CA . ILE A 1 344 ? -2.239 -2.352 -9.928 1.00 90.44 344 ILE A CA 1
ATOM 2662 C C . ILE A 1 344 ? -3.179 -1.145 -9.876 1.00 90.44 344 ILE A C 1
ATOM 2664 O O . ILE A 1 344 ? -3.785 -0.899 -8.831 1.00 90.44 344 ILE A O 1
ATOM 2668 N N . TRP A 1 345 ? -3.346 -0.419 -10.988 1.00 89.50 345 TRP A N 1
ATOM 2669 C CA . TRP A 1 345 ? -4.211 0.756 -11.068 1.00 89.50 345 TRP A CA 1
ATOM 2670 C C . TRP A 1 345 ? -5.646 0.439 -10.642 1.00 89.50 345 TRP A C 1
ATOM 2672 O O . TRP A 1 345 ? -6.209 1.143 -9.802 1.00 89.50 345 TRP A O 1
ATOM 2682 N N . TYR A 1 346 ? -6.219 -0.668 -11.127 1.00 88.56 346 TYR A N 1
ATOM 2683 C CA . TYR A 1 346 ? -7.581 -1.078 -10.768 1.00 88.56 346 TYR A CA 1
ATOM 2684 C C . TYR A 1 346 ? -7.742 -1.317 -9.266 1.00 88.56 346 TYR A C 1
ATOM 2686 O O . TYR A 1 346 ? -8.766 -0.949 -8.684 1.00 88.56 346 TYR A O 1
ATOM 2694 N N . ILE A 1 347 ? -6.723 -1.894 -8.622 1.00 92.31 347 ILE A N 1
ATOM 2695 C CA . ILE A 1 347 ? -6.749 -2.147 -7.180 1.00 92.31 347 ILE A CA 1
ATOM 2696 C C . ILE A 1 347 ? -6.714 -0.822 -6.420 1.00 92.31 347 ILE A C 1
ATOM 2698 O O . ILE A 1 347 ? -7.547 -0.624 -5.535 1.00 92.31 347 ILE A O 1
ATOM 2702 N N . PHE A 1 348 ? -5.823 0.107 -6.787 1.00 91.69 348 PHE A N 1
ATOM 2703 C CA . PHE A 1 348 ? -5.777 1.436 -6.169 1.00 91.69 348 PHE A CA 1
ATOM 2704 C C . PHE A 1 348 ? -7.096 2.191 -6.313 1.00 91.69 348 PHE A C 1
ATOM 2706 O O . PHE A 1 348 ? -7.571 2.778 -5.341 1.00 91.69 348 PHE A O 1
ATOM 2713 N N . GLN A 1 349 ? -7.705 2.158 -7.499 1.00 91.44 349 GLN A N 1
ATOM 2714 C CA . GLN A 1 349 ? -8.976 2.826 -7.752 1.00 91.44 349 GLN A CA 1
ATOM 2715 C C . GLN A 1 349 ? -10.103 2.247 -6.897 1.00 91.44 349 GLN A C 1
ATOM 2717 O O . GLN A 1 349 ? -10.785 2.990 -6.188 1.00 91.44 349 GLN A O 1
ATOM 2722 N N . PHE A 1 350 ? -10.284 0.925 -6.920 1.00 91.38 350 PHE A N 1
ATOM 2723 C CA . PHE A 1 350 ? -11.352 0.260 -6.178 1.00 91.38 350 PHE A CA 1
ATOM 2724 C C . PHE A 1 350 ? -11.161 0.396 -4.667 1.00 91.38 350 PHE A C 1
ATOM 2726 O O . PHE A 1 350 ? -12.034 0.900 -3.965 1.00 91.38 350 PHE A O 1
ATOM 2733 N N . MET A 1 351 ? -10.004 -0.018 -4.156 1.00 93.88 351 MET A N 1
ATOM 2734 C CA . MET A 1 351 ? -9.714 -0.029 -2.725 1.00 93.88 351 MET A CA 1
ATOM 2735 C C . MET A 1 351 ? -9.633 1.391 -2.154 1.00 93.88 351 MET A C 1
ATOM 2737 O O . MET A 1 351 ? -10.170 1.672 -1.080 1.00 93.88 351 MET A O 1
ATOM 2741 N N . GLY A 1 352 ? -8.986 2.295 -2.891 1.00 91.94 352 GLY A N 1
ATOM 2742 C CA . GLY A 1 352 ? -8.773 3.676 -2.493 1.00 91.94 352 GLY A CA 1
ATOM 2743 C C . GLY A 1 352 ? -10.059 4.482 -2.401 1.00 91.94 352 GLY A C 1
ATOM 2744 O O . GLY A 1 352 ? -10.188 5.280 -1.487 1.00 91.94 352 GLY A O 1
ATOM 2745 N N . SER A 1 353 ? -11.028 4.250 -3.290 1.00 92.62 353 SER A N 1
ATOM 2746 C CA . SER A 1 353 ? -12.327 4.941 -3.277 1.00 92.62 353 SER A CA 1
ATOM 2747 C C . SER A 1 353 ? -13.377 4.282 -2.377 1.00 92.62 353 SER A C 1
ATOM 2749 O O . SER A 1 353 ? -14.474 4.811 -2.231 1.00 92.62 353 SER A O 1
ATOM 2751 N N . THR A 1 354 ? -13.068 3.131 -1.770 1.00 94.94 354 THR A N 1
ATOM 2752 C CA . THR A 1 354 ? -14.018 2.388 -0.933 1.00 94.94 354 THR A CA 1
ATOM 2753 C C . THR A 1 354 ? -13.453 2.149 0.465 1.00 94.94 354 THR A C 1
ATOM 2755 O O . THR A 1 354 ? -13.606 2.981 1.360 1.00 94.94 354 THR A O 1
ATOM 2758 N N . SER A 1 355 ? -12.775 1.023 0.680 1.00 96.38 355 SER A N 1
ATOM 2759 C CA . SER A 1 355 ? -12.363 0.558 1.999 1.00 96.38 355 SER A CA 1
ATOM 2760 C C . SER A 1 355 ? -11.329 1.472 2.657 1.00 96.38 355 SER A C 1
ATOM 2762 O O . SER A 1 355 ? -11.433 1.727 3.857 1.00 96.38 355 SER A O 1
ATOM 2764 N N . ALA A 1 356 ? -10.373 2.014 1.896 1.00 95.69 356 ALA A N 1
ATOM 2765 C CA . ALA A 1 356 ? -9.344 2.899 2.436 1.00 95.69 356 ALA A CA 1
ATOM 2766 C C . ALA A 1 356 ? -9.938 4.232 2.924 1.00 95.69 356 ALA A C 1
ATOM 2768 O O . ALA A 1 356 ? -9.691 4.630 4.062 1.00 95.69 356 ALA A O 1
ATOM 2769 N N . VAL A 1 357 ? -10.800 4.872 2.119 1.00 95.62 357 VAL A N 1
ATOM 2770 C CA . VAL A 1 357 ? -11.551 6.073 2.531 1.00 95.62 357 VAL A CA 1
ATOM 2771 C C . VAL A 1 357 ? -12.417 5.787 3.760 1.00 95.62 357 VAL A C 1
ATOM 2773 O O . VAL A 1 357 ? -12.465 6.609 4.682 1.00 95.62 357 VAL A O 1
ATOM 2776 N N . CYS A 1 358 ? -13.068 4.620 3.822 1.00 96.94 358 CYS A N 1
ATOM 2777 C CA . CYS A 1 358 ? -13.862 4.250 4.988 1.00 96.94 358 CYS A CA 1
ATOM 2778 C C . CYS A 1 358 ? -13.017 4.193 6.266 1.00 96.94 358 CYS A C 1
ATOM 2780 O O . CYS A 1 358 ? -13.377 4.810 7.268 1.00 96.94 358 CYS A O 1
ATOM 2782 N N . LEU A 1 359 ? -11.878 3.500 6.216 1.00 96.88 359 LEU A N 1
ATOM 2783 C CA . LEU A 1 359 ? -10.972 3.352 7.355 1.00 96.88 359 LEU A CA 1
ATOM 2784 C C . LEU A 1 359 ? -10.298 4.662 7.753 1.00 96.88 359 LEU A C 1
ATOM 2786 O O . LEU A 1 359 ? -10.051 4.870 8.940 1.00 96.88 359 LEU A O 1
ATOM 2790 N N . ALA A 1 360 ? -9.966 5.506 6.779 1.00 95.62 360 ALA A N 1
ATOM 2791 C CA . ALA A 1 360 ? -9.211 6.722 7.019 1.00 95.62 360 ALA A CA 1
ATOM 2792 C C . ALA A 1 360 ? -10.073 7.911 7.428 1.00 95.62 360 ALA A C 1
ATOM 2794 O O . ALA A 1 360 ? -9.579 8.770 8.144 1.00 95.62 360 ALA A O 1
ATOM 2795 N N . PHE A 1 361 ? -11.332 7.985 6.995 1.00 95.94 361 PHE A N 1
ATOM 2796 C CA . PHE A 1 361 ? -12.132 9.203 7.156 1.00 95.94 361 PHE A CA 1
ATOM 2797 C C . PHE A 1 361 ? -13.566 8.932 7.601 1.00 95.94 361 PHE A C 1
ATOM 2799 O O . PHE A 1 361 ? -14.041 9.561 8.546 1.00 95.94 361 PHE A O 1
ATOM 2806 N N . VAL A 1 362 ? -14.262 7.982 6.967 1.00 97.12 362 VAL A N 1
ATOM 2807 C CA . VAL A 1 362 ? -15.693 7.771 7.248 1.00 97.12 362 VAL A CA 1
ATOM 2808 C C . VAL A 1 362 ? -15.906 7.215 8.651 1.00 97.12 362 VAL A C 1
ATOM 2810 O O . VAL A 1 362 ? -16.696 7.770 9.407 1.00 97.12 362 VAL A O 1
ATOM 2813 N N . PHE A 1 363 ? -15.206 6.144 9.027 1.00 97.44 363 PHE A N 1
ATOM 2814 C CA . PHE A 1 363 ? -15.389 5.514 10.335 1.00 97.44 363 PHE A CA 1
ATOM 2815 C C . PHE A 1 363 ? -14.902 6.393 11.493 1.00 97.44 363 PHE A C 1
ATOM 2817 O O . PHE A 1 363 ? -15.686 6.581 12.425 1.00 97.44 363 PHE A O 1
ATOM 2824 N N . PRO A 1 364 ? -13.703 7.013 11.456 1.00 96.69 364 PRO A N 1
ATOM 2825 C CA . PRO A 1 364 ? -13.275 7.907 12.532 1.00 96.69 364 PRO A CA 1
ATOM 2826 C C . PRO A 1 364 ? -14.206 9.117 12.673 1.00 96.69 364 PRO A C 1
ATOM 2828 O O . PRO A 1 364 ? -14.581 9.481 13.787 1.00 96.69 364 PRO A O 1
ATOM 2831 N N . GLY A 1 365 ? -14.672 9.689 11.556 1.00 96.88 365 GLY A N 1
ATOM 2832 C CA . GLY A 1 365 ? -15.656 10.772 11.577 1.00 96.88 365 GLY A CA 1
ATOM 2833 C C . GLY A 1 365 ? -17.009 10.333 12.140 1.00 96.88 365 GLY A C 1
ATOM 2834 O O . GLY A 1 365 ? -17.591 11.022 12.976 1.00 96.88 365 GLY A O 1
ATOM 2835 N N . ALA A 1 366 ? -17.492 9.152 11.753 1.00 97.50 366 ALA A N 1
ATOM 2836 C CA . ALA A 1 366 ? -18.738 8.596 12.267 1.00 97.50 366 ALA A CA 1
ATOM 2837 C C . ALA A 1 366 ? -18.676 8.338 13.782 1.00 97.50 366 ALA A C 1
ATOM 2839 O O . ALA A 1 366 ? -19.641 8.642 14.482 1.00 97.50 366 ALA A O 1
ATOM 2840 N N . ILE A 1 367 ? -17.546 7.845 14.302 1.00 97.19 367 ILE A N 1
ATOM 2841 C CA . ILE A 1 367 ? -17.328 7.643 15.744 1.00 97.19 367 ILE A CA 1
ATOM 2842 C C . ILE A 1 367 ? -17.483 8.970 16.510 1.00 97.19 367 ILE A C 1
ATOM 2844 O O . ILE A 1 367 ? -18.223 9.028 17.493 1.00 97.19 367 ILE A O 1
ATOM 2848 N N . VAL A 1 368 ? -16.860 10.051 16.028 1.00 97.19 368 VAL A N 1
ATOM 2849 C CA . VAL A 1 368 ? -16.949 11.390 16.646 1.00 97.19 368 VAL A CA 1
ATOM 2850 C C . VAL A 1 368 ? -18.364 11.958 16.592 1.00 97.19 368 VAL A C 1
ATOM 2852 O O . VAL A 1 368 ? -18.828 12.574 17.550 1.00 97.19 368 VAL A O 1
ATOM 2855 N N . LEU A 1 369 ? -19.073 11.762 15.479 1.00 97.00 369 LEU A N 1
ATOM 2856 C CA . LEU A 1 369 ? -20.454 12.228 15.333 1.00 97.00 369 LEU A CA 1
ATOM 2857 C C . LEU A 1 369 ? -21.420 11.457 16.236 1.00 97.00 369 LEU A C 1
ATOM 2859 O O . LEU A 1 369 ? -22.356 12.049 16.774 1.00 97.00 369 LEU A O 1
ATOM 2863 N N . ARG A 1 370 ? -21.187 10.151 16.407 1.00 96.12 370 ARG A N 1
ATOM 2864 C CA . ARG A 1 370 ? -21.965 9.292 17.303 1.00 96.12 370 ARG A CA 1
ATOM 2865 C C . ARG A 1 370 ? -21.732 9.645 18.768 1.00 96.12 370 ARG A C 1
ATOM 2867 O O . ARG A 1 370 ? -22.690 9.625 19.534 1.00 96.12 370 ARG A O 1
ATOM 2874 N N . ASP A 1 371 ? -20.490 9.980 19.118 1.00 94.25 371 ASP A N 1
ATOM 2875 C CA . ASP A 1 371 ? -20.089 10.507 20.424 1.00 94.25 371 ASP A CA 1
ATOM 2876 C C . ASP A 1 371 ? -20.569 9.655 21.611 1.00 94.25 371 ASP A C 1
ATOM 2878 O O . ASP A 1 371 ? -21.103 10.181 22.585 1.00 94.25 371 ASP A O 1
ATOM 2882 N N . SER A 1 372 ? -20.388 8.329 21.542 1.00 90.50 372 SER A N 1
ATOM 2883 C CA . SER A 1 372 ? -20.913 7.385 22.547 1.00 90.50 372 SER A CA 1
ATOM 2884 C C . SER A 1 372 ? -20.482 7.680 23.990 1.00 90.50 372 SER A C 1
ATOM 2886 O O . SER A 1 372 ? -21.183 7.295 24.920 1.00 90.50 372 SER A O 1
ATOM 2888 N N . TYR A 1 373 ? -19.355 8.375 24.175 1.00 91.56 373 TYR A N 1
ATOM 2889 C CA . TYR A 1 373 ? -18.806 8.748 25.483 1.00 91.56 373 TYR A CA 1
ATOM 2890 C C . TYR A 1 373 ? -19.049 10.218 25.867 1.00 91.56 373 TYR A C 1
ATOM 2892 O O . TYR A 1 373 ? -18.638 10.636 26.945 1.00 91.56 373 TYR A O 1
ATOM 2900 N N . GLY A 1 374 ? -19.677 11.024 25.003 1.00 92.56 374 GLY A N 1
ATOM 2901 C CA . GLY A 1 374 ? -19.942 12.445 25.270 1.00 92.56 374 GLY A CA 1
ATOM 2902 C C . GLY A 1 374 ? -18.686 13.317 25.404 1.00 92.56 374 GLY A C 1
ATOM 2903 O O . GLY A 1 374 ? -18.713 14.336 26.092 1.00 92.56 374 GLY A O 1
ATOM 2904 N N . ILE A 1 375 ? -17.573 12.914 24.786 1.00 93.81 375 ILE A N 1
ATOM 2905 C CA . ILE A 1 375 ? -16.274 13.597 24.892 1.00 93.81 375 ILE A CA 1
ATOM 2906 C C . ILE A 1 375 ? -16.035 14.599 23.754 1.00 93.81 375 ILE A C 1
ATOM 2908 O O . ILE A 1 375 ? -15.105 15.405 23.826 1.00 93.81 375 ILE A O 1
ATOM 2912 N N . SER A 1 376 ? -16.838 14.560 22.691 1.00 94.00 376 SER A N 1
ATOM 2913 C CA . SER A 1 376 ? -16.582 15.327 21.469 1.00 94.00 376 SER A CA 1
ATOM 2914 C C . SER A 1 376 ? -17.025 16.780 21.588 1.00 94.00 376 SER A C 1
ATOM 2916 O O . SER A 1 376 ? -18.174 17.083 21.921 1.00 94.00 376 SER A O 1
ATOM 2918 N N . THR A 1 377 ? -16.137 17.707 21.231 1.00 94.88 377 THR A N 1
ATOM 2919 C CA . THR A 1 377 ? -16.474 19.133 21.195 1.00 94.88 377 THR A CA 1
ATOM 2920 C C . THR A 1 377 ? -17.315 19.481 19.960 1.00 94.88 377 THR A C 1
ATOM 2922 O O . THR A 1 377 ? -17.369 18.740 18.976 1.00 94.88 377 THR A O 1
ATOM 2925 N N . ARG A 1 378 ? -17.952 20.662 19.956 1.00 94.38 378 ARG A N 1
ATOM 2926 C CA . ARG A 1 378 ? -18.665 21.163 18.764 1.00 94.38 378 ARG A CA 1
ATOM 2927 C C . ARG A 1 378 ? -17.734 21.298 17.553 1.00 94.38 378 ARG A C 1
ATOM 2929 O O . ARG A 1 378 ? -18.177 21.070 16.432 1.00 94.38 378 ARG A O 1
ATOM 2936 N N . ARG A 1 379 ? -16.462 21.656 17.773 1.00 93.38 379 ARG A N 1
ATOM 2937 C CA . ARG A 1 379 ? -15.456 21.737 16.703 1.00 93.38 379 ARG A CA 1
ATOM 2938 C C . ARG A 1 379 ? -15.144 20.349 16.149 1.00 93.38 379 ARG A C 1
ATOM 2940 O O . ARG A 1 379 ? -15.189 20.190 14.935 1.00 93.38 379 ARG A O 1
ATOM 2947 N N . ASP A 1 380 ? -14.950 19.359 17.020 1.00 93.38 380 ASP A N 1
ATOM 2948 C CA . ASP A 1 380 ? -14.685 17.966 16.627 1.00 93.38 380 ASP A CA 1
ATOM 2949 C C . ASP A 1 380 ? -15.811 17.437 15.730 1.00 93.38 380 ASP A C 1
ATOM 2951 O O . ASP A 1 380 ? -15.552 16.895 14.660 1.00 93.38 380 ASP A O 1
ATOM 2955 N N . LYS A 1 381 ? -17.074 17.685 16.108 1.00 94.50 381 LYS A N 1
ATOM 2956 C CA . LYS A 1 381 ? -18.251 17.273 15.324 1.00 94.50 381 LYS A CA 1
ATOM 2957 C C . LYS A 1 381 ? -18.326 17.958 13.957 1.00 94.50 381 LYS A C 1
ATOM 2959 O O . LYS A 1 381 ? -18.683 17.307 12.980 1.00 94.50 381 LYS A O 1
ATOM 2964 N N . ILE A 1 382 ? -17.981 19.245 13.862 1.00 95.31 382 ILE A N 1
ATOM 2965 C CA . ILE A 1 382 ? -17.944 19.961 12.573 1.00 95.31 382 ILE A CA 1
ATOM 2966 C C . ILE A 1 382 ? -16.841 19.389 11.677 1.00 95.31 382 ILE A C 1
ATOM 2968 O O . ILE A 1 382 ? -17.102 19.093 10.514 1.00 95.31 382 ILE A O 1
ATOM 2972 N N . ILE A 1 383 ? -15.634 19.193 12.216 1.00 93.94 383 ILE A N 1
ATOM 2973 C CA . ILE A 1 383 ? -14.504 18.617 11.475 1.00 93.94 383 ILE A CA 1
ATOM 2974 C C . ILE A 1 383 ? -14.858 17.207 10.990 1.00 93.94 383 ILE A C 1
ATOM 2976 O O . ILE A 1 383 ? -14.682 16.900 9.814 1.00 93.94 383 ILE A O 1
ATOM 2980 N N . ALA A 1 384 ? -15.424 16.373 11.865 1.00 94.94 384 ALA A N 1
ATOM 2981 C CA . ALA A 1 384 ? -15.857 15.024 11.529 1.00 94.94 384 ALA A CA 1
ATOM 2982 C C . ALA A 1 384 ? -16.936 15.003 10.437 1.00 94.94 384 ALA A C 1
ATOM 2984 O O . ALA A 1 384 ? -16.847 14.207 9.505 1.00 94.94 384 ALA A O 1
ATOM 2985 N N . LEU A 1 385 ? -17.922 15.904 10.506 1.00 96.31 385 LEU A N 1
ATOM 2986 C CA . LEU A 1 385 ? -18.955 16.026 9.477 1.00 96.31 385 LEU A CA 1
ATOM 2987 C C . LEU A 1 385 ? -18.355 16.399 8.116 1.00 96.31 385 LEU A C 1
ATOM 2989 O O . LEU A 1 385 ? -18.664 15.756 7.116 1.00 96.31 385 LEU A O 1
ATOM 2993 N N . VAL A 1 386 ? -17.478 17.406 8.082 1.00 94.56 386 VAL A N 1
ATOM 2994 C CA . VAL A 1 386 ? -16.795 17.834 6.851 1.00 94.56 386 VAL A CA 1
ATOM 2995 C C . VAL A 1 386 ? -15.945 16.698 6.282 1.00 94.56 386 VAL A C 1
ATOM 2997 O O . VAL A 1 386 ? -16.012 16.434 5.084 1.00 94.56 386 VAL A O 1
ATOM 3000 N N . MET A 1 387 ? -15.206 15.988 7.136 1.00 93.56 387 MET A N 1
ATOM 3001 C CA . MET A 1 387 ? -14.378 14.845 6.751 1.00 93.56 387 MET A CA 1
ATOM 3002 C C . MET A 1 387 ? -15.207 13.727 6.100 1.00 93.56 387 MET A C 1
ATOM 3004 O O . MET A 1 387 ? -14.829 13.233 5.040 1.00 93.56 387 MET A O 1
ATOM 3008 N N . VAL A 1 388 ? -16.358 13.364 6.680 1.00 95.69 388 VAL A N 1
ATOM 3009 C CA . VAL A 1 388 ? -17.257 12.332 6.127 1.00 95.69 388 VAL A CA 1
ATOM 3010 C C . VAL A 1 388 ? -17.878 12.777 4.800 1.00 95.69 388 VAL A C 1
ATOM 3012 O O . VAL A 1 388 ? -17.916 11.993 3.854 1.00 95.69 388 VAL A O 1
ATOM 3015 N N . ILE A 1 389 ? -18.345 14.026 4.705 1.00 95.31 389 ILE A N 1
ATOM 3016 C CA . ILE A 1 389 ? -18.956 14.556 3.476 1.00 95.31 389 ILE A CA 1
ATOM 3017 C C . ILE A 1 389 ? -17.931 14.593 2.342 1.00 95.31 389 ILE A C 1
ATOM 3019 O O . ILE A 1 389 ? -18.219 14.117 1.245 1.00 95.31 389 ILE A O 1
ATOM 3023 N N . LEU A 1 390 ? -16.730 15.116 2.603 1.00 91.62 390 LEU A N 1
ATOM 3024 C CA . LEU A 1 390 ? -15.673 15.189 1.600 1.00 91.62 390 LEU A CA 1
ATOM 3025 C C . LEU A 1 390 ? -15.275 13.789 1.123 1.00 91.62 390 LEU A C 1
ATOM 3027 O O . LEU A 1 390 ? -15.204 13.564 -0.080 1.00 91.62 390 LEU A O 1
ATOM 3031 N N . ALA A 1 391 ? -15.093 12.848 2.052 1.00 92.25 391 ALA A N 1
ATOM 3032 C CA . ALA A 1 391 ? -14.811 11.447 1.757 1.00 92.25 391 ALA A CA 1
ATOM 3033 C C . ALA A 1 391 ? -15.888 10.795 0.874 1.00 92.25 391 ALA A C 1
ATOM 3035 O O . ALA A 1 391 ? -15.564 10.086 -0.079 1.00 92.25 391 ALA A O 1
ATOM 3036 N N . ALA A 1 392 ? -17.168 11.042 1.161 1.00 93.62 392 ALA A N 1
ATOM 3037 C CA . ALA A 1 392 ? -18.269 10.508 0.366 1.00 93.62 392 ALA A CA 1
ATOM 3038 C C . ALA A 1 392 ? -18.286 11.102 -1.051 1.00 93.62 392 ALA A C 1
ATOM 3040 O O . ALA A 1 392 ? -18.388 10.359 -2.025 1.00 93.62 392 ALA A O 1
ATOM 3041 N N . ILE A 1 393 ? -18.135 12.425 -1.177 1.00 91.62 393 ILE A N 1
ATOM 3042 C CA . ILE A 1 393 ? -18.128 13.115 -2.474 1.00 91.62 393 ILE A CA 1
ATOM 3043 C C . ILE A 1 393 ? -16.961 12.630 -3.339 1.00 91.62 393 ILE A C 1
ATOM 3045 O O . ILE A 1 393 ? -17.172 12.263 -4.494 1.00 91.62 393 ILE A O 1
ATOM 3049 N N . THR A 1 394 ? -15.742 12.585 -2.796 1.00 88.44 394 THR A N 1
ATOM 3050 C CA . THR A 1 394 ? -14.563 12.149 -3.560 1.00 88.44 394 THR A CA 1
ATOM 3051 C C . THR A 1 394 ? -14.670 10.692 -3.989 1.00 88.44 394 THR A C 1
ATOM 3053 O O . THR A 1 394 ? -14.326 10.376 -5.125 1.00 88.44 394 THR A O 1
ATOM 3056 N N . SER A 1 395 ? -15.212 9.823 -3.132 1.00 91.06 395 SER A N 1
ATOM 3057 C CA . SER A 1 395 ? -15.455 8.414 -3.461 1.00 91.06 395 SER A CA 1
ATOM 3058 C C . SER A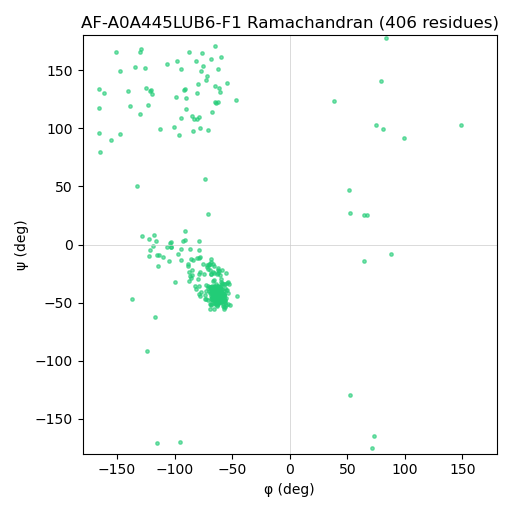 1 395 ? -16.470 8.261 -4.591 1.00 91.06 395 SER A C 1
ATOM 3060 O O . SER A 1 395 ? -16.214 7.537 -5.548 1.00 91.06 395 SER A O 1
ATOM 3062 N N . VAL A 1 396 ? -17.595 8.984 -4.530 1.00 91.75 396 VAL A N 1
ATOM 3063 C CA . VAL A 1 396 ? -18.626 8.946 -5.580 1.00 91.75 396 VAL A CA 1
ATOM 3064 C C . VAL A 1 396 ? -18.067 9.436 -6.912 1.00 91.75 396 VAL A C 1
ATOM 3066 O O . VAL A 1 396 ? -18.286 8.778 -7.929 1.00 91.75 396 VAL A O 1
ATOM 3069 N N . ILE A 1 397 ? -17.322 10.546 -6.919 1.00 89.12 397 ILE A N 1
ATOM 3070 C CA . ILE A 1 397 ? -16.697 11.072 -8.140 1.00 89.12 397 ILE A CA 1
ATOM 3071 C C . ILE A 1 397 ? -15.698 10.055 -8.697 1.00 89.12 397 ILE A C 1
ATOM 3073 O O . ILE A 1 397 ? -15.799 9.696 -9.864 1.00 89.12 397 ILE A O 1
ATOM 3077 N N . ALA A 1 398 ? -14.784 9.538 -7.871 1.00 86.25 398 ALA A N 1
ATOM 3078 C CA . ALA A 1 398 ? -13.770 8.585 -8.316 1.00 86.25 398 ALA A CA 1
ATOM 3079 C C . ALA A 1 398 ? -14.390 7.302 -8.891 1.00 86.25 398 ALA A C 1
ATOM 3081 O O . ALA A 1 398 ? -14.012 6.870 -9.978 1.00 86.25 398 ALA A O 1
ATOM 3082 N N . ILE A 1 399 ? -15.376 6.713 -8.206 1.00 88.44 399 ILE A N 1
ATOM 3083 C CA . ILE A 1 399 ? -16.076 5.513 -8.683 1.00 88.44 399 ILE A CA 1
ATOM 3084 C C . ILE A 1 399 ? -16.798 5.806 -10.001 1.00 88.44 399 ILE A C 1
ATOM 3086 O O . ILE A 1 399 ? -16.667 5.037 -10.949 1.00 88.44 399 ILE A O 1
ATOM 3090 N N . SER A 1 400 ? -17.513 6.931 -10.089 1.00 87.38 400 SER A N 1
ATOM 3091 C CA . SER A 1 400 ? -18.257 7.304 -11.298 1.00 87.38 400 SER A CA 1
ATOM 3092 C C . SER A 1 400 ? -17.326 7.515 -12.494 1.00 87.38 400 SER A C 1
ATOM 3094 O O . SER A 1 400 ? -17.595 6.990 -13.572 1.00 87.38 400 SER A O 1
ATOM 3096 N N . THR A 1 401 ? -16.203 8.216 -12.300 1.00 84.88 401 THR A N 1
ATOM 3097 C CA . THR A 1 401 ? -15.192 8.436 -13.345 1.00 84.88 401 THR A CA 1
ATOM 3098 C C . THR A 1 401 ? -14.565 7.120 -13.801 1.00 84.88 401 THR A C 1
ATOM 3100 O O . THR A 1 401 ? -14.432 6.894 -15.001 1.00 84.88 401 THR A O 1
ATOM 3103 N N . ASN A 1 402 ? -14.222 6.222 -12.873 1.00 82.25 402 ASN A N 1
ATOM 3104 C CA . ASN A 1 402 ? -13.640 4.922 -13.218 1.00 82.25 402 ASN A CA 1
ATOM 3105 C C . ASN A 1 402 ? -14.618 4.032 -13.991 1.00 82.25 402 ASN A C 1
ATOM 3107 O O . ASN A 1 402 ? -14.225 3.405 -14.969 1.00 82.25 402 ASN A O 1
ATOM 3111 N N . ILE A 1 403 ? -15.892 4.002 -13.586 1.00 84.88 403 ILE A N 1
ATOM 3112 C CA . ILE A 1 403 ? -16.935 3.264 -14.309 1.00 84.88 403 ILE A CA 1
ATOM 3113 C C . ILE A 1 403 ? -17.101 3.836 -15.717 1.00 84.88 403 ILE A C 1
ATOM 3115 O O . ILE A 1 403 ? -17.136 3.077 -16.677 1.00 84.88 403 ILE A O 1
ATOM 3119 N N . TYR A 1 404 ? -17.165 5.163 -15.852 1.00 83.19 404 TYR A N 1
ATOM 3120 C CA . TYR A 1 404 ? -17.297 5.811 -17.155 1.00 83.19 404 TYR A CA 1
ATOM 3121 C C . TYR A 1 404 ? -16.137 5.454 -18.094 1.00 83.19 404 TYR A C 1
ATOM 3123 O O . TYR A 1 404 ? -16.378 5.086 -19.240 1.00 83.19 404 TYR A O 1
ATOM 3131 N N . LYS A 1 405 ? -14.896 5.483 -17.593 1.00 77.88 405 LYS A N 1
ATOM 3132 C CA . LYS A 1 405 ? -13.709 5.079 -18.360 1.00 77.88 405 LYS A CA 1
ATOM 3133 C C . LYS A 1 405 ? -13.704 3.606 -18.744 1.00 77.88 405 LYS A C 1
ATOM 3135 O O . LYS A 1 405 ? -13.221 3.279 -19.812 1.00 77.88 405 LYS A O 1
ATOM 3140 N N . ALA A 1 406 ? -14.241 2.726 -17.901 1.00 76.69 406 ALA A N 1
ATOM 3141 C CA . ALA A 1 406 ? -14.313 1.299 -18.206 1.00 76.69 406 ALA A CA 1
ATOM 3142 C C . ALA A 1 406 ? -15.302 0.962 -19.342 1.00 76.69 406 ALA A C 1
ATOM 3144 O O . ALA A 1 406 ? -15.261 -0.148 -19.867 1.00 76.69 406 ALA A O 1
ATOM 3145 N N . PHE A 1 407 ? -16.208 1.886 -19.687 1.00 76.25 407 PHE A N 1
ATOM 3146 C CA . PHE A 1 407 ? -17.190 1.727 -20.766 1.00 76.25 407 PHE A CA 1
ATOM 3147 C C . PHE A 1 407 ? -16.833 2.482 -22.059 1.00 76.25 407 PHE A C 1
ATOM 3149 O O . PHE A 1 407 ? -17.593 2.384 -23.025 1.00 76.25 407 PHE A O 1
ATOM 3156 N N . GLN A 1 408 ? -15.726 3.230 -22.080 1.00 64.50 408 GLN A N 1
ATOM 3157 C CA . GLN A 1 408 ? -15.128 3.775 -23.304 1.00 64.50 408 GLN A CA 1
ATOM 3158 C C . GLN A 1 408 ? -14.089 2.799 -23.844 1.00 64.50 408 GLN A C 1
ATOM 3160 O O . GLN A 1 408 ? -14.012 2.692 -25.089 1.00 64.50 408 GLN A O 1
#

Secondary structure (DSSP, 8-state):
------------------------S---SSSSSHHHHHHHHHHHHHHHHHHHHHSS--SHHHHHHHHHHHHHHHHHHHHHHHHHHHHHHHHHHHHHHHHH-EEETTEEEPPHHHHHH-S-GGGSHHHHHHHHIIIIIHHHHT---GGGGHHHHHHHHHHHHHHHHHHHHHHHHHHHTT-SPPP-SS----SS--GGGGGGHHHHHHHHT--HHHHHHHHHHSS-GGGHHHHHHHHHHHHHHHHHHHHHHHHHHHGGG--SSHHHHTTS--SSHHHHHHHHHHHHHHHHHHHHHHHHHHHHHHHHHHHHH-TTSPPTTT-HHHHHHHHHHHHHHHHHHHHH---HHHHHHHHIIIIIHIIIIIHHHHHHHH-TTS---HHHHHHHHHHHHHHHHHHHHHHHHHHHHHT-

Mean predicted aligned error: 8.72 Å

InterPro domains:
  IPR013057 Amino acid transporter, transmembrane domain [PF01490] (54-393)

Foldseek 3Di:
DDDDDDDDDDDDDDDDDDDDDDDDDDPPPDPPDQVVVLVLLLLLLVLQVVLCVLDDDLASLVSLCLLPNNVRSVLLLVLLLLLLLLLLLLLLLLLLCQQQNACPPNDTFGHPVCVVPNDDPCSHSLNVSVCCCVVFQLVLLLDLAVVVLPVLLVLLVVLLVLLLVLLLVVLVVCVVVVNWDDDDPDDDDDPVDDPLVVLLVQLLVLSLLQPLRCLSVVCVVDPDNVCSSVVSSVVSVVSSVSVVSNVVSLCRNQPPNQDLNNLSVLSDDPVDPVSVVSSSSSSVSNSSSSSSCSSVSLNSNLQSVCCVPPVPDDRLSVDSVSVSVSSVVSSVVSSVSSVVDNGSSVSSLVSSLPSSLCSSQQSSLSSLCSCSPVPHDPVSNVSSVVSNVVSNVSSVSSVVVVVVVVVD

Organism: Glycine soja (NCBI:txid3848)

Solvent-accessible surface area (backbone atoms only — not comparable to full-atom values): 22620 Å² total; per-residue (Å²): 138,88,82,88,87,86,85,86,86,88,84,87,86,87,88,89,83,86,87,79,87,90,80,88,72,89,86,76,82,87,78,71,66,71,69,50,51,56,49,50,52,52,51,29,51,50,46,44,52,55,53,32,73,73,52,90,46,76,42,68,37,42,46,30,25,74,64,58,36,71,64,33,17,51,53,44,37,52,27,47,39,55,37,33,49,48,50,52,18,42,47,50,36,52,40,23,34,44,40,31,19,48,79,52,99,89,48,82,40,60,3,56,44,28,72,76,72,41,91,46,80,69,34,31,46,70,48,41,41,49,50,45,40,62,75,49,46,47,65,56,53,66,59,81,51,74,74,80,40,50,64,42,46,53,55,18,51,52,25,47,50,49,27,43,49,51,45,40,51,53,25,52,52,30,52,76,71,68,67,43,52,81,83,74,90,64,86,78,74,54,100,88,41,56,82,70,56,61,43,58,52,48,16,44,54,42,41,76,70,50,54,62,83,50,47,38,71,50,40,73,68,43,97,51,62,81,50,46,63,58,52,50,53,53,51,50,54,50,49,49,55,51,52,51,48,42,53,53,21,49,40,32,64,44,41,95,70,60,46,90,57,58,63,55,65,44,54,59,80,56,89,41,73,67,43,40,51,50,30,49,49,38,36,50,30,42,41,50,20,47,58,45,48,45,37,60,44,49,49,53,27,51,53,44,52,44,49,69,79,42,70,87,56,78,64,62,84,75,40,63,66,61,43,51,51,53,52,53,51,54,50,49,54,32,51,55,50,29,72,72,50,92,55,60,56,62,49,34,45,55,38,11,40,41,31,26,38,35,60,45,30,38,50,33,17,47,47,46,64,65,32,81,81,73,77,62,47,76,64,54,36,51,53,22,50,52,41,30,52,52,48,51,52,53,21,52,52,29,50,52,51,52,54,55,59,76,74,109

Radius of gyration: 24.74 Å; Cα contacts (8 Å, |Δi|>4): 446; chains: 1; bounding box: 49×86×68 Å

Nearest PDB structures (foldseek):
  7kgv-assembly2_B  TM=6.618E-01  e=5.062E-05  Danio rerio
  8j74-assembly1_B  TM=5.834E-01  e=2.587E-01  Homo sapiens
  9bim-assembly1_A  TM=5.559E-01  e=8.145E-01  Homo sapiens
  3d48-assembly1_P  TM=2.703E-01  e=7.482E-01  Homo sapiens
  4u4w-assembly2_B  TM=1.836E-01  e=1.540E+00  Escherichia coli str. K-12 substr. MG1655